Protein AF-A0A938R5A1-F1 (afdb_monomer_lite)

Radius of gyration: 40.92 Å; chains: 1; bounding box: 64×126×126 Å

Sequence (463 aa):
MKFLRIVFSMAFLCTLLMSCAPQIRTMVLKPAEIDLHGYTRVAVLRFDGQQGCREIRDWIESALINARVEQKPYFKVVNRTQMQQILGEQAFAATGAIDEATAVKMGKLLGVEAVIIGSVNGWEASEESHTEAREVPIYGTKPLQYRTVYVNVASRKAYVSFSANFIDVSTGEMMASDTFDGEKSAKAEGPGAIGQLPPRAKMLQEAANIPVDRFIKKIVPHYVPQAVELRDKSDESSLISFREPLEIKALNECIKRANEFAKASQWDKAINEWQTCLKIKGDSAAVYYNIGVAYESKGDLARAKENYQKAQELKPDEFYIKANSRIDQRLEDQKKLQVQLRKPVKPAEPPKAVAEAPKPTPPAPVTPPPKPEAASPPPSILAPKEAQAAAVSPPSPEVYLVINAEQVNIRAEANSKSKIITTLKKGDKIQKLDIDKSGDWFNVKLTSGKTGWVFKKLVKEVE

pLDDT: mean 80.58, std 20.09, range [28.09, 98.19]

Foldseek 3Di:
DDDDDDDDDPPPPPPDPPPCQDKDKFWAWFFAQQQPAQFQEEEEAFADDDPCRCVLSVLLLVVLQVFDDPNHRLHDYCDPVNLCVQQNPCNNVVDDQQDLVNQLVSCVSSVGFKYKYKYWPDWDKDKDKDKDWDWDWDPPDVVIDIDIDIKIKMKIKTKTKMKMWMAGSPVSDTSDIDMFIFMDMDMAMHPPGVVVTDDRVVRSVVRSVRRSVVVCSNHGTGIDTDIDGADLAFPPQDPPDPDDDPLRVVLSVLSNVLVVCVNVVVLVSSLVSLVVSCVSPNQTLRSLQNNLVSCVSVVVLPSSLVSLVSSCVVPVDPSSVVSNVVSVVSVVSVVSCVSSVDHDPDPDPPPPPDPDPDDDDDDDDDDDDDDDDDDDDDDDDDDDDDDDDDPDDDDDPFKKKFFQAQKWFFFADQDPVGDTPDIDGGGDMWTFDAADPVNQKTWIADPVRDITITGPVRIDIDD

Structure (mmCIF, N/CA/C/O backbone):
data_AF-A0A938R5A1-F1
#
_entry.id   AF-A0A938R5A1-F1
#
loop_
_atom_site.group_PDB
_atom_site.id
_atom_site.type_symbol
_atom_site.label_atom_id
_atom_site.label_alt_id
_atom_site.label_comp_id
_atom_site.label_asym_id
_atom_site.label_entity_id
_atom_site.label_seq_id
_atom_site.pdbx_PDB_ins_code
_atom_site.Cartn_x
_atom_site.Cartn_y
_atom_site.Cartn_z
_atom_site.occupancy
_atom_site.B_iso_or_equiv
_atom_site.auth_seq_id
_atom_site.auth_comp_id
_atom_site.auth_asym_id
_atom_site.auth_atom_id
_atom_site.pdbx_PDB_model_num
ATOM 1 N N . MET A 1 1 ? 22.697 37.599 54.988 1.00 38.31 1 MET A N 1
ATOM 2 C CA . MET A 1 1 ? 22.242 38.073 53.660 1.00 38.31 1 MET A CA 1
ATOM 3 C C . MET A 1 1 ? 22.851 37.208 52.557 1.00 38.31 1 MET A C 1
ATOM 5 O O . MET A 1 1 ? 24.046 37.320 52.330 1.00 38.31 1 MET A O 1
ATOM 9 N N . LYS A 1 2 ? 22.066 36.344 51.896 1.00 41.62 2 LYS A N 1
ATOM 10 C CA . LYS A 1 2 ? 22.398 35.715 50.598 1.00 41.62 2 LYS A CA 1
ATOM 11 C C . LYS A 1 2 ? 21.092 35.548 49.801 1.00 41.62 2 LYS A C 1
ATOM 13 O O . LYS A 1 2 ? 20.236 34.767 50.193 1.00 41.62 2 LYS A O 1
ATOM 18 N N . PHE A 1 3 ? 20.939 36.345 48.748 1.00 36.53 3 PHE A N 1
ATOM 19 C CA . PHE A 1 3 ? 19.785 36.504 47.845 1.00 36.53 3 PHE A CA 1
ATOM 20 C C . PHE A 1 3 ? 20.386 36.865 46.461 1.00 36.53 3 PHE A C 1
ATOM 22 O O . PHE A 1 3 ? 21.422 37.524 46.446 1.00 36.53 3 PHE A O 1
ATOM 29 N N . LEU A 1 4 ? 19.851 36.498 45.290 1.00 30.22 4 LEU A N 1
ATOM 30 C CA . LEU A 1 4 ? 18.713 35.633 44.947 1.00 30.22 4 LEU A CA 1
ATOM 31 C C . LEU A 1 4 ? 18.901 35.073 43.506 1.00 30.22 4 LEU A C 1
ATOM 33 O O . LEU A 1 4 ? 19.601 35.682 42.706 1.00 30.22 4 LEU A O 1
ATOM 37 N N . ARG A 1 5 ? 18.271 33.920 43.219 1.00 33.69 5 ARG A N 1
ATOM 38 C CA . ARG A 1 5 ? 17.906 33.288 41.914 1.00 33.69 5 ARG A CA 1
ATOM 39 C C . ARG A 1 5 ? 18.191 34.114 40.633 1.00 33.69 5 ARG A C 1
ATOM 41 O O . ARG A 1 5 ? 17.768 35.256 40.545 1.00 33.69 5 ARG A O 1
ATOM 48 N N . ILE A 1 6 ? 18.856 33.596 39.591 1.00 41.31 6 ILE A N 1
ATOM 49 C CA . ILE A 1 6 ? 18.439 32.487 38.690 1.00 41.31 6 ILE A CA 1
ATOM 50 C C . ILE A 1 6 ? 17.014 32.680 38.129 1.00 41.31 6 ILE A C 1
ATOM 52 O O . ILE A 1 6 ? 16.070 32.117 38.670 1.00 41.31 6 ILE A O 1
ATOM 56 N N . VAL A 1 7 ? 16.881 33.467 37.052 1.00 34.94 7 VAL A N 1
ATOM 57 C CA . VAL A 1 7 ? 15.700 33.692 36.174 1.00 34.94 7 VAL A CA 1
ATOM 58 C C . VAL A 1 7 ? 16.191 34.651 35.062 1.00 34.94 7 VAL A C 1
ATOM 60 O O . VAL A 1 7 ? 16.972 35.542 35.375 1.00 34.94 7 VAL A O 1
ATOM 63 N N . PHE A 1 8 ? 15.862 34.562 33.767 1.00 34.47 8 PHE A N 1
ATOM 64 C CA . PHE A 1 8 ? 15.154 33.556 32.958 1.00 34.47 8 PHE A CA 1
ATOM 65 C C . PHE A 1 8 ? 15.816 33.537 31.564 1.00 34.47 8 PHE A C 1
ATOM 67 O O . PHE A 1 8 ? 16.109 34.604 31.025 1.00 34.47 8 PHE A O 1
ATOM 74 N N . SER A 1 9 ? 16.003 32.371 30.937 1.00 32.94 9 SER A N 1
ATOM 75 C CA . SER A 1 9 ? 16.295 32.323 29.495 1.00 32.94 9 SER A CA 1
ATOM 76 C C . SER A 1 9 ? 14.970 32.247 28.744 1.00 32.94 9 SER A C 1
ATOM 78 O O . SER A 1 9 ? 14.379 31.177 28.629 1.00 32.94 9 SER A O 1
ATOM 80 N N . MET A 1 10 ? 14.464 33.394 28.285 1.00 33.84 10 MET A N 1
ATOM 81 C CA . MET A 1 10 ? 13.160 33.494 27.617 1.00 33.84 10 MET A CA 1
ATOM 82 C C . MET A 1 10 ? 13.236 33.099 26.130 1.00 33.84 10 MET A C 1
ATOM 84 O O . MET A 1 10 ? 12.724 33.789 25.252 1.00 33.84 10 MET A O 1
ATOM 88 N N . ALA A 1 11 ? 13.881 31.965 25.844 1.00 37.03 11 ALA A N 1
ATOM 89 C CA . ALA A 1 11 ? 13.709 31.271 24.576 1.00 37.03 11 ALA A CA 1
ATOM 90 C C . ALA A 1 11 ? 12.296 30.669 24.551 1.00 37.03 11 ALA A C 1
ATOM 92 O O . ALA A 1 11 ? 11.896 29.963 25.479 1.00 37.03 11 ALA A O 1
ATOM 93 N N . PHE A 1 12 ? 11.523 30.974 23.508 1.00 39.12 12 PHE A N 1
ATOM 94 C CA . PHE A 1 12 ? 10.091 30.679 23.437 1.00 39.12 12 PHE A CA 1
ATOM 95 C C . PHE A 1 12 ? 9.827 29.196 23.118 1.00 39.12 12 PHE A C 1
ATOM 97 O O . PHE A 1 12 ? 9.340 28.853 22.042 1.00 39.12 12 PHE A O 1
ATOM 104 N N . LEU A 1 13 ? 10.146 28.296 24.059 1.00 38.03 13 LEU A N 1
ATOM 105 C CA . LEU A 1 13 ? 9.842 26.862 23.978 1.00 38.03 13 LEU A CA 1
ATOM 106 C C . LEU A 1 13 ? 8.341 26.609 24.211 1.00 38.03 13 LEU A C 1
ATOM 108 O O . LEU A 1 13 ? 7.934 25.857 25.092 1.00 38.03 13 LEU A O 1
ATOM 112 N N . CYS A 1 14 ? 7.499 27.224 23.383 1.00 39.00 14 CYS A N 1
ATOM 113 C CA . CYS A 1 14 ? 6.069 26.951 23.313 1.00 39.00 14 CYS A CA 1
ATOM 114 C C . CYS A 1 14 ? 5.809 25.678 22.482 1.00 39.00 14 CYS A C 1
ATOM 116 O O . CYS A 1 14 ? 4.977 25.646 21.580 1.00 39.00 14 CYS A O 1
ATOM 118 N N . THR A 1 15 ? 6.558 24.610 22.780 1.00 42.44 15 THR A N 1
ATOM 119 C CA . THR A 1 15 ? 6.285 23.260 22.277 1.00 42.44 15 THR A CA 1
ATOM 120 C C . THR A 1 15 ? 5.557 22.498 23.368 1.00 42.44 15 THR A C 1
ATOM 122 O O . THR A 1 15 ? 6.149 21.849 24.223 1.00 42.44 15 THR A O 1
ATOM 125 N N . LEU A 1 16 ? 4.238 22.693 23.344 1.00 39.72 16 LEU A N 1
ATOM 126 C CA . LEU A 1 16 ? 3.193 21.881 23.959 1.00 39.72 16 LEU A CA 1
ATOM 127 C C . LEU A 1 16 ? 3.698 20.632 24.704 1.00 39.72 16 LEU A C 1
ATOM 129 O O . LEU A 1 16 ? 4.154 19.670 24.082 1.00 39.72 16 LEU A O 1
ATOM 133 N N . LEU A 1 17 ? 3.413 20.564 26.008 1.00 36.44 17 LEU A N 1
ATOM 134 C CA . LEU A 1 17 ? 3.124 19.280 26.649 1.00 36.44 17 LEU A CA 1
ATOM 135 C C . LEU A 1 17 ? 1.811 18.738 26.063 1.00 36.44 17 LEU A C 1
ATOM 137 O O . LEU A 1 17 ? 0.771 18.735 26.722 1.00 36.44 17 LEU A O 1
ATOM 141 N N . MET A 1 18 ? 1.853 18.298 24.801 1.00 38.78 18 MET A N 1
ATOM 142 C CA . MET A 1 18 ? 0.825 17.422 24.266 1.00 38.78 18 MET A CA 1
ATOM 143 C C . MET A 1 18 ? 0.861 16.172 25.132 1.00 38.78 18 MET A C 1
ATOM 145 O O . MET A 1 18 ? 1.823 15.405 25.108 1.00 38.78 18 MET A O 1
ATOM 149 N N . SER A 1 19 ? -0.183 15.998 25.939 1.00 39.75 19 SER A N 1
ATOM 150 C CA . SER A 1 19 ? -0.467 14.716 26.558 1.00 39.75 19 SER A CA 1
ATOM 151 C C . SER A 1 19 ? -0.655 13.734 25.407 1.00 39.75 19 SER A C 1
ATOM 153 O O . SER A 1 19 ? -1.665 13.788 24.709 1.00 39.75 19 SER A O 1
ATOM 155 N N . CYS A 1 20 ? 0.367 12.915 25.145 1.00 56.44 20 CYS A N 1
ATOM 156 C CA . CYS A 1 20 ? 0.326 11.888 24.113 1.00 56.44 20 CYS A CA 1
ATOM 157 C C . CYS A 1 20 ? -0.689 10.825 24.531 1.00 56.44 20 CYS A C 1
ATOM 159 O O . CYS A 1 20 ? -0.321 9.816 25.135 1.00 56.44 20 CYS A O 1
ATOM 161 N N . ALA A 1 21 ? -1.962 11.086 24.222 1.00 64.19 21 ALA A N 1
ATOM 162 C CA . ALA A 1 21 ? -3.056 10.149 24.396 1.00 64.19 21 ALA A CA 1
ATOM 163 C C . ALA A 1 21 ? -2.645 8.811 23.757 1.00 64.19 21 ALA A C 1
ATOM 165 O O . ALA A 1 21 ? -2.133 8.804 22.629 1.00 64.19 21 ALA A O 1
ATOM 166 N N . PRO A 1 22 ? -2.746 7.689 24.485 1.00 75.81 22 PRO A N 1
ATOM 167 C CA . PRO A 1 22 ? -2.000 6.499 24.125 1.00 75.81 22 PRO A CA 1
ATOM 168 C C . PRO A 1 22 ? -2.528 5.880 22.836 1.00 75.81 22 PRO A C 1
ATOM 170 O O . PRO A 1 22 ? -3.637 5.350 22.772 1.00 75.81 22 PRO A O 1
ATOM 173 N N . GLN A 1 23 ? -1.687 5.939 21.807 1.00 84.56 23 GLN A N 1
ATOM 174 C CA . GLN A 1 23 ? -1.948 5.337 20.511 1.00 84.56 23 GLN A CA 1
ATOM 175 C C . GLN A 1 23 ? -1.481 3.885 20.509 1.00 84.56 23 GLN A C 1
ATOM 177 O O . GLN A 1 23 ? -0.285 3.605 20.621 1.00 84.56 23 GLN A O 1
ATOM 182 N N . ILE A 1 24 ? -2.416 2.962 20.306 1.00 87.81 24 ILE A N 1
ATOM 183 C CA . ILE A 1 24 ? -2.078 1.612 19.856 1.00 87.81 24 ILE A CA 1
ATOM 184 C C . ILE A 1 24 ? -1.798 1.650 18.348 1.00 87.81 24 ILE A C 1
ATOM 186 O O . ILE A 1 24 ? -2.311 2.514 17.632 1.00 87.81 24 ILE A O 1
ATOM 190 N N . ARG A 1 25 ? -0.996 0.711 17.841 1.00 87.00 25 ARG A N 1
ATOM 191 C CA . ARG A 1 25 ? -0.770 0.525 16.400 1.00 87.00 25 ARG A CA 1
ATOM 192 C C . ARG A 1 25 ? -1.121 -0.905 16.025 1.00 87.00 25 ARG A C 1
ATOM 194 O O . ARG A 1 25 ? -0.527 -1.837 16.557 1.00 87.00 25 ARG A O 1
ATOM 201 N N . THR A 1 26 ? -2.069 -1.071 15.110 1.00 85.00 26 THR A N 1
ATOM 202 C CA . THR A 1 26 ? -2.506 -2.380 14.605 1.00 85.00 26 THR A CA 1
ATOM 203 C C . THR A 1 26 ? -2.232 -2.477 13.108 1.00 85.00 26 THR A C 1
ATOM 205 O O . THR A 1 26 ? -2.267 -1.470 12.403 1.00 85.00 26 THR A O 1
ATOM 208 N N . MET A 1 27 ? -1.929 -3.675 12.605 1.00 87.31 27 MET A N 1
ATOM 209 C CA . MET A 1 27 ? -1.827 -3.912 11.163 1.00 87.31 27 MET A CA 1
ATOM 210 C C . MET A 1 27 ? -3.194 -4.322 10.627 1.00 87.31 27 MET A C 1
ATOM 212 O O . MET A 1 27 ? -3.734 -5.351 11.026 1.00 87.31 27 MET A O 1
ATOM 216 N N . VAL A 1 28 ? -3.742 -3.523 9.716 1.00 90.81 28 VAL A N 1
ATOM 217 C CA . VAL A 1 28 ? -5.079 -3.724 9.150 1.00 90.81 28 VAL A CA 1
ATOM 218 C C . VAL A 1 28 ? -4.938 -4.066 7.679 1.00 90.81 28 VAL A C 1
ATOM 220 O O . VAL A 1 28 ? -4.379 -3.283 6.914 1.00 90.81 28 VAL A O 1
ATOM 223 N N . LEU A 1 29 ? -5.432 -5.238 7.281 1.00 92.56 29 LEU A N 1
ATOM 224 C CA . LEU A 1 29 ? -5.519 -5.599 5.870 1.00 92.56 29 LEU A CA 1
ATOM 225 C C . LEU A 1 29 ? -6.590 -4.727 5.203 1.00 92.56 29 LEU A C 1
ATOM 227 O O . LEU A 1 29 ? -7.724 -4.667 5.679 1.00 92.56 29 LEU A O 1
ATOM 231 N N . LYS A 1 30 ? -6.221 -4.055 4.116 1.00 94.56 30 LYS A N 1
ATOM 232 C CA . LYS A 1 30 ? -7.116 -3.295 3.241 1.00 94.56 30 LYS A CA 1
ATOM 233 C C . LYS A 1 30 ? -7.316 -4.043 1.920 1.00 94.56 30 LYS A C 1
ATOM 235 O O . LYS A 1 30 ? -6.367 -4.686 1.466 1.00 94.56 30 LYS A O 1
ATOM 240 N N . PRO A 1 31 ? -8.513 -3.987 1.310 1.00 95.69 31 PRO A N 1
ATOM 241 C CA . PRO A 1 31 ? -8.740 -4.510 -0.034 1.00 95.69 31 PRO A CA 1
ATOM 242 C C . PRO A 1 31 ? -7.939 -3.725 -1.081 1.00 95.69 31 PRO A C 1
ATOM 244 O O . PRO A 1 31 ? -7.529 -2.588 -0.842 1.00 95.69 31 PRO A O 1
ATOM 247 N N . ALA A 1 32 ? -7.759 -4.330 -2.252 1.00 93.75 32 ALA A N 1
ATOM 248 C CA . ALA A 1 32 ? -7.375 -3.612 -3.462 1.00 93.75 32 ALA A CA 1
ATOM 249 C C . ALA A 1 32 ? -8.527 -2.699 -3.933 1.00 93.75 32 ALA A C 1
ATOM 251 O O . ALA A 1 32 ? -9.700 -3.028 -3.729 1.00 93.75 32 ALA A O 1
ATOM 252 N N . GLU A 1 33 ? -8.200 -1.576 -4.579 1.00 91.69 33 GLU A N 1
ATOM 253 C CA . GLU A 1 33 ? -9.180 -0.690 -5.230 1.00 91.69 33 GLU A CA 1
ATOM 254 C C . GLU A 1 33 ? -9.710 -1.313 -6.528 1.00 91.69 33 GLU A C 1
ATOM 256 O O . GLU A 1 33 ? -10.918 -1.353 -6.750 1.00 91.69 33 GLU A O 1
ATOM 261 N N . ILE A 1 34 ? -8.798 -1.818 -7.365 1.00 88.62 34 ILE A N 1
ATOM 262 C CA . ILE A 1 34 ? -9.108 -2.591 -8.567 1.00 88.62 34 ILE A CA 1
ATOM 263 C C . ILE A 1 34 ? -9.203 -4.052 -8.139 1.00 88.62 34 ILE A C 1
ATOM 265 O O . ILE A 1 34 ? -8.228 -4.647 -7.671 1.00 88.62 34 ILE A O 1
ATOM 269 N N . ASP A 1 35 ? -10.387 -4.634 -8.293 1.00 83.69 35 ASP A N 1
ATOM 270 C CA . ASP A 1 35 ? -10.624 -6.022 -7.931 1.00 83.69 35 ASP A CA 1
ATOM 271 C C . ASP A 1 35 ? -10.104 -6.969 -9.022 1.00 83.69 35 ASP A C 1
ATOM 273 O O . ASP A 1 35 ? -10.748 -7.182 -10.047 1.00 83.69 35 ASP A O 1
ATOM 277 N N . LEU A 1 36 ? -8.918 -7.535 -8.784 1.00 82.94 36 LEU A N 1
ATOM 278 C CA . LEU A 1 36 ? -8.309 -8.562 -9.631 1.00 82.94 36 LEU A CA 1
ATOM 279 C C . LEU A 1 36 ? -8.524 -9.990 -9.089 1.00 82.94 36 LEU A C 1
ATOM 281 O O . LEU A 1 36 ? -7.681 -10.866 -9.311 1.00 82.94 36 LEU A O 1
ATOM 285 N N . HIS A 1 37 ? -9.625 -10.261 -8.375 1.00 79.38 37 HIS A N 1
ATOM 286 C CA . HIS A 1 37 ? -9.958 -11.638 -8.010 1.00 79.38 37 HIS A CA 1
ATOM 287 C C . HIS A 1 37 ? -10.118 -12.513 -9.264 1.00 79.38 37 HIS A C 1
ATOM 289 O O . HIS A 1 37 ? -10.718 -12.128 -10.261 1.00 79.38 37 HIS A O 1
ATOM 295 N N . GLY A 1 38 ? -9.548 -13.717 -9.222 1.00 81.31 38 GLY A N 1
ATOM 296 C CA . GLY A 1 38 ? -9.566 -14.658 -10.343 1.00 81.31 38 GLY A CA 1
ATOM 297 C C . GLY A 1 38 ? -8.343 -14.617 -11.262 1.00 81.31 38 GLY A C 1
ATOM 298 O O . GLY A 1 38 ? -7.952 -15.679 -11.743 1.00 81.31 38 GLY A O 1
ATOM 299 N N . TYR A 1 39 ? -7.672 -13.473 -11.426 1.00 88.38 39 TYR A N 1
ATOM 300 C CA . TYR A 1 39 ? -6.436 -13.386 -12.216 1.00 88.38 39 TYR A CA 1
ATOM 301 C C . TYR A 1 39 ? -5.248 -13.911 -11.401 1.00 88.38 39 TYR A C 1
ATOM 303 O O . TYR A 1 39 ? -4.617 -13.193 -10.631 1.00 88.38 39 TYR A O 1
ATOM 311 N N . THR A 1 40 ? -4.930 -15.195 -11.553 1.00 87.94 40 THR A N 1
ATOM 312 C CA . THR A 1 40 ? -3.831 -15.858 -10.833 1.00 87.94 40 THR A CA 1
ATOM 313 C C . THR A 1 40 ? -2.483 -15.697 -11.532 1.00 87.94 40 THR A C 1
ATOM 315 O O . THR A 1 40 ? -1.438 -15.706 -10.877 1.00 87.94 40 THR A O 1
ATOM 318 N N . ARG A 1 41 ? -2.485 -15.558 -12.862 1.00 92.00 41 ARG A N 1
ATOM 319 C CA . ARG A 1 41 ? -1.302 -15.421 -13.715 1.00 92.00 41 ARG A CA 1
ATOM 320 C C . ARG A 1 41 ? -1.310 -14.068 -14.412 1.00 92.00 41 ARG A C 1
ATOM 322 O O . ARG A 1 41 ? -2.190 -13.801 -15.224 1.00 92.00 41 ARG A O 1
ATOM 329 N N . VAL A 1 42 ? -0.286 -13.260 -14.154 1.00 92.69 42 VAL A N 1
ATOM 330 C CA . VAL A 1 42 ? -0.163 -11.892 -14.684 1.00 92.69 42 VAL A CA 1
ATOM 331 C C . VAL A 1 42 ? 1.192 -11.724 -15.375 1.00 92.69 42 VAL A C 1
ATOM 333 O O . VAL A 1 42 ? 2.190 -12.285 -14.917 1.00 92.69 42 VAL A O 1
ATOM 336 N N . ALA A 1 43 ? 1.251 -10.958 -16.465 1.00 91.31 43 ALA A N 1
ATOM 337 C CA . ALA A 1 43 ? 2.510 -10.488 -17.052 1.00 91.31 43 ALA A CA 1
ATOM 338 C C . ALA A 1 43 ? 2.594 -8.959 -17.015 1.00 91.31 43 ALA A C 1
ATOM 340 O O . ALA A 1 43 ? 1.598 -8.275 -17.246 1.00 91.31 43 ALA A O 1
ATOM 341 N N . VAL A 1 44 ? 3.800 -8.437 -16.790 1.00 90.75 44 VAL A N 1
ATOM 342 C CA . VAL A 1 44 ? 4.138 -7.029 -17.037 1.00 90.75 44 VAL A CA 1
ATOM 343 C C . VAL A 1 44 ? 4.896 -6.985 -18.358 1.00 90.75 44 VAL A C 1
ATOM 345 O O . VAL A 1 44 ? 5.982 -7.557 -18.458 1.00 90.75 44 VAL A O 1
ATOM 348 N N . LEU A 1 45 ? 4.328 -6.353 -19.385 1.00 86.31 45 LEU A N 1
ATOM 349 C CA . LEU A 1 45 ? 5.020 -6.171 -20.663 1.00 86.31 45 LEU A CA 1
ATOM 350 C C . LEU A 1 45 ? 5.918 -4.923 -20.601 1.00 86.31 45 LEU A C 1
ATOM 352 O O . LEU A 1 45 ? 6.400 -4.535 -19.535 1.00 86.31 45 LEU A O 1
ATOM 356 N N . ARG A 1 46 ? 6.245 -4.326 -21.749 1.00 78.69 46 ARG A N 1
ATOM 357 C CA . ARG A 1 46 ? 7.066 -3.113 -21.799 1.00 78.69 46 ARG A CA 1
ATOM 358 C C . ARG A 1 46 ? 6.215 -1.877 -21.490 1.00 78.69 46 ARG A C 1
ATOM 360 O O . ARG A 1 46 ? 5.125 -1.744 -22.033 1.00 78.69 46 ARG A O 1
ATOM 367 N N . PHE A 1 47 ? 6.770 -0.975 -20.682 1.00 83.12 47 PHE A N 1
ATOM 368 C CA . PHE A 1 47 ? 6.342 0.421 -20.624 1.00 83.12 47 PHE A CA 1
ATOM 369 C C . PHE A 1 47 ? 7.033 1.189 -21.755 1.00 83.12 47 PHE A C 1
ATOM 371 O O . PHE A 1 47 ? 8.250 1.043 -21.914 1.00 83.12 47 PHE A O 1
ATOM 378 N N . ASP A 1 48 ? 6.291 1.951 -22.556 1.00 78.06 48 ASP A N 1
ATOM 379 C CA . ASP A 1 48 ? 6.888 2.859 -23.543 1.00 78.06 48 ASP A CA 1
ATOM 380 C C . ASP A 1 48 ? 7.308 4.205 -22.915 1.00 78.06 48 ASP A C 1
ATOM 382 O O . ASP A 1 48 ? 7.249 4.379 -21.697 1.00 78.06 48 ASP A O 1
ATOM 386 N N . GLY A 1 49 ? 7.852 5.112 -23.730 1.00 74.25 49 GLY A N 1
ATOM 387 C CA . GLY A 1 49 ? 8.572 6.310 -23.283 1.00 74.25 49 GLY A CA 1
ATOM 388 C C . GLY A 1 49 ? 10.068 6.255 -23.621 1.00 74.25 49 GLY A C 1
ATOM 389 O O . GLY A 1 49 ? 10.506 5.443 -24.439 1.00 74.25 49 GLY A O 1
ATOM 390 N N . GLN A 1 50 ? 10.856 7.157 -23.022 1.00 69.88 50 GLN A N 1
ATOM 391 C CA . GLN A 1 50 ? 12.304 7.273 -23.269 1.00 69.88 50 GLN A CA 1
ATOM 392 C C . GLN A 1 50 ? 13.163 6.705 -22.127 1.00 69.88 50 GLN A C 1
ATOM 394 O O . GLN A 1 50 ? 13.844 5.695 -22.292 1.00 69.88 50 GLN A O 1
ATOM 399 N N . GLN A 1 51 ? 13.180 7.390 -20.981 1.00 75.00 51 GLN A N 1
ATOM 400 C CA . GLN A 1 51 ? 14.044 7.082 -19.835 1.00 75.00 51 GLN A CA 1
ATOM 401 C C . GLN A 1 51 ? 13.237 6.400 -18.720 1.00 75.00 51 GLN A C 1
ATOM 403 O O . GLN A 1 51 ? 12.013 6.493 -18.697 1.00 75.00 51 GLN A O 1
ATOM 408 N N . GLY A 1 52 ? 13.895 5.658 -17.823 1.00 74.50 52 GLY A N 1
ATOM 409 C CA . GLY A 1 52 ? 13.243 4.981 -16.687 1.00 74.50 52 GLY A CA 1
ATOM 410 C C . GLY A 1 52 ? 12.342 3.789 -17.041 1.00 74.50 52 GLY A C 1
ATOM 411 O O . GLY A 1 52 ? 11.893 3.068 -16.153 1.00 74.50 52 GLY A O 1
ATOM 412 N N . CYS A 1 53 ? 12.072 3.551 -18.329 1.00 78.69 53 CYS A N 1
ATOM 413 C CA . CYS A 1 53 ? 11.120 2.546 -18.817 1.00 78.69 53 CYS A CA 1
ATOM 414 C C . CYS A 1 53 ? 11.523 1.110 -18.466 1.00 78.69 53 CYS A C 1
ATOM 416 O O . CYS A 1 53 ? 10.668 0.237 -18.310 1.00 78.69 53 CYS A O 1
ATOM 418 N N . ARG A 1 54 ? 12.828 0.850 -18.327 1.00 82.94 54 ARG A N 1
ATOM 419 C CA . ARG A 1 54 ? 13.324 -0.434 -17.833 1.00 82.94 54 ARG A CA 1
ATOM 420 C C . ARG A 1 54 ? 13.194 -0.503 -16.317 1.00 82.94 54 ARG A C 1
ATOM 422 O O . ARG A 1 54 ? 12.697 -1.493 -15.803 1.00 82.94 54 ARG A O 1
ATOM 429 N N . GLU A 1 55 ? 13.635 0.537 -15.629 1.00 86.00 55 GLU A N 1
ATOM 430 C CA . GLU A 1 55 ? 13.731 0.628 -14.177 1.00 86.00 55 GLU A CA 1
ATOM 431 C C . GLU A 1 55 ? 12.349 0.488 -13.524 1.00 86.00 55 GLU A C 1
ATOM 433 O O . GLU A 1 55 ? 12.152 -0.394 -12.692 1.00 86.00 55 GLU A O 1
ATOM 438 N N . ILE A 1 56 ? 11.362 1.268 -13.981 1.00 87.00 56 ILE A N 1
ATOM 439 C CA . ILE A 1 56 ? 9.963 1.215 -13.522 1.00 87.00 56 ILE A CA 1
ATOM 440 C C . ILE A 1 56 ? 9.372 -0.181 -13.734 1.00 87.00 56 ILE A C 1
ATOM 442 O O . ILE A 1 56 ? 8.794 -0.759 -12.816 1.00 87.00 56 ILE A O 1
ATOM 446 N N . ARG A 1 57 ? 9.568 -0.760 -14.920 1.00 87.00 57 ARG A N 1
ATOM 447 C CA . ARG A 1 57 ? 9.082 -2.100 -15.270 1.00 87.00 57 ARG A CA 1
ATOM 448 C C . ARG A 1 57 ? 9.738 -3.195 -14.420 1.00 87.00 57 ARG A C 1
ATOM 450 O O . ARG A 1 57 ? 9.038 -4.068 -13.916 1.00 87.00 57 ARG A O 1
ATOM 457 N N . ASP A 1 58 ? 11.057 -3.135 -14.232 1.00 88.38 58 ASP A N 1
ATOM 458 C CA . ASP A 1 58 ? 11.832 -4.078 -13.417 1.00 88.38 58 ASP A CA 1
ATOM 459 C C . ASP A 1 58 ? 11.419 -3.967 -11.925 1.00 88.38 58 ASP A C 1
ATOM 461 O O . ASP A 1 58 ? 11.332 -4.984 -11.228 1.00 88.38 58 ASP A O 1
ATOM 465 N N . TRP A 1 59 ? 11.071 -2.766 -11.439 1.00 88.81 59 TRP A N 1
ATOM 466 C CA . TRP A 1 59 ? 10.503 -2.544 -10.100 1.00 88.81 59 TRP A CA 1
ATOM 467 C C . TRP A 1 59 ? 9.057 -3.038 -9.960 1.00 88.81 59 TRP A C 1
ATOM 469 O O . TRP A 1 59 ? 8.748 -3.666 -8.949 1.00 88.81 59 TRP A O 1
ATOM 479 N N . ILE A 1 60 ? 8.190 -2.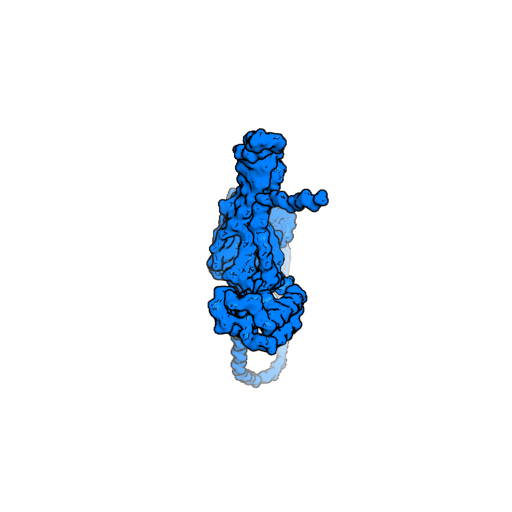840 -10.959 1.00 91.12 60 ILE A N 1
ATOM 480 C CA . ILE A 1 60 ? 6.811 -3.359 -10.952 1.00 91.12 60 ILE A CA 1
ATOM 481 C C . ILE A 1 60 ? 6.801 -4.896 -11.028 1.00 91.12 60 ILE A C 1
ATOM 483 O O . ILE A 1 60 ? 6.120 -5.527 -10.218 1.00 91.12 60 ILE A O 1
ATOM 487 N N . GLU A 1 61 ? 7.605 -5.519 -11.907 1.00 89.69 61 GLU A N 1
ATOM 488 C CA . GLU A 1 61 ? 7.816 -6.982 -11.917 1.00 89.69 61 GLU A CA 1
ATOM 489 C C . GLU A 1 61 ? 8.245 -7.470 -10.520 1.00 89.69 61 GLU A C 1
ATOM 491 O O . GLU A 1 61 ? 7.642 -8.392 -9.966 1.00 89.69 61 GLU A O 1
ATOM 496 N N . SER A 1 62 ? 9.245 -6.819 -9.915 1.00 91.38 62 SER A N 1
ATOM 497 C CA . SER A 1 62 ? 9.765 -7.188 -8.591 1.00 91.38 62 SER A CA 1
ATOM 498 C C . SER A 1 62 ? 8.727 -7.031 -7.476 1.00 91.38 62 SER A C 1
ATOM 500 O O . SER A 1 62 ? 8.621 -7.890 -6.600 1.00 91.38 62 SER A O 1
ATOM 502 N N . ALA A 1 63 ? 7.947 -5.951 -7.487 1.00 92.12 63 ALA A N 1
ATOM 503 C CA . ALA A 1 63 ? 6.964 -5.677 -6.449 1.00 92.12 63 ALA A CA 1
ATOM 504 C C . ALA A 1 63 ? 5.753 -6.624 -6.541 1.00 92.12 63 ALA A C 1
ATOM 506 O O . ALA A 1 63 ? 5.299 -7.114 -5.509 1.00 92.12 63 ALA A O 1
ATOM 507 N N . LEU A 1 64 ? 5.310 -6.993 -7.750 1.00 91.44 64 LEU A N 1
ATOM 508 C CA . LEU A 1 64 ? 4.290 -8.032 -7.962 1.00 91.44 64 LEU A CA 1
ATOM 509 C C . LEU A 1 64 ? 4.779 -9.435 -7.557 1.00 91.44 64 LEU A C 1
ATOM 511 O O . LEU A 1 64 ? 4.007 -10.217 -7.009 1.00 91.44 64 LEU A O 1
ATOM 515 N N . ILE A 1 65 ? 6.059 -9.762 -7.777 1.00 91.50 65 ILE A N 1
ATOM 516 C CA . ILE A 1 65 ? 6.668 -11.025 -7.311 1.00 91.50 65 ILE A CA 1
ATOM 517 C C . ILE A 1 65 ? 6.754 -11.068 -5.775 1.00 91.50 65 ILE A C 1
ATOM 519 O O . ILE A 1 65 ? 6.640 -12.138 -5.163 1.00 91.50 65 ILE A O 1
ATOM 523 N N . ASN A 1 66 ? 6.947 -9.912 -5.136 1.00 91.12 66 ASN A N 1
ATOM 524 C CA . ASN A 1 66 ? 7.030 -9.781 -3.683 1.00 91.12 66 ASN A CA 1
ATOM 525 C C . ASN A 1 66 ? 5.654 -9.661 -2.997 1.00 91.12 66 ASN A C 1
ATOM 527 O O . ASN A 1 66 ? 5.523 -10.095 -1.849 1.00 91.12 66 ASN A O 1
ATOM 531 N N . ALA A 1 67 ? 4.624 -9.188 -3.704 1.00 90.88 67 ALA A N 1
ATOM 532 C CA . ALA A 1 67 ? 3.247 -9.049 -3.232 1.00 90.88 67 ALA A CA 1
ATOM 533 C C . ALA A 1 67 ? 2.702 -10.333 -2.577 1.00 90.88 67 ALA A C 1
ATOM 535 O O . ALA A 1 67 ? 2.583 -11.386 -3.212 1.00 90.88 67 ALA A O 1
ATOM 536 N N . ARG A 1 68 ? 2.371 -10.243 -1.282 1.00 89.00 68 ARG A N 1
ATOM 537 C CA . ARG A 1 68 ? 1.929 -11.370 -0.449 1.00 89.00 68 ARG A CA 1
ATOM 538 C C . ARG A 1 68 ? 0.742 -11.001 0.422 1.00 89.00 68 ARG A C 1
ATOM 540 O O . ARG A 1 68 ? 0.772 -9.982 1.104 1.00 89.00 68 ARG A O 1
ATOM 547 N N . VAL A 1 69 ? -0.231 -11.905 0.480 1.00 88.12 69 VAL A N 1
ATOM 548 C CA . VAL A 1 69 ? -1.366 -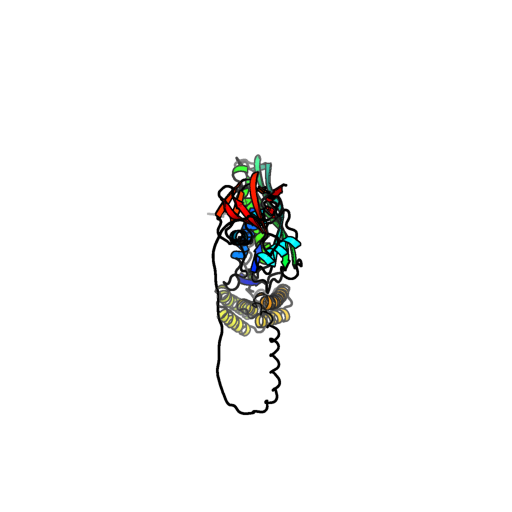11.851 1.408 1.00 88.12 69 VAL A CA 1
ATOM 549 C C . VAL A 1 69 ? -1.450 -13.195 2.125 1.00 88.12 69 VAL A C 1
ATOM 551 O O . VAL A 1 69 ? -1.242 -14.239 1.510 1.00 88.12 69 VAL A O 1
ATOM 554 N N . GLU A 1 70 ? -1.655 -13.189 3.446 1.00 85.62 70 GLU A N 1
ATOM 555 C CA . GLU A 1 70 ? -1.574 -14.401 4.286 1.00 85.62 70 GLU A CA 1
ATOM 556 C C . GLU A 1 70 ? -0.297 -15.240 4.039 1.00 85.62 70 GLU A C 1
ATOM 558 O O . GLU A 1 70 ? -0.348 -16.467 3.942 1.00 85.62 70 GLU A O 1
ATOM 563 N N . GLN A 1 71 ? 0.852 -14.568 3.878 1.00 84.94 71 GLN A N 1
ATOM 564 C CA . GLN A 1 71 ? 2.168 -15.149 3.540 1.00 84.94 71 GLN A CA 1
ATOM 565 C C . GLN A 1 71 ? 2.270 -15.828 2.152 1.00 84.94 71 GLN A C 1
ATOM 567 O O . GLN A 1 71 ? 3.366 -16.210 1.738 1.00 84.94 71 GLN A O 1
ATOM 572 N N . LYS A 1 72 ? 1.173 -15.931 1.393 1.00 87.75 72 LYS A N 1
ATOM 573 C CA . LYS A 1 72 ? 1.116 -16.537 0.052 1.00 87.75 72 LYS A CA 1
ATOM 574 C C . LYS A 1 72 ? 1.352 -15.457 -1.015 1.00 87.75 72 LYS A C 1
ATOM 576 O O . LYS A 1 72 ? 0.853 -14.346 -0.838 1.00 87.75 72 LYS A O 1
ATOM 581 N N . PRO A 1 73 ? 2.071 -15.733 -2.121 1.00 88.88 73 PRO A N 1
ATOM 582 C CA . PRO A 1 73 ? 2.118 -14.818 -3.263 1.00 88.88 73 PRO A CA 1
ATOM 583 C C . PRO A 1 73 ? 0.706 -14.564 -3.801 1.00 88.88 73 PRO A C 1
ATOM 585 O O . PRO A 1 73 ? -0.051 -15.521 -3.966 1.00 88.88 73 PRO A O 1
ATOM 588 N N . TYR A 1 74 ? 0.357 -13.304 -4.069 1.00 89.25 74 TYR A N 1
ATOM 589 C CA . TYR A 1 74 ? -0.977 -12.962 -4.585 1.00 89.25 74 TYR A CA 1
ATOM 590 C C . TYR A 1 74 ? -1.110 -13.302 -6.080 1.00 89.25 74 TYR A C 1
ATOM 592 O O . TYR A 1 74 ? -2.097 -13.904 -6.494 1.00 89.25 74 TYR A O 1
ATOM 600 N N . PHE A 1 75 ? -0.061 -13.028 -6.866 1.00 90.50 75 PHE A N 1
ATOM 601 C CA . PHE A 1 75 ? 0.017 -13.358 -8.292 1.00 90.50 75 PHE A CA 1
ATOM 602 C C . PHE A 1 75 ? 1.185 -14.301 -8.608 1.00 90.50 75 PHE A C 1
ATOM 604 O O . PHE A 1 75 ? 2.267 -14.210 -8.024 1.00 90.50 75 PHE A O 1
ATOM 611 N N . LYS A 1 76 ? 1.010 -15.152 -9.625 1.00 91.12 76 LYS A N 1
ATOM 612 C CA . LYS A 1 76 ? 2.106 -15.824 -10.332 1.00 91.12 76 LYS A CA 1
ATOM 613 C C . LYS A 1 76 ? 2.533 -14.964 -11.524 1.00 91.12 76 LYS A C 1
ATOM 615 O O . LYS A 1 76 ? 1.996 -15.097 -12.625 1.00 91.12 76 LYS A O 1
ATOM 620 N N . VAL A 1 77 ? 3.512 -14.095 -11.292 1.00 92.38 77 VAL A N 1
ATOM 621 C CA . VAL A 1 77 ? 4.076 -13.209 -12.320 1.00 92.38 77 VAL A CA 1
ATOM 622 C C . VAL A 1 77 ? 4.904 -14.005 -13.333 1.00 92.38 77 VAL A C 1
ATOM 624 O O . VAL A 1 77 ? 5.793 -14.770 -12.952 1.00 92.38 77 VAL A O 1
ATOM 627 N N . VAL A 1 78 ? 4.642 -13.809 -14.626 1.00 90.62 78 VAL A N 1
ATOM 628 C CA . VAL A 1 78 ? 5.509 -14.293 -15.711 1.00 90.62 78 VAL A CA 1
ATOM 629 C C . VAL A 1 78 ? 6.545 -13.210 -16.008 1.00 90.62 78 VAL A C 1
ATOM 631 O O . VAL A 1 78 ? 6.215 -12.159 -16.550 1.00 90.62 78 VAL A O 1
ATOM 634 N N . ASN A 1 79 ? 7.794 -13.460 -15.610 1.00 82.19 79 ASN A N 1
ATOM 635 C CA . ASN A 1 79 ? 8.882 -12.486 -15.711 1.00 82.19 79 ASN A CA 1
ATOM 636 C C . ASN A 1 79 ? 9.538 -12.454 -17.102 1.00 82.19 79 ASN A C 1
ATOM 638 O O . ASN A 1 79 ? 9.393 -13.392 -17.893 1.00 82.19 79 ASN A O 1
ATOM 642 N N . ARG A 1 80 ? 10.321 -11.401 -17.381 1.00 79.56 80 ARG A N 1
ATOM 643 C CA . ARG A 1 80 ? 11.033 -11.215 -18.666 1.00 79.56 80 ARG A CA 1
ATOM 644 C C . ARG A 1 80 ? 11.726 -12.475 -19.195 1.00 79.56 80 ARG A C 1
ATOM 646 O O . ARG A 1 80 ? 11.555 -12.803 -20.366 1.00 79.56 80 ARG A O 1
ATOM 653 N N . THR A 1 81 ? 12.468 -13.198 -18.358 1.00 79.56 81 THR A N 1
ATOM 654 C CA . THR A 1 81 ? 13.227 -14.387 -18.784 1.00 79.56 81 THR A CA 1
ATOM 655 C C . THR A 1 81 ? 12.313 -15.516 -19.266 1.00 79.56 81 THR A C 1
ATOM 657 O O . THR A 1 81 ? 12.577 -16.106 -20.311 1.00 79.56 81 THR A O 1
ATOM 660 N N . GLN A 1 82 ? 11.207 -15.782 -18.559 1.00 76.25 82 GLN A N 1
ATOM 661 C CA . GLN A 1 82 ? 10.196 -16.749 -19.008 1.00 76.25 82 GLN A CA 1
ATOM 662 C C . GLN A 1 82 ? 9.539 -16.289 -20.314 1.00 76.25 82 GLN A C 1
ATOM 664 O O . GLN A 1 82 ? 9.369 -17.086 -21.235 1.00 76.25 82 GLN A O 1
ATOM 669 N N . MET A 1 83 ? 9.223 -14.996 -20.434 1.00 78.25 83 MET A N 1
ATOM 670 C CA . MET A 1 83 ? 8.636 -14.456 -21.660 1.00 78.25 83 MET A CA 1
ATOM 671 C C . MET A 1 83 ? 9.581 -14.587 -22.869 1.00 78.25 83 MET A C 1
ATOM 673 O O . MET A 1 83 ? 9.137 -14.984 -23.944 1.00 78.25 83 MET A O 1
ATOM 677 N N . GLN A 1 84 ? 10.885 -14.333 -22.699 1.00 76.44 84 GLN A N 1
ATOM 678 C CA . GLN A 1 84 ? 11.896 -14.525 -23.749 1.00 76.44 84 GLN A CA 1
ATOM 679 C C . GLN A 1 84 ? 12.053 -16.001 -24.154 1.00 76.44 84 GLN A C 1
ATOM 681 O O . GLN A 1 84 ? 12.248 -16.281 -25.333 1.00 76.44 84 GLN A O 1
ATOM 686 N N . GLN A 1 85 ? 11.919 -16.947 -23.219 1.00 79.38 85 GLN A N 1
ATOM 687 C CA . GLN A 1 85 ? 11.936 -18.387 -23.523 1.00 79.38 85 GLN A CA 1
ATOM 688 C C . GLN A 1 85 ? 10.699 -18.850 -24.312 1.00 79.38 85 GLN A C 1
ATOM 690 O O . GLN A 1 85 ? 10.804 -19.773 -25.116 1.00 79.38 85 GLN A O 1
ATOM 695 N N . ILE A 1 86 ? 9.539 -18.220 -24.095 1.00 75.94 86 ILE A N 1
ATOM 696 C CA . ILE A 1 86 ? 8.276 -18.564 -24.771 1.00 75.94 86 ILE A CA 1
ATOM 697 C C . ILE A 1 86 ? 8.173 -17.906 -26.156 1.00 75.94 86 ILE A C 1
ATOM 699 O O . ILE A 1 86 ? 7.736 -18.550 -27.107 1.00 75.94 86 ILE A O 1
ATOM 703 N N . LEU A 1 87 ? 8.561 -16.632 -26.273 1.00 72.25 87 LEU A N 1
ATOM 704 C CA . LEU A 1 87 ? 8.341 -15.813 -27.473 1.00 72.25 87 LEU A CA 1
ATOM 705 C C . LEU A 1 87 ? 9.593 -15.643 -28.355 1.00 72.25 87 LEU A C 1
ATOM 707 O O . LEU A 1 87 ? 9.472 -15.315 -29.534 1.00 72.25 87 LEU A O 1
ATOM 711 N N . GLY A 1 88 ? 10.790 -15.885 -27.815 1.00 71.25 88 GLY A N 1
ATOM 712 C CA . GLY A 1 88 ? 12.057 -15.592 -28.485 1.00 71.25 88 GLY A CA 1
ATOM 713 C C . GLY A 1 88 ? 12.385 -14.094 -28.525 1.00 71.25 88 GLY A C 1
ATOM 714 O O . GLY A 1 88 ? 11.532 -13.227 -28.333 1.00 71.25 88 GLY A O 1
ATOM 715 N N . GLU A 1 89 ? 13.652 -13.767 -28.781 1.00 58.56 89 GLU A N 1
ATOM 716 C CA . GLU A 1 89 ? 14.134 -12.377 -28.725 1.00 58.56 89 GLU A CA 1
ATOM 717 C C . GLU A 1 89 ? 13.530 -11.490 -29.826 1.00 58.56 89 GLU A C 1
ATOM 719 O O . GLU A 1 89 ? 13.195 -10.331 -29.582 1.00 58.56 89 GLU A O 1
ATOM 724 N N . GLN A 1 90 ? 13.314 -12.050 -31.021 1.00 52.16 90 GLN A N 1
ATOM 725 C CA . GLN A 1 90 ? 12.778 -11.313 -32.171 1.00 52.16 90 GLN A CA 1
ATOM 726 C C . GLN A 1 90 ? 11.326 -10.849 -31.968 1.00 52.16 90 GLN A C 1
ATOM 728 O O . GLN A 1 90 ? 10.977 -9.759 -32.415 1.00 52.16 90 GLN A O 1
ATOM 733 N N . ALA A 1 91 ? 10.492 -11.616 -31.256 1.00 58.81 91 ALA A N 1
ATOM 734 C CA . ALA A 1 91 ? 9.091 -11.252 -31.025 1.00 58.81 91 ALA A CA 1
ATOM 735 C C . ALA A 1 91 ? 8.928 -10.044 -30.084 1.00 58.81 91 ALA A C 1
ATOM 737 O O . ALA A 1 91 ? 7.988 -9.273 -30.247 1.00 58.81 91 ALA A O 1
ATOM 738 N N . PHE A 1 92 ? 9.855 -9.848 -29.138 1.00 57.94 92 PHE A N 1
ATOM 739 C CA . PHE A 1 92 ? 9.890 -8.660 -28.272 1.00 57.94 92 PHE A CA 1
ATOM 740 C C . PHE A 1 92 ? 10.586 -7.456 -28.912 1.00 57.94 92 PHE A C 1
ATOM 742 O O . PHE A 1 92 ? 10.266 -6.316 -28.578 1.00 57.94 92 PHE A O 1
ATOM 749 N N . ALA A 1 93 ? 11.552 -7.689 -29.804 1.00 51.78 93 ALA A N 1
ATOM 750 C CA . ALA A 1 93 ? 12.262 -6.616 -30.494 1.00 51.78 93 ALA A CA 1
ATOM 751 C C . ALA A 1 93 ? 11.419 -5.964 -31.606 1.00 51.78 93 ALA A C 1
ATOM 753 O O . ALA A 1 93 ? 11.553 -4.767 -31.846 1.00 51.78 93 ALA A O 1
ATOM 754 N N . ALA A 1 94 ? 10.549 -6.733 -32.272 1.00 48.03 94 ALA A N 1
ATOM 755 C CA . ALA A 1 94 ? 9.772 -6.271 -33.425 1.00 48.03 94 ALA A CA 1
ATOM 756 C C . ALA A 1 94 ? 8.559 -5.382 -33.079 1.00 48.03 94 ALA A C 1
ATOM 758 O O . ALA A 1 94 ? 8.052 -4.681 -33.952 1.00 48.03 94 ALA A O 1
ATOM 759 N N . THR A 1 95 ? 8.070 -5.402 -31.836 1.00 48.28 95 THR A N 1
ATOM 760 C CA . THR A 1 95 ? 6.930 -4.575 -31.407 1.00 48.28 95 THR A CA 1
ATOM 761 C C . THR A 1 95 ? 7.378 -3.164 -31.019 1.00 48.28 95 THR A C 1
ATOM 763 O O . THR A 1 95 ? 8.272 -3.010 -30.181 1.00 48.28 95 THR A O 1
ATOM 766 N N . GLY A 1 96 ? 6.733 -2.140 -31.590 1.00 58.62 96 GLY A N 1
ATOM 767 C CA . GLY A 1 96 ? 6.860 -0.727 -31.200 1.00 58.62 96 GLY A CA 1
ATOM 768 C C . GLY A 1 96 ? 6.081 -0.410 -29.917 1.00 58.62 96 GLY A C 1
ATOM 769 O O . GLY A 1 96 ? 6.124 -1.189 -28.964 1.00 58.62 96 GLY A O 1
ATOM 770 N N . ALA A 1 97 ? 5.352 0.709 -29.873 1.00 56.56 97 ALA A N 1
ATOM 771 C CA . ALA A 1 97 ? 4.315 0.885 -28.850 1.00 56.56 97 ALA A CA 1
ATOM 772 C C . ALA A 1 97 ? 3.395 -0.353 -28.857 1.00 56.56 97 ALA A C 1
ATOM 774 O O . ALA A 1 97 ? 3.004 -0.827 -29.929 1.00 56.56 97 ALA A O 1
ATOM 775 N N . ILE A 1 98 ? 3.139 -0.941 -27.686 1.00 65.31 98 ILE A N 1
ATOM 776 C CA . ILE A 1 98 ? 2.346 -2.170 -27.587 1.00 65.31 98 ILE A CA 1
ATOM 777 C C . ILE A 1 98 ? 0.883 -1.750 -27.499 1.00 65.31 98 ILE A C 1
ATOM 779 O O . ILE A 1 98 ? 0.421 -1.345 -26.436 1.00 65.31 98 ILE A O 1
ATOM 783 N N . ASP A 1 99 ? 0.165 -1.851 -28.617 1.00 73.69 99 ASP A N 1
ATOM 784 C CA . ASP A 1 99 ? -1.286 -1.682 -28.614 1.00 73.69 99 ASP A CA 1
ATOM 785 C C . ASP A 1 99 ? -1.975 -2.802 -27.813 1.00 73.69 99 ASP A C 1
ATOM 787 O O . ASP A 1 99 ? -1.439 -3.898 -27.613 1.00 73.69 99 ASP A O 1
ATOM 791 N N . GLU A 1 100 ? -3.190 -2.527 -27.343 1.00 81.25 100 GLU A N 1
ATOM 792 C CA . GLU A 1 100 ? -3.980 -3.455 -26.523 1.00 81.25 100 GLU A CA 1
ATOM 793 C C . GLU A 1 100 ? -4.198 -4.791 -27.253 1.00 81.25 100 GLU A C 1
ATOM 795 O O . GLU A 1 100 ? -4.037 -5.870 -26.681 1.00 81.25 100 GLU A O 1
ATOM 800 N N . ALA A 1 101 ? -4.434 -4.736 -28.567 1.00 84.56 101 ALA A N 1
ATOM 801 C CA . ALA A 1 101 ? -4.573 -5.913 -29.415 1.00 84.56 101 ALA A CA 1
ATOM 802 C C . ALA A 1 101 ? -3.303 -6.789 -29.446 1.00 84.56 101 ALA A C 1
ATOM 804 O O . ALA A 1 101 ? -3.405 -8.012 -29.573 1.00 84.56 101 ALA A O 1
ATOM 805 N N . THR A 1 102 ? -2.106 -6.210 -29.347 1.00 84.69 102 THR A N 1
ATOM 806 C CA . THR A 1 102 ? -0.833 -6.940 -29.237 1.00 84.69 102 THR A CA 1
ATOM 807 C C . THR A 1 102 ? -0.588 -7.416 -27.813 1.00 84.69 102 THR A C 1
ATOM 809 O O . THR A 1 102 ? -0.187 -8.568 -27.640 1.00 84.69 102 THR A O 1
ATOM 812 N N . ALA A 1 103 ? -0.920 -6.614 -26.797 1.00 85.81 103 ALA A N 1
ATOM 813 C CA . ALA A 1 103 ? -0.873 -7.022 -25.393 1.00 85.81 103 ALA A CA 1
ATOM 814 C C . ALA A 1 103 ? -1.704 -8.296 -25.143 1.00 85.81 103 ALA A C 1
ATOM 816 O O . ALA A 1 103 ? -1.202 -9.258 -24.561 1.00 85.81 103 ALA A O 1
ATOM 817 N N . VAL A 1 104 ? -2.926 -8.361 -25.684 1.00 89.94 104 VAL A N 1
ATOM 818 C CA . VAL A 1 104 ? -3.814 -9.537 -25.617 1.00 89.94 104 VAL A CA 1
ATOM 819 C C . VAL A 1 104 ? -3.224 -10.747 -26.349 1.00 89.94 104 VAL A C 1
ATOM 821 O O . VAL A 1 104 ? -3.235 -11.857 -25.812 1.00 89.94 104 VAL A O 1
ATOM 824 N N . LYS A 1 105 ? -2.658 -10.569 -27.554 1.00 87.19 105 LYS A N 1
ATOM 825 C CA . LYS A 1 105 ? -1.988 -11.660 -28.298 1.00 87.19 105 LYS A CA 1
ATOM 826 C C . LYS A 1 105 ? -0.796 -12.217 -27.513 1.00 87.19 105 LYS A C 1
ATOM 828 O O . LYS A 1 105 ? -0.664 -13.434 -27.389 1.00 87.19 105 LYS A O 1
ATOM 833 N N . MET A 1 106 ? 0.044 -11.346 -26.950 1.00 86.31 106 MET A N 1
ATOM 834 C CA . MET A 1 106 ? 1.175 -11.744 -26.105 1.00 86.31 106 MET A CA 1
ATOM 835 C C . MET A 1 106 ? 0.690 -12.442 -24.830 1.00 86.31 106 MET A C 1
ATOM 837 O O . MET A 1 106 ? 1.211 -13.501 -24.490 1.00 86.31 106 MET A O 1
ATOM 841 N N . GLY A 1 107 ? -0.359 -11.929 -24.179 1.00 89.38 107 GLY A N 1
ATOM 842 C CA . GLY A 1 107 ? -0.984 -12.558 -23.016 1.00 89.38 107 GLY A CA 1
ATOM 843 C C . GLY A 1 107 ? -1.435 -13.996 -23.289 1.00 89.38 107 GLY A C 1
ATOM 844 O O . GLY A 1 107 ? -1.073 -14.908 -22.541 1.00 89.38 107 GLY A O 1
ATOM 845 N N . LYS A 1 108 ? -2.132 -14.221 -24.415 1.00 90.38 108 LYS A N 1
ATOM 846 C CA . LYS A 1 108 ? -2.588 -15.553 -24.861 1.00 90.38 108 LYS A CA 1
ATOM 847 C C . LYS A 1 108 ? -1.417 -16.508 -25.115 1.00 90.38 108 LYS A C 1
ATOM 849 O O . LYS A 1 108 ? -1.479 -17.659 -24.693 1.00 90.38 108 LYS A O 1
ATOM 854 N N . LEU A 1 109 ? -0.329 -16.036 -25.729 1.00 87.25 109 LEU A N 1
ATOM 855 C CA . LEU A 1 109 ? 0.878 -16.843 -25.976 1.00 87.25 109 LEU A CA 1
ATOM 856 C C . LEU A 1 109 ? 1.661 -17.179 -24.692 1.00 87.25 109 LEU A C 1
ATOM 858 O O . LEU A 1 109 ? 2.221 -18.267 -24.578 1.00 87.25 109 LEU A O 1
ATOM 862 N N . LEU A 1 110 ? 1.682 -16.273 -23.712 1.00 88.69 110 LEU A N 1
ATOM 863 C CA . LEU A 1 110 ? 2.290 -16.493 -22.392 1.00 88.69 110 LEU A CA 1
ATOM 864 C C . LEU A 1 110 ? 1.392 -17.325 -21.453 1.00 88.69 110 LEU A C 1
ATOM 866 O O . LEU A 1 110 ? 1.850 -17.831 -20.421 1.00 88.69 110 LEU A O 1
ATOM 870 N N . GLY A 1 111 ? 0.110 -17.471 -21.798 1.00 89.62 111 GLY A N 1
ATOM 871 C CA . GLY A 1 111 ? -0.912 -18.125 -20.984 1.00 89.62 111 GLY A CA 1
ATOM 872 C C . GLY A 1 111 ? -1.211 -17.382 -19.679 1.00 89.62 111 GLY A C 1
ATOM 873 O O . GLY A 1 111 ? -1.448 -18.030 -18.661 1.00 89.62 111 GLY A O 1
ATOM 874 N N . VAL A 1 112 ? -1.114 -16.051 -19.676 1.00 93.25 112 VAL A N 1
ATOM 875 C CA . VAL A 1 112 ? -1.535 -15.214 -18.541 1.00 93.25 112 VAL A CA 1
ATOM 876 C C . VAL A 1 112 ? -2.995 -14.799 -18.691 1.00 93.25 112 VAL A C 1
ATOM 878 O O . VAL A 1 112 ? -3.534 -14.790 -19.793 1.00 93.25 112 VAL A O 1
ATOM 881 N N . GLU A 1 113 ? -3.632 -14.500 -17.566 1.00 93.69 113 GLU A N 1
ATOM 882 C CA . GLU A 1 113 ? -5.061 -14.187 -17.461 1.00 93.69 113 GLU A CA 1
ATOM 883 C C . GLU A 1 113 ? -5.281 -12.663 -17.517 1.00 93.69 113 GLU A C 1
ATOM 885 O O . GLU A 1 113 ? -6.245 -12.204 -18.122 1.00 93.69 113 GLU A O 1
ATOM 890 N N . ALA A 1 114 ? -4.330 -11.884 -16.986 1.00 92.56 114 ALA A N 1
ATOM 891 C CA . ALA A 1 114 ? -4.261 -10.430 -17.138 1.00 92.56 114 ALA A CA 1
ATOM 892 C C . ALA A 1 114 ? -2.871 -9.968 -17.610 1.00 92.56 114 ALA A C 1
ATOM 894 O O . ALA A 1 114 ? -1.847 -10.613 -17.346 1.00 92.56 114 ALA A O 1
ATOM 895 N N . VAL A 1 115 ? -2.831 -8.820 -18.284 1.00 91.94 115 VAL A N 1
ATOM 896 C CA . VAL A 1 115 ? -1.607 -8.148 -18.741 1.00 91.94 115 VAL A CA 1
ATOM 897 C C . VAL A 1 115 ? -1.575 -6.705 -18.241 1.00 91.94 115 VAL A C 1
ATOM 899 O O . VAL A 1 115 ? -2.585 -6.008 -18.264 1.00 91.94 115 VAL A O 1
ATOM 902 N N . ILE A 1 116 ? -0.389 -6.263 -17.819 1.00 92.31 116 ILE A N 1
ATOM 903 C CA . ILE A 1 116 ? -0.073 -4.873 -17.484 1.00 92.31 116 ILE A CA 1
ATOM 904 C C . ILE A 1 116 ? 0.804 -4.295 -18.603 1.00 92.31 116 ILE A C 1
ATOM 906 O O . ILE A 1 116 ? 1.881 -4.834 -18.887 1.00 92.31 116 ILE A O 1
ATOM 910 N N . ILE A 1 117 ? 0.355 -3.195 -19.208 1.00 89.94 117 ILE A N 1
ATOM 911 C CA . ILE A 1 117 ? 1.142 -2.327 -20.105 1.00 89.94 117 ILE A CA 1
ATOM 912 C C . ILE A 1 117 ? 1.174 -0.897 -19.544 1.00 89.94 117 ILE A C 1
ATOM 914 O O . ILE A 1 117 ? 0.507 -0.617 -18.549 1.00 89.94 117 ILE A O 1
ATOM 918 N N . GLY A 1 118 ? 1.923 0.019 -20.160 1.00 89.56 118 GLY A N 1
ATOM 919 C CA . GLY A 1 118 ? 1.933 1.416 -19.726 1.00 89.56 118 GLY A CA 1
ATOM 920 C C . GLY A 1 118 ? 2.919 2.308 -20.474 1.00 89.56 118 GLY A C 1
ATOM 921 O O . GLY A 1 118 ? 3.567 1.871 -21.425 1.00 89.56 118 GLY A O 1
ATOM 922 N N . SER A 1 119 ? 3.053 3.540 -19.992 1.00 88.44 119 SER A N 1
ATOM 923 C CA . SER A 1 119 ? 3.931 4.589 -20.522 1.00 88.44 119 SER A CA 1
ATOM 924 C C . SER A 1 119 ? 4.683 5.277 -19.383 1.00 88.44 119 SER A C 1
ATOM 926 O O . SER A 1 119 ? 4.134 5.456 -18.296 1.00 88.44 119 SER A O 1
ATOM 928 N N . VAL A 1 120 ? 5.933 5.687 -19.602 1.00 91.50 120 VAL A N 1
ATOM 929 C CA . VAL A 1 120 ? 6.664 6.574 -18.684 1.00 91.50 120 VAL A CA 1
ATOM 930 C C . VAL A 1 120 ? 6.515 8.010 -19.163 1.00 91.50 120 VAL A C 1
ATOM 932 O O . VAL A 1 120 ? 7.091 8.411 -20.174 1.00 91.50 120 VAL A O 1
ATOM 935 N N . ASN A 1 121 ? 5.739 8.776 -18.404 1.00 90.56 121 ASN A N 1
ATOM 936 C CA . ASN A 1 121 ? 5.321 10.134 -18.735 1.00 90.56 121 ASN A CA 1
ATOM 937 C C . ASN A 1 121 ? 6.355 11.172 -18.275 1.00 90.56 121 ASN A C 1
ATOM 939 O O . ASN A 1 121 ? 6.515 12.214 -18.906 1.00 90.56 121 ASN A O 1
ATOM 943 N N . GLY A 1 122 ? 7.061 10.886 -17.176 1.00 90.56 122 GLY A N 1
ATOM 944 C CA . GLY A 1 122 ? 8.069 11.768 -16.594 1.00 90.56 122 GLY A CA 1
ATOM 945 C C . GLY A 1 122 ? 9.164 10.988 -15.873 1.00 90.56 122 GLY A C 1
ATOM 946 O O . GLY A 1 122 ? 8.887 10.035 -15.145 1.00 90.56 122 GLY A O 1
ATOM 947 N N . TRP A 1 123 ? 10.415 11.396 -16.082 1.00 92.56 123 TRP A N 1
ATOM 948 C CA . TRP A 1 123 ? 11.596 10.823 -15.436 1.00 92.56 123 TRP A CA 1
ATOM 949 C C . TRP A 1 123 ? 12.720 11.864 -15.418 1.00 92.56 123 TRP A C 1
ATOM 951 O O . TRP A 1 123 ? 13.483 11.984 -16.376 1.00 92.56 123 TRP A O 1
ATOM 961 N N . GLU A 1 124 ? 12.810 12.650 -14.346 1.00 93.00 124 GLU A N 1
ATOM 962 C CA . GLU A 1 124 ? 13.778 13.747 -14.253 1.00 93.00 124 GLU A CA 1
ATOM 963 C C . GLU A 1 124 ? 14.346 13.905 -12.837 1.00 93.00 124 GLU A C 1
ATOM 965 O O . GLU A 1 124 ? 13.667 13.657 -11.842 1.00 93.00 124 GLU A O 1
ATOM 970 N N . ALA A 1 125 ? 15.608 14.336 -12.747 1.00 94.31 125 ALA A N 1
ATOM 971 C CA . ALA A 1 125 ? 16.229 14.813 -11.515 1.00 94.31 125 ALA A CA 1
ATOM 972 C C . ALA A 1 125 ? 16.854 16.196 -11.748 1.00 94.31 125 ALA A C 1
ATOM 974 O O . ALA A 1 125 ? 18.015 16.293 -12.159 1.00 94.31 125 ALA A O 1
ATOM 975 N N . SER A 1 126 ? 16.073 17.245 -11.494 1.00 94.25 126 SER A N 1
ATOM 976 C CA . SER A 1 126 ? 16.465 18.643 -11.660 1.00 94.25 126 SER A CA 1
ATOM 977 C C . SER A 1 126 ? 17.214 19.176 -10.433 1.00 94.25 126 SER A C 1
ATOM 979 O O . SER A 1 126 ? 17.118 18.646 -9.319 1.00 94.25 126 SER A O 1
ATOM 981 N N . GLU A 1 127 ? 18.013 20.222 -10.648 1.00 94.56 127 GLU A N 1
ATOM 982 C CA . GLU A 1 127 ? 18.859 20.855 -9.634 1.00 94.56 127 GLU A CA 1
ATOM 983 C C . GLU A 1 127 ? 18.713 22.375 -9.694 1.00 94.56 127 GLU A C 1
ATOM 985 O O . GLU A 1 127 ? 18.811 22.980 -10.757 1.00 94.56 127 GLU A O 1
ATOM 990 N N . GLU A 1 128 ? 18.513 22.986 -8.530 1.00 93.25 128 GLU A N 1
ATOM 991 C CA . GLU A 1 128 ? 18.357 24.430 -8.351 1.00 93.25 128 GLU A CA 1
ATOM 992 C C . GLU A 1 128 ? 19.343 24.892 -7.276 1.00 93.25 128 GLU A C 1
ATOM 994 O O . GLU A 1 128 ? 19.362 24.336 -6.175 1.00 93.25 128 GLU A O 1
ATOM 999 N N . SER A 1 129 ? 20.141 25.926 -7.547 1.00 93.19 129 SER A N 1
ATOM 1000 C CA . SER A 1 129 ? 21.037 26.524 -6.550 1.00 93.19 129 SER A CA 1
ATOM 1001 C C . SER A 1 129 ? 21.024 28.044 -6.619 1.00 93.19 129 SER A C 1
ATOM 1003 O O . SER A 1 129 ? 21.131 28.607 -7.706 1.00 93.19 129 SER A O 1
ATOM 1005 N N . HIS A 1 130 ? 20.946 28.696 -5.464 1.00 93.62 130 HIS A N 1
ATOM 1006 C CA . HIS A 1 130 ? 20.988 30.150 -5.327 1.00 93.62 130 HIS A CA 1
ATOM 1007 C C . HIS A 1 130 ? 21.766 30.547 -4.066 1.00 93.62 130 HIS A C 1
ATOM 1009 O O . HIS A 1 130 ? 22.107 29.702 -3.236 1.00 93.62 130 HIS A O 1
ATOM 1015 N N . THR A 1 131 ? 22.048 31.838 -3.912 1.00 93.56 131 THR A N 1
ATOM 1016 C CA . THR A 1 131 ? 22.670 32.385 -2.703 1.00 93.56 131 THR A CA 1
ATOM 1017 C C . THR A 1 131 ? 21.628 33.173 -1.918 1.00 93.56 131 THR A C 1
ATOM 1019 O O . THR A 1 131 ? 21.019 34.101 -2.443 1.00 93.56 131 THR A O 1
ATOM 1022 N N . GLU A 1 132 ? 21.419 32.798 -0.661 1.00 92.31 132 GLU A N 1
ATOM 1023 C CA . GLU A 1 132 ? 20.490 33.439 0.267 1.00 92.31 132 GLU A CA 1
ATOM 1024 C C . GLU A 1 132 ? 21.262 34.371 1.213 1.00 92.31 132 GLU A C 1
ATOM 1026 O O . GLU A 1 132 ? 22.299 33.992 1.763 1.00 92.31 132 GLU A O 1
ATOM 1031 N N . ALA A 1 133 ? 20.771 35.593 1.415 1.00 93.06 133 ALA A N 1
ATOM 1032 C CA . ALA A 1 133 ? 21.329 36.524 2.390 1.00 93.06 133 ALA A CA 1
ATOM 1033 C C . ALA A 1 133 ? 20.628 36.338 3.744 1.00 93.06 133 ALA A C 1
ATOM 1035 O O . ALA A 1 133 ? 19.414 36.503 3.837 1.00 93.06 133 ALA A O 1
ATOM 1036 N N . ARG A 1 134 ? 21.387 36.015 4.797 1.00 93.00 134 ARG A N 1
ATOM 1037 C CA . ARG A 1 134 ? 20.873 35.817 6.164 1.00 93.00 134 ARG A CA 1
ATOM 1038 C C . ARG A 1 134 ? 21.573 36.743 7.147 1.00 93.00 134 ARG A C 1
ATOM 1040 O O . ARG A 1 134 ? 22.784 36.933 7.063 1.00 93.00 134 ARG A O 1
ATOM 1047 N N . GLU A 1 135 ? 20.842 37.288 8.110 1.00 93.12 135 GLU A N 1
ATOM 1048 C CA . GLU A 1 135 ? 21.433 38.079 9.192 1.00 93.12 135 GLU A CA 1
ATOM 1049 C C . GLU A 1 135 ? 21.830 37.182 10.367 1.00 93.12 135 GLU A C 1
ATOM 1051 O O . GLU A 1 135 ? 21.038 36.363 10.834 1.00 93.12 135 GLU A O 1
ATOM 1056 N N . VAL A 1 136 ? 23.058 37.338 10.866 1.00 91.25 136 VAL A N 1
ATOM 1057 C CA . VAL A 1 136 ? 23.544 36.632 12.062 1.00 91.25 136 VAL A CA 1
ATOM 1058 C C . VAL A 1 136 ? 24.038 37.622 13.121 1.00 91.25 136 VAL A C 1
ATOM 1060 O O . VAL A 1 136 ? 24.695 38.609 12.771 1.00 91.25 136 VAL A O 1
ATOM 1063 N N . PRO A 1 137 ? 23.743 37.391 14.415 1.00 93.75 137 PRO A N 1
ATOM 1064 C CA . PRO A 1 137 ? 24.129 38.302 15.487 1.00 93.75 137 PRO A CA 1
ATOM 1065 C C . PRO A 1 137 ? 25.645 38.310 15.718 1.00 93.75 137 PRO A C 1
ATOM 1067 O O . PRO A 1 137 ? 26.313 37.274 15.682 1.00 93.75 137 PRO A O 1
ATOM 1070 N N . ILE A 1 138 ? 26.188 39.487 16.023 1.00 89.50 138 ILE A N 1
ATOM 1071 C CA . ILE A 1 138 ? 27.577 39.684 16.439 1.00 89.50 138 ILE A CA 1
ATOM 1072 C C . ILE A 1 138 ? 27.633 39.601 17.969 1.00 89.50 138 ILE A C 1
ATOM 1074 O O . ILE A 1 138 ? 27.422 40.590 18.683 1.00 89.50 138 ILE A O 1
ATOM 1078 N N . TYR A 1 139 ? 27.903 38.397 18.479 1.00 88.56 139 TYR A N 1
ATOM 1079 C CA . TYR A 1 139 ? 28.040 38.145 19.914 1.00 88.56 139 TYR A CA 1
ATOM 1080 C C . TYR A 1 139 ? 29.105 39.053 20.552 1.00 88.56 139 TYR A C 1
ATOM 1082 O O . TYR A 1 139 ? 30.220 39.168 20.050 1.00 88.56 139 TYR A O 1
ATOM 1090 N N . GLY A 1 140 ? 28.754 39.681 21.678 1.00 87.19 140 GLY A N 1
ATOM 1091 C CA . GLY A 1 140 ? 29.634 40.571 22.450 1.00 87.19 140 GLY A CA 1
ATOM 1092 C C . GLY A 1 140 ? 29.358 42.070 22.282 1.00 87.19 140 GLY A C 1
ATOM 1093 O O . GLY A 1 140 ? 29.787 42.853 23.126 1.00 87.19 140 GLY A O 1
ATOM 1094 N N . THR A 1 141 ? 28.602 42.483 21.261 1.00 85.12 141 THR A N 1
ATOM 1095 C CA . THR A 1 141 ? 28.223 43.895 21.059 1.00 85.12 141 THR A CA 1
ATOM 1096 C C . THR A 1 141 ? 27.082 44.340 21.991 1.00 85.12 141 THR A C 1
ATOM 1098 O O . THR A 1 141 ? 26.197 43.555 22.341 1.00 85.12 141 THR A O 1
ATOM 1101 N N . LYS A 1 142 ? 27.100 45.616 22.408 1.00 87.12 142 LYS A N 1
ATOM 1102 C CA . LYS A 1 142 ? 25.973 46.312 23.058 1.00 87.12 142 LYS A CA 1
ATOM 1103 C C . LYS A 1 142 ? 25.849 47.722 22.450 1.00 87.12 142 LYS A C 1
ATOM 1105 O O . LYS A 1 142 ? 26.788 48.496 22.626 1.00 87.12 142 LYS A O 1
ATOM 1110 N N . PRO A 1 143 ? 24.740 48.079 21.768 1.00 84.69 143 PRO A N 1
ATOM 1111 C CA . PRO A 1 143 ? 23.586 47.233 21.432 1.00 84.69 143 PRO A CA 1
ATOM 1112 C C . PRO A 1 143 ? 23.974 46.010 20.586 1.00 84.69 143 PRO A C 1
ATOM 1114 O O . PRO A 1 143 ? 25.064 45.969 20.021 1.00 84.69 143 PRO A O 1
ATOM 1117 N N . LEU A 1 144 ? 23.086 45.014 20.523 1.00 87.75 144 LEU A N 1
ATOM 1118 C CA . LEU A 1 144 ? 23.293 43.828 19.694 1.00 87.75 144 LEU A CA 1
ATOM 1119 C C . LEU A 1 144 ? 23.301 44.231 18.214 1.00 87.75 144 LEU A C 1
ATOM 1121 O O . LEU A 1 144 ? 22.313 44.763 17.711 1.00 87.75 144 LEU A O 1
ATOM 1125 N N . GLN A 1 145 ? 24.410 43.967 17.534 1.00 92.38 145 GLN A N 1
ATOM 1126 C CA . GLN A 1 145 ? 24.576 44.198 16.102 1.00 92.38 145 GLN A CA 1
ATOM 1127 C C . GLN A 1 145 ? 24.405 42.897 15.312 1.00 92.38 145 GLN A C 1
ATOM 1129 O O . GLN A 1 145 ? 24.612 41.802 15.839 1.00 92.38 145 GLN A O 1
ATOM 1134 N N . TYR A 1 146 ? 24.073 43.029 14.031 1.00 92.75 146 TYR A N 1
ATOM 1135 C CA . TYR A 1 146 ? 23.961 41.929 13.077 1.00 92.75 146 TYR A CA 1
ATOM 1136 C C . TYR A 1 146 ? 24.945 42.133 11.925 1.00 92.75 146 TYR A C 1
ATOM 1138 O O . TYR A 1 146 ? 25.373 43.253 11.648 1.00 92.75 146 TYR A O 1
ATOM 1146 N N . ARG A 1 147 ? 25.294 41.043 11.242 1.00 93.44 147 ARG A N 1
ATOM 1147 C CA . ARG A 1 147 ? 25.975 41.075 9.944 1.00 93.44 147 ARG A CA 1
ATOM 1148 C C . ARG A 1 147 ? 25.244 40.180 8.954 1.00 93.44 147 ARG A C 1
ATOM 1150 O O . ARG A 1 147 ? 24.826 39.078 9.314 1.00 93.44 147 ARG A O 1
ATOM 1157 N N . THR A 1 148 ? 25.146 40.619 7.707 1.00 93.81 148 THR A N 1
ATOM 1158 C CA . THR A 1 148 ? 24.695 39.768 6.604 1.00 93.81 148 THR A CA 1
ATOM 1159 C C . THR A 1 148 ? 25.771 38.731 6.285 1.00 93.81 148 THR A C 1
ATOM 1161 O O . THR A 1 148 ? 26.951 39.062 6.159 1.00 93.81 148 THR A O 1
ATOM 1164 N N . VAL A 1 149 ? 25.369 37.474 6.139 1.00 91.81 149 VAL A N 1
ATOM 1165 C CA . VAL A 1 149 ? 26.179 36.390 5.579 1.00 91.81 149 VAL A CA 1
ATOM 1166 C C . VAL A 1 149 ? 25.451 35.788 4.385 1.00 91.81 149 VAL A C 1
ATOM 1168 O O . VAL A 1 149 ? 24.227 35.674 4.380 1.00 91.81 149 VAL A O 1
ATOM 1171 N N . TYR A 1 150 ? 26.215 35.405 3.368 1.00 91.31 150 TYR A N 1
ATOM 1172 C CA . TYR A 1 150 ? 25.691 34.796 2.152 1.00 91.31 150 TYR A CA 1
ATOM 1173 C C . TYR A 1 150 ? 25.837 33.277 2.241 1.00 91.31 150 TYR A C 1
ATOM 1175 O O . TYR A 1 150 ? 26.944 32.761 2.400 1.00 91.31 150 TYR A O 1
ATOM 1183 N N . VAL A 1 151 ? 24.716 32.562 2.164 1.00 92.88 151 VAL A N 1
ATOM 1184 C CA . VAL A 1 151 ? 24.645 31.101 2.256 1.00 92.88 151 VAL A CA 1
ATOM 1185 C C . VAL A 1 151 ? 24.263 30.549 0.891 1.00 92.88 151 VAL A C 1
ATOM 1187 O O . VAL A 1 151 ? 23.211 30.876 0.355 1.00 92.88 151 VAL A O 1
ATOM 1190 N N . ASN A 1 152 ? 25.102 29.687 0.320 1.00 94.31 152 ASN A N 1
ATOM 1191 C CA . ASN A 1 152 ? 24.729 28.954 -0.887 1.00 94.31 152 ASN A CA 1
ATOM 1192 C C . ASN A 1 152 ? 23.738 27.853 -0.507 1.00 94.31 152 ASN A C 1
ATOM 1194 O O . ASN A 1 152 ? 24.069 26.982 0.296 1.00 94.31 152 ASN A O 1
ATOM 1198 N N . VAL A 1 153 ? 22.542 27.892 -1.085 1.00 95.81 153 VAL A N 1
ATOM 1199 C CA . VAL A 1 153 ? 21.477 26.909 -0.887 1.00 95.81 153 VAL A CA 1
ATOM 1200 C C . VAL A 1 153 ? 21.325 26.130 -2.185 1.00 95.81 153 VAL A C 1
ATOM 1202 O O . VAL A 1 153 ? 21.104 26.712 -3.248 1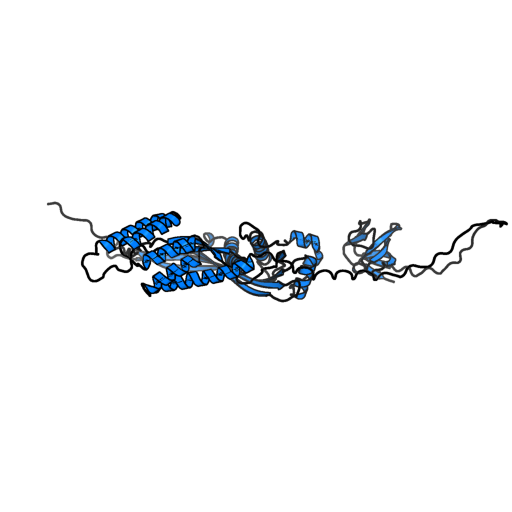.00 95.81 153 VAL A O 1
ATOM 1205 N N . ALA A 1 154 ? 21.447 24.808 -2.110 1.00 96.81 154 ALA A N 1
ATOM 1206 C CA . ALA A 1 154 ? 21.231 23.915 -3.240 1.00 96.81 154 ALA A CA 1
ATOM 1207 C C . ALA A 1 154 ? 20.078 22.957 -2.941 1.00 96.81 154 ALA A C 1
ATOM 1209 O O . ALA A 1 154 ? 19.921 22.473 -1.818 1.00 96.81 154 ALA A O 1
ATOM 1210 N N . SER A 1 155 ? 19.287 22.644 -3.961 1.00 96.81 155 SER A N 1
ATOM 1211 C CA . SER A 1 155 ? 18.247 21.629 -3.892 1.00 96.81 155 SER A CA 1
ATOM 1212 C C . SER A 1 155 ? 18.244 20.751 -5.136 1.00 96.81 155 SER A C 1
ATOM 1214 O O . SER A 1 155 ? 18.638 21.175 -6.221 1.00 96.81 155 SER A O 1
ATOM 1216 N N . ARG A 1 156 ? 17.810 19.506 -4.955 1.00 97.19 156 ARG A N 1
ATOM 1217 C CA . ARG A 1 156 ? 17.597 18.530 -6.024 1.00 97.19 156 ARG A CA 1
ATOM 1218 C C . ARG A 1 156 ? 16.175 18.006 -5.875 1.00 97.19 156 ARG A C 1
ATOM 1220 O O . ARG A 1 156 ? 15.761 17.698 -4.755 1.00 97.19 156 ARG A O 1
ATOM 1227 N N . LYS A 1 157 ? 15.434 17.928 -6.977 1.00 96.94 157 LYS A N 1
ATOM 1228 C CA . LYS A 1 157 ? 14.077 17.367 -7.045 1.00 96.94 157 LYS A CA 1
ATOM 1229 C C . LYS A 1 157 ? 14.106 16.235 -8.060 1.00 96.94 157 LYS A C 1
ATOM 1231 O O . LYS A 1 157 ? 14.576 16.431 -9.174 1.00 96.94 157 LYS A O 1
ATOM 1236 N N . ALA A 1 158 ? 13.648 15.054 -7.674 1.00 96.81 158 ALA A N 1
ATOM 1237 C CA . ALA A 1 158 ? 13.447 13.935 -8.581 1.00 96.81 158 ALA A CA 1
ATOM 1238 C C . ALA A 1 158 ? 11.951 13.681 -8.740 1.00 96.81 158 ALA A C 1
ATOM 1240 O O . ALA A 1 158 ? 11.248 13.561 -7.737 1.00 96.81 158 ALA A O 1
ATOM 1241 N N . TYR A 1 159 ? 11.487 13.594 -9.981 1.00 95.25 159 TYR A N 1
ATOM 1242 C CA . TYR A 1 159 ? 10.097 13.349 -10.344 1.00 95.25 159 TYR A CA 1
ATOM 1243 C C . TYR A 1 159 ? 10.014 12.144 -11.280 1.00 95.25 159 TYR A C 1
ATOM 1245 O O . TYR A 1 159 ? 10.798 12.012 -12.225 1.00 95.25 159 TYR A O 1
ATOM 1253 N N . VAL A 1 160 ? 9.069 11.254 -10.986 1.00 95.19 160 VAL A N 1
ATOM 1254 C CA . VAL A 1 160 ? 8.796 10.041 -11.753 1.00 95.19 160 VAL A CA 1
ATOM 1255 C C . VAL A 1 160 ? 7.290 9.891 -11.915 1.00 95.19 160 VAL A C 1
ATOM 1257 O O . VAL A 1 160 ? 6.558 9.934 -10.928 1.00 95.19 160 VAL A O 1
ATOM 1260 N N . SER A 1 161 ? 6.836 9.685 -13.148 1.00 94.44 161 SER A N 1
ATOM 1261 C CA . SER A 1 161 ? 5.427 9.479 -13.479 1.00 94.44 161 SER A CA 1
ATOM 1262 C C . SER A 1 161 ? 5.273 8.436 -14.573 1.00 94.44 161 SER A C 1
ATOM 1264 O O . SER A 1 161 ? 5.982 8.472 -15.583 1.00 94.44 161 SER A O 1
ATOM 1266 N N . PHE A 1 162 ? 4.342 7.508 -14.377 1.00 94.00 162 PHE A N 1
ATOM 1267 C CA . PHE A 1 162 ? 3.962 6.512 -15.373 1.00 94.00 162 PHE A CA 1
ATOM 1268 C C . PHE A 1 162 ? 2.447 6.306 -15.386 1.00 94.00 162 PHE A C 1
ATOM 1270 O O . PHE A 1 162 ? 1.809 6.349 -14.335 1.00 94.00 162 PHE A O 1
ATOM 1277 N N . SER A 1 163 ? 1.878 6.031 -16.556 1.00 92.56 163 SER A N 1
ATOM 1278 C CA . SER A 1 163 ? 0.522 5.484 -16.671 1.00 92.56 163 SER A CA 1
ATOM 1279 C C . SER A 1 163 ? 0.602 3.971 -16.822 1.00 92.56 163 SER A C 1
ATOM 1281 O O . SER A 1 163 ? 1.536 3.459 -17.441 1.00 92.56 163 SER A O 1
ATOM 1283 N N . ALA A 1 164 ? -0.354 3.244 -16.249 1.00 92.12 164 ALA A N 1
ATOM 1284 C CA . ALA A 1 164 ? -0.406 1.790 -16.341 1.00 92.12 164 ALA A CA 1
ATOM 1285 C C . ALA A 1 164 ? -1.832 1.295 -16.601 1.00 92.12 164 ALA A C 1
ATOM 1287 O O . ALA A 1 164 ? -2.771 1.666 -15.894 1.00 92.12 164 ALA A O 1
ATOM 1288 N N . ASN A 1 165 ? -1.961 0.424 -17.602 1.00 90.75 165 ASN A N 1
ATOM 1289 C CA . ASN A 1 165 ? -3.226 -0.105 -18.096 1.00 90.75 165 ASN A CA 1
ATOM 1290 C C . ASN A 1 165 ? -3.296 -1.611 -17.820 1.00 90.75 165 ASN A C 1
ATOM 1292 O O . ASN A 1 165 ? -2.350 -2.355 -18.103 1.00 90.75 165 ASN A O 1
ATOM 1296 N N . PHE A 1 166 ? -4.435 -2.055 -17.298 1.00 91.06 166 PHE A N 1
ATOM 1297 C CA . PHE A 1 166 ? -4.733 -3.444 -16.965 1.00 91.06 166 PHE A CA 1
ATOM 1298 C C . PHE A 1 166 ? -5.701 -4.013 -17.993 1.00 91.06 166 PHE A C 1
ATOM 1300 O O . PHE A 1 166 ? -6.782 -3.461 -18.178 1.00 91.06 166 PHE A O 1
ATOM 1307 N N . ILE A 1 167 ? -5.327 -5.113 -18.641 1.00 91.50 167 ILE A N 1
ATOM 1308 C CA . ILE A 1 167 ? -6.084 -5.700 -19.750 1.00 91.50 167 ILE A CA 1
ATOM 1309 C C . ILE A 1 167 ? -6.425 -7.154 -19.416 1.00 91.50 167 ILE A C 1
ATOM 1311 O O . ILE A 1 167 ? -5.526 -7.942 -19.097 1.00 91.50 167 ILE A O 1
ATOM 1315 N N . ASP A 1 168 ? -7.709 -7.506 -19.495 1.00 92.44 168 ASP A N 1
ATOM 1316 C CA . ASP A 1 168 ? -8.171 -8.897 -19.442 1.00 92.44 168 ASP A CA 1
ATOM 1317 C C . ASP A 1 168 ? -7.741 -9.607 -20.735 1.00 92.44 168 ASP A C 1
ATOM 1319 O O . ASP A 1 168 ? -7.986 -9.137 -21.847 1.00 92.44 168 ASP A O 1
ATOM 1323 N N . VAL A 1 169 ? -7.061 -10.748 -20.617 1.00 92.69 169 VAL A N 1
ATOM 1324 C CA . VAL A 1 169 ? -6.525 -11.458 -21.788 1.00 92.69 169 VAL A CA 1
ATOM 1325 C C . VAL A 1 169 ? -7.603 -12.268 -22.511 1.00 92.69 169 VAL A C 1
ATOM 1327 O O . VAL A 1 169 ? -7.454 -12.560 -23.694 1.00 92.69 169 VAL A O 1
ATOM 1330 N N . SER A 1 170 ? -8.692 -12.645 -21.850 1.00 91.31 170 SER A N 1
ATOM 1331 C CA . SER A 1 170 ? -9.807 -13.383 -22.441 1.00 91.31 170 SER A CA 1
ATOM 1332 C C . SER A 1 170 ? -10.704 -12.489 -23.309 1.00 91.31 170 SER A C 1
ATOM 1334 O O . SER A 1 170 ? -10.832 -12.783 -24.505 1.00 91.31 170 SER A O 1
ATOM 1336 N N . THR A 1 171 ? -11.234 -11.389 -22.758 1.00 90.88 171 THR A N 1
ATOM 1337 C CA . THR A 1 171 ? -12.121 -10.426 -23.437 1.00 90.88 171 THR A CA 1
ATOM 1338 C C . THR A 1 171 ? -11.334 -9.436 -24.292 1.00 90.88 171 THR A C 1
ATOM 1340 O O . THR A 1 171 ? -11.750 -9.114 -25.403 1.00 90.88 171 THR A O 1
ATOM 1343 N N . GLY A 1 172 ? -10.154 -9.024 -23.821 1.00 88.44 172 GLY A N 1
ATOM 1344 C CA . GLY A 1 172 ? -9.363 -7.941 -24.401 1.00 88.44 172 GLY A CA 1
ATOM 1345 C C . GLY A 1 172 ? -9.730 -6.550 -23.885 1.00 88.44 172 GLY A C 1
ATOM 1346 O O . GLY A 1 172 ? -9.227 -5.567 -24.421 1.00 88.44 172 GLY A O 1
ATOM 1347 N N . GLU A 1 173 ? -10.594 -6.453 -22.875 1.00 89.38 173 GLU A N 1
ATOM 1348 C CA . GLU A 1 173 ? -11.060 -5.181 -22.322 1.00 89.38 173 GLU A CA 1
ATOM 1349 C C . GLU A 1 173 ? -10.058 -4.580 -21.327 1.00 89.38 173 GLU A C 1
ATOM 1351 O O . GLU A 1 173 ? -9.393 -5.284 -20.559 1.00 89.38 173 GLU A O 1
ATOM 1356 N N . MET A 1 174 ? -9.985 -3.249 -21.311 1.00 89.06 174 MET A N 1
ATOM 1357 C CA . MET A 1 174 ? -9.233 -2.499 -20.312 1.00 89.06 174 MET A CA 1
ATOM 1358 C C . MET A 1 174 ? -10.019 -2.453 -18.994 1.00 89.06 174 MET A C 1
ATOM 1360 O O . MET A 1 174 ? -11.010 -1.738 -18.872 1.00 89.06 174 MET A O 1
ATOM 1364 N N . MET A 1 175 ? -9.551 -3.192 -17.989 1.00 86.06 175 MET A N 1
ATOM 1365 C CA . MET A 1 175 ? -10.137 -3.223 -16.644 1.00 86.06 175 MET A CA 1
ATOM 1366 C C . MET A 1 175 ? -9.899 -1.920 -15.872 1.00 86.06 175 MET A C 1
ATOM 1368 O O . MET A 1 175 ? -10.727 -1.520 -15.057 1.00 86.06 175 MET A O 1
ATOM 1372 N N . ALA A 1 176 ? -8.748 -1.278 -16.098 1.00 85.88 176 ALA A N 1
ATOM 1373 C CA . ALA A 1 176 ? -8.389 0.007 -15.507 1.00 85.88 176 ALA A CA 1
ATOM 1374 C C . ALA A 1 176 ? -7.227 0.671 -16.266 1.00 85.88 176 ALA A C 1
ATOM 1376 O O . ALA A 1 176 ? -6.360 -0.015 -16.810 1.00 85.88 176 ALA A O 1
ATOM 1377 N N . SER A 1 177 ? -7.175 2.000 -16.212 1.00 90.44 177 SER A N 1
ATOM 1378 C CA . SER A 1 177 ? -6.021 2.837 -16.555 1.00 90.44 177 SER A CA 1
ATOM 1379 C C . SER A 1 177 ? -5.901 3.926 -15.492 1.00 90.44 177 SER A C 1
ATOM 1381 O O . SER A 1 177 ? -6.916 4.493 -15.084 1.00 90.44 177 SER A O 1
ATOM 1383 N N . ASP A 1 178 ? -4.691 4.171 -14.995 1.00 93.12 178 ASP A N 1
ATOM 1384 C CA . ASP A 1 178 ? -4.419 5.189 -13.973 1.00 93.12 178 ASP A CA 1
ATOM 1385 C C . ASP A 1 178 ? -2.967 5.695 -14.096 1.00 93.12 178 ASP A C 1
ATOM 1387 O O . ASP A 1 178 ? -2.114 5.021 -14.688 1.00 93.12 178 ASP A O 1
ATOM 1391 N N . THR A 1 179 ? -2.686 6.880 -13.548 1.00 95.06 179 THR A N 1
ATOM 1392 C CA . THR A 1 179 ? -1.379 7.555 -13.614 1.00 95.06 179 THR A CA 1
ATOM 1393 C C . THR A 1 179 ? -0.789 7.731 -12.219 1.00 95.06 179 THR A C 1
ATOM 1395 O O . THR A 1 179 ? -1.454 8.153 -11.274 1.00 95.06 179 THR A O 1
ATOM 1398 N N . PHE A 1 180 ? 0.489 7.387 -12.080 1.00 95.81 180 PHE A N 1
ATOM 1399 C CA . PHE A 1 180 ? 1.153 7.235 -10.796 1.00 95.81 180 PHE A CA 1
ATOM 1400 C C . PHE A 1 180 ? 2.382 8.141 -10.705 1.00 95.81 180 PHE A C 1
ATOM 1402 O O . PHE A 1 180 ? 3.470 7.796 -11.163 1.00 95.81 180 PHE A O 1
ATOM 1409 N N . ASP A 1 181 ? 2.205 9.288 -10.050 1.00 96.44 181 ASP A N 1
ATOM 1410 C CA . ASP A 1 181 ? 3.264 10.272 -9.800 1.00 96.44 181 ASP A CA 1
ATOM 1411 C C . ASP A 1 181 ? 3.984 10.081 -8.457 1.00 96.44 181 ASP A C 1
ATOM 1413 O O . ASP A 1 181 ? 3.354 9.803 -7.428 1.00 96.44 181 ASP A O 1
ATOM 1417 N N . GLY A 1 182 ? 5.296 10.316 -8.446 1.00 96.44 182 GLY A N 1
ATOM 1418 C CA . GLY A 1 182 ? 6.141 10.412 -7.258 1.00 96.44 182 GLY A CA 1
ATOM 1419 C C . GLY A 1 182 ? 7.161 11.538 -7.360 1.00 96.44 182 GLY A C 1
ATOM 1420 O O . GLY A 1 182 ? 7.823 11.691 -8.383 1.00 96.44 182 GLY A O 1
ATOM 1421 N N . GLU A 1 183 ? 7.331 12.286 -6.270 1.00 96.94 183 GLU A N 1
ATOM 1422 C CA . GLU A 1 183 ? 8.391 13.286 -6.123 1.00 96.94 183 GLU A CA 1
ATOM 1423 C C . GLU A 1 183 ? 9.262 12.961 -4.902 1.00 96.94 183 GLU A C 1
ATOM 1425 O O . GLU A 1 183 ? 8.770 12.527 -3.856 1.00 96.94 183 GLU A O 1
ATOM 1430 N N . LYS A 1 184 ? 10.565 13.223 -5.013 1.00 97.50 184 LYS A N 1
ATOM 1431 C CA . LYS A 1 184 ? 11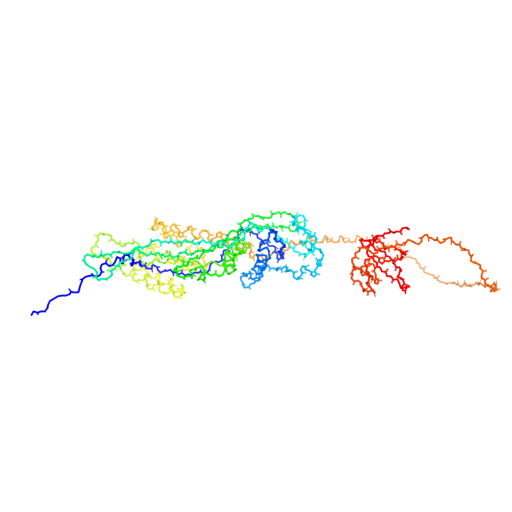.490 13.284 -3.884 1.00 97.50 184 LYS A CA 1
ATOM 1432 C C . LYS A 1 184 ? 12.364 14.529 -3.981 1.00 97.50 184 LYS A C 1
ATOM 1434 O O . LYS A 1 184 ? 13.113 14.683 -4.941 1.00 97.50 184 LYS A O 1
ATOM 1439 N N . SER A 1 185 ? 12.344 15.373 -2.953 1.00 96.75 185 SER A N 1
ATOM 1440 C CA . SER A 1 185 ? 13.206 16.554 -2.852 1.00 96.75 185 SER A CA 1
ATOM 1441 C C . SER A 1 185 ? 14.244 16.434 -1.729 1.00 96.75 185 SER A C 1
ATOM 1443 O O . SER A 1 185 ? 14.047 15.738 -0.731 1.00 96.75 185 SER A O 1
ATOM 1445 N N . ALA A 1 186 ? 15.383 17.101 -1.917 1.00 97.19 186 ALA A N 1
ATOM 1446 C CA . ALA A 1 186 ? 16.452 17.249 -0.932 1.00 97.19 186 ALA A CA 1
ATOM 1447 C C . ALA A 1 186 ? 17.040 18.666 -1.000 1.00 97.19 186 ALA A C 1
ATOM 1449 O O . ALA A 1 186 ? 17.072 19.277 -2.070 1.00 97.19 186 ALA A O 1
ATOM 1450 N N . LYS A 1 187 ? 17.526 19.173 0.138 1.00 96.44 187 LYS A N 1
ATOM 1451 C CA . LYS A 1 187 ? 18.197 20.475 0.269 1.00 96.44 187 LYS A CA 1
ATOM 1452 C C . LYS A 1 187 ? 19.517 20.326 1.025 1.00 96.44 187 LYS A C 1
ATOM 1454 O O . LYS A 1 187 ? 19.630 19.456 1.885 1.00 96.44 187 LYS A O 1
ATOM 1459 N N . ALA A 1 188 ? 20.481 21.181 0.707 1.00 96.25 188 ALA A N 1
ATOM 1460 C CA . ALA A 1 188 ? 21.764 21.305 1.388 1.00 96.25 188 ALA A CA 1
ATOM 1461 C C . ALA A 1 188 ? 22.232 22.768 1.368 1.00 96.25 188 ALA A C 1
ATOM 1463 O O . ALA A 1 188 ? 21.832 23.540 0.494 1.00 96.25 188 ALA A O 1
ATOM 1464 N N . GLU A 1 189 ? 23.090 23.145 2.316 1.00 94.00 189 GLU A N 1
ATOM 1465 C CA . GLU A 1 189 ? 23.511 24.534 2.518 1.00 94.00 189 GLU A CA 1
ATOM 1466 C C . GLU A 1 189 ? 25.027 24.660 2.736 1.00 94.00 189 GLU A C 1
ATOM 1468 O O . GLU A 1 189 ? 25.701 23.735 3.196 1.00 94.00 189 GLU A O 1
ATOM 1473 N N . GLY A 1 190 ? 25.566 25.836 2.416 1.00 90.06 190 GLY A N 1
ATOM 1474 C CA . GLY A 1 190 ? 26.961 26.197 2.656 1.00 90.06 190 GLY A CA 1
ATOM 1475 C C . GLY A 1 190 ? 27.931 25.772 1.541 1.00 90.06 190 GLY A C 1
ATOM 1476 O O . GLY A 1 190 ? 27.533 25.559 0.390 1.00 90.06 190 GLY A O 1
ATOM 1477 N N . PRO A 1 191 ? 29.242 25.702 1.843 1.00 86.56 191 PRO A N 1
ATOM 1478 C CA . PRO A 1 191 ? 30.265 25.356 0.861 1.00 86.56 191 PRO A CA 1
ATOM 1479 C C . PRO A 1 191 ? 30.010 23.988 0.214 1.00 86.56 191 PRO A C 1
ATOM 1481 O O . PRO A 1 191 ? 29.773 22.989 0.893 1.00 86.56 191 PRO A O 1
ATOM 1484 N N . GLY A 1 192 ? 30.048 23.941 -1.120 1.00 87.19 192 GLY A N 1
ATOM 1485 C CA . GLY A 1 192 ? 29.870 22.700 -1.877 1.00 87.19 192 GLY A CA 1
ATOM 1486 C C . GLY A 1 192 ? 28.479 22.058 -1.776 1.00 87.19 192 GLY A C 1
ATOM 1487 O O . GLY A 1 192 ? 28.370 20.871 -2.068 1.00 87.19 192 GLY A O 1
ATOM 1488 N N . ALA A 1 193 ? 27.428 22.798 -1.393 1.00 91.00 193 ALA A N 1
ATOM 1489 C CA . ALA A 1 193 ? 26.073 22.277 -1.152 1.00 91.00 193 ALA A CA 1
ATOM 1490 C C . ALA A 1 193 ? 25.556 21.272 -2.211 1.00 91.00 193 ALA A C 1
ATOM 1492 O O . ALA A 1 193 ? 25.012 20.233 -1.846 1.00 91.00 193 ALA A O 1
ATOM 1493 N N . ILE A 1 194 ? 25.790 21.504 -3.511 1.00 89.44 194 ILE A N 1
ATOM 1494 C CA . ILE A 1 194 ? 25.380 20.586 -4.600 1.00 89.44 194 ILE A CA 1
ATOM 1495 C C . ILE A 1 194 ? 25.981 19.172 -4.437 1.00 89.44 194 ILE A C 1
ATOM 1497 O O . ILE A 1 194 ? 25.316 18.175 -4.729 1.00 89.44 194 ILE A O 1
ATOM 1501 N N . GLY A 1 195 ? 27.222 19.079 -3.946 1.00 91.38 195 GLY A N 1
ATOM 1502 C CA . GLY A 1 195 ? 27.923 17.821 -3.674 1.00 91.38 195 GLY A CA 1
ATOM 1503 C C . GLY A 1 195 ? 27.491 17.128 -2.378 1.00 91.38 195 GLY A C 1
ATOM 1504 O O . GLY A 1 195 ? 27.764 15.944 -2.210 1.00 91.38 195 GLY A O 1
ATOM 1505 N N . GLN A 1 196 ? 26.788 17.832 -1.484 1.00 93.44 196 GLN A N 1
ATOM 1506 C CA . GLN A 1 196 ? 26.188 17.252 -0.276 1.00 93.44 196 GLN A CA 1
ATOM 1507 C C . GLN A 1 196 ? 24.819 16.593 -0.559 1.00 93.44 196 GLN A C 1
ATOM 1509 O O . GLN A 1 196 ? 24.334 15.793 0.241 1.00 93.44 196 GLN A O 1
ATOM 1514 N N . LEU A 1 197 ? 24.173 16.920 -1.687 1.00 95.94 197 LEU A N 1
ATOM 1515 C CA . LEU A 1 197 ? 22.849 16.401 -2.048 1.00 95.94 197 LEU A CA 1
ATOM 1516 C C . LEU A 1 197 ? 22.907 14.910 -2.464 1.00 95.94 197 LEU A C 1
ATOM 1518 O O . LEU A 1 197 ? 23.809 14.530 -3.218 1.00 95.94 197 LEU A O 1
ATOM 1522 N N . PRO A 1 198 ? 21.917 14.065 -2.094 1.00 96.69 198 PRO A N 1
ATOM 1523 C CA . PRO A 1 198 ? 21.894 12.640 -2.451 1.00 96.69 198 PRO A CA 1
ATOM 1524 C C . PRO A 1 198 ? 21.921 12.402 -3.976 1.00 96.69 198 PRO A C 1
ATOM 1526 O O . PRO A 1 198 ? 21.183 13.085 -4.689 1.00 96.69 198 PRO A O 1
ATOM 1529 N N . PRO A 1 199 ? 22.722 11.455 -4.513 1.00 96.00 199 PRO A N 1
ATOM 1530 C CA . PRO A 1 199 ? 22.925 11.301 -5.960 1.00 96.00 199 PRO A CA 1
ATOM 1531 C C . PRO A 1 199 ? 21.632 11.170 -6.780 1.00 96.00 199 PRO A C 1
ATOM 1533 O O . PRO A 1 199 ? 20.704 10.477 -6.359 1.00 96.00 199 PRO A O 1
ATOM 1536 N N . ARG A 1 200 ? 21.598 11.768 -7.986 1.00 93.69 200 ARG A N 1
ATOM 1537 C CA . ARG A 1 200 ? 20.411 11.811 -8.874 1.00 93.69 200 ARG A CA 1
ATOM 1538 C C . ARG A 1 200 ? 19.722 10.447 -9.029 1.00 93.69 200 ARG A C 1
ATOM 1540 O O . ARG A 1 200 ? 18.518 10.356 -8.827 1.00 93.69 200 ARG A O 1
ATOM 1547 N N . ALA A 1 201 ? 20.484 9.381 -9.289 1.00 92.06 201 ALA A N 1
ATOM 1548 C CA . ALA A 1 201 ? 19.952 8.020 -9.430 1.00 92.06 201 ALA A CA 1
ATOM 1549 C C . ALA A 1 201 ? 19.272 7.484 -8.152 1.00 92.06 201 ALA A C 1
ATOM 1551 O O . ALA A 1 201 ? 18.215 6.863 -8.235 1.00 92.06 201 ALA A O 1
ATOM 1552 N N . LYS A 1 202 ? 19.827 7.772 -6.963 1.00 94.06 202 LYS A N 1
ATOM 1553 C CA . LYS A 1 202 ? 19.202 7.406 -5.681 1.00 94.06 202 LYS A CA 1
ATOM 1554 C C . LYS A 1 202 ? 17.902 8.184 -5.466 1.00 94.06 202 LYS A C 1
ATOM 1556 O O . LYS A 1 202 ? 16.921 7.611 -5.006 1.00 94.06 202 LYS A O 1
ATOM 1561 N N . MET A 1 203 ? 17.877 9.470 -5.815 1.00 95.38 203 MET A N 1
ATOM 1562 C CA . MET A 1 203 ? 16.666 10.283 -5.694 1.00 95.38 203 MET A CA 1
ATOM 1563 C C . MET A 1 203 ? 15.567 9.861 -6.676 1.00 95.38 203 MET A C 1
ATOM 1565 O O . MET A 1 203 ? 14.413 9.804 -6.269 1.00 95.38 203 MET A O 1
ATOM 1569 N N . LEU A 1 204 ? 15.914 9.485 -7.912 1.00 93.44 204 LEU A N 1
ATOM 1570 C CA . LEU A 1 204 ? 14.978 8.883 -8.873 1.00 93.44 204 LEU A CA 1
ATOM 1571 C C . LEU A 1 204 ? 14.403 7.560 -8.357 1.00 93.44 204 LEU A C 1
ATOM 1573 O O . LEU A 1 204 ? 13.197 7.355 -8.431 1.00 93.44 204 LEU A O 1
ATOM 1577 N N . GLN A 1 205 ? 15.233 6.693 -7.768 1.00 92.12 205 GLN A N 1
ATOM 1578 C CA . GLN A 1 205 ? 14.764 5.456 -7.138 1.00 92.12 205 GLN A CA 1
ATOM 1579 C C . GLN A 1 205 ? 13.831 5.731 -5.945 1.00 92.12 205 GLN A C 1
ATOM 1581 O O . GLN A 1 205 ? 12.774 5.114 -5.834 1.00 92.12 205 GLN A O 1
ATOM 1586 N N . GLU A 1 206 ? 14.181 6.668 -5.057 1.00 94.62 206 GLU A N 1
ATOM 1587 C CA . GLU A 1 206 ? 13.313 7.058 -3.937 1.00 94.62 206 GLU A CA 1
ATOM 1588 C C . GLU A 1 206 ? 11.998 7.702 -4.401 1.00 94.62 206 GLU A C 1
ATOM 1590 O O . GLU A 1 206 ? 10.963 7.437 -3.792 1.00 94.62 206 GLU A O 1
ATOM 1595 N N . ALA A 1 207 ? 12.019 8.497 -5.477 1.00 95.56 207 ALA A N 1
ATOM 1596 C CA . ALA A 1 207 ? 10.825 9.076 -6.088 1.00 95.56 207 ALA A CA 1
ATOM 1597 C C . ALA A 1 207 ? 9.936 7.999 -6.727 1.00 95.56 207 ALA A C 1
ATOM 1599 O O . ALA A 1 207 ? 8.736 8.000 -6.482 1.00 95.56 207 ALA A O 1
ATOM 1600 N N . ALA A 1 208 ? 10.513 7.049 -7.475 1.00 93.50 208 ALA A N 1
ATOM 1601 C CA . ALA A 1 208 ? 9.796 5.976 -8.172 1.00 93.50 208 ALA A CA 1
ATOM 1602 C C . ALA A 1 208 ? 9.208 4.897 -7.249 1.00 93.50 208 ALA A C 1
ATOM 1604 O O . ALA A 1 208 ? 8.179 4.303 -7.571 1.00 93.50 208 ALA A O 1
ATOM 1605 N N . ASN A 1 209 ? 9.813 4.659 -6.082 1.00 93.88 209 ASN A N 1
ATOM 1606 C CA . ASN A 1 209 ? 9.253 3.744 -5.086 1.00 93.88 209 ASN A CA 1
ATOM 1607 C C . ASN A 1 209 ? 7.840 4.172 -4.634 1.00 93.88 209 ASN A C 1
ATOM 1609 O O . ASN A 1 209 ? 7.027 3.313 -4.310 1.00 93.88 209 ASN A O 1
ATOM 1613 N N . ILE A 1 210 ? 7.534 5.477 -4.634 1.00 96.00 210 ILE A N 1
ATOM 1614 C CA . ILE A 1 210 ? 6.242 6.039 -4.205 1.00 96.00 210 ILE A CA 1
ATOM 1615 C C . ILE A 1 210 ? 5.081 5.640 -5.150 1.00 96.00 210 ILE A C 1
ATOM 1617 O O . ILE A 1 210 ? 4.095 5.081 -4.664 1.00 96.00 210 ILE A O 1
ATOM 1621 N N . PRO A 1 211 ? 5.144 5.881 -6.477 1.00 95.81 211 PRO A N 1
ATOM 1622 C CA . PRO A 1 211 ? 4.100 5.485 -7.410 1.00 95.81 211 PRO A CA 1
ATOM 1623 C C . PRO A 1 211 ? 4.043 3.974 -7.621 1.00 95.81 211 PRO A C 1
ATOM 1625 O O . PRO A 1 211 ? 2.945 3.450 -7.773 1.00 95.81 211 PRO A O 1
ATOM 1628 N N . VAL A 1 212 ? 5.170 3.251 -7.553 1.00 94.69 212 VAL A N 1
ATOM 1629 C CA . VAL A 1 212 ? 5.158 1.777 -7.609 1.00 94.69 212 VAL A CA 1
ATOM 1630 C C . VAL A 1 212 ? 4.463 1.182 -6.376 1.00 94.69 212 VAL A C 1
ATOM 1632 O O . VAL A 1 212 ? 3.621 0.302 -6.524 1.00 94.69 212 VAL A O 1
ATOM 1635 N N . ASP A 1 213 ? 4.723 1.689 -5.166 1.00 94.25 213 ASP A N 1
ATOM 1636 C CA . ASP A 1 213 ? 3.992 1.288 -3.953 1.00 94.25 213 ASP A CA 1
ATOM 1637 C C . ASP A 1 213 ? 2.486 1.597 -4.059 1.00 94.25 213 ASP A C 1
ATOM 1639 O O . ASP A 1 213 ? 1.662 0.726 -3.775 1.00 94.25 213 ASP A O 1
ATOM 1643 N N . ARG A 1 214 ? 2.113 2.789 -4.553 1.00 95.06 214 ARG A N 1
ATOM 1644 C CA . ARG A 1 214 ? 0.706 3.164 -4.797 1.00 95.06 214 ARG A CA 1
ATOM 1645 C C . ARG A 1 214 ? 0.031 2.238 -5.817 1.00 95.06 214 ARG A C 1
ATOM 1647 O O . ARG A 1 214 ? -1.063 1.747 -5.554 1.00 95.06 214 ARG A O 1
ATOM 1654 N N . PHE A 1 215 ? 0.698 1.959 -6.936 1.00 94.25 215 PHE A N 1
ATOM 1655 C CA . PHE A 1 215 ? 0.245 1.045 -7.988 1.00 94.25 215 PHE A CA 1
ATOM 1656 C C . PHE A 1 215 ? -0.032 -0.361 -7.441 1.00 94.25 215 PHE A C 1
ATOM 1658 O O . PHE A 1 215 ? -1.111 -0.907 -7.655 1.00 94.25 215 PHE A O 1
ATOM 1665 N N . ILE A 1 216 ? 0.901 -0.927 -6.668 1.00 93.25 216 ILE A N 1
ATOM 1666 C CA . ILE A 1 216 ? 0.737 -2.261 -6.073 1.00 93.25 216 ILE A CA 1
ATOM 1667 C C . ILE A 1 216 ? -0.401 -2.271 -5.048 1.00 93.25 216 ILE A C 1
ATOM 1669 O O . ILE A 1 216 ? -1.210 -3.196 -5.048 1.00 93.25 216 ILE A O 1
ATOM 1673 N N . LYS A 1 217 ? -0.525 -1.233 -4.214 1.00 93.81 217 LYS A N 1
ATOM 1674 C CA . LYS A 1 217 ? -1.630 -1.101 -3.247 1.00 93.81 217 LYS A CA 1
ATOM 1675 C C . LYS A 1 217 ? -3.001 -0.975 -3.910 1.00 93.81 217 LYS A C 1
ATOM 1677 O O . LYS A 1 217 ? -3.984 -1.448 -3.342 1.00 93.81 217 LYS A O 1
ATOM 1682 N N . LYS A 1 218 ? -3.064 -0.408 -5.119 1.00 94.00 218 LYS A N 1
ATOM 1683 C CA . LYS A 1 218 ? -4.293 -0.310 -5.916 1.00 94.00 218 LYS A CA 1
ATOM 1684 C C . LYS A 1 218 ? -4.828 -1.681 -6.352 1.00 94.00 218 LYS A C 1
ATOM 1686 O O . LYS A 1 218 ? -6.036 -1.818 -6.511 1.00 94.00 218 LYS A O 1
ATOM 1691 N N . ILE A 1 219 ? -3.958 -2.684 -6.516 1.00 91.88 219 ILE A N 1
ATOM 1692 C CA . ILE A 1 219 ? -4.283 -3.990 -7.136 1.00 91.88 219 ILE A CA 1
ATOM 1693 C C . ILE A 1 219 ? -4.011 -5.219 -6.255 1.00 91.88 219 ILE A C 1
ATOM 1695 O O . ILE A 1 219 ? -4.358 -6.339 -6.631 1.00 91.88 219 ILE A O 1
ATOM 1699 N N . VAL A 1 220 ? -3.385 -5.033 -5.090 1.00 92.44 220 VAL A N 1
ATOM 1700 C CA . VAL A 1 220 ? -3.101 -6.088 -4.110 1.00 92.44 220 VAL A CA 1
ATOM 1701 C C . VAL A 1 220 ? -3.653 -5.677 -2.740 1.00 92.44 220 VAL A C 1
ATOM 1703 O O . VAL A 1 220 ? -3.323 -4.590 -2.251 1.00 92.44 220 VAL A O 1
ATOM 1706 N N . PRO A 1 221 ? -4.428 -6.549 -2.067 1.00 95.06 221 PRO A N 1
ATOM 1707 C CA . PRO A 1 221 ? -4.785 -6.360 -0.667 1.00 95.06 221 PRO A CA 1
ATOM 1708 C C . PRO A 1 221 ? -3.536 -6.226 0.212 1.00 95.06 221 PRO A C 1
ATOM 1710 O O . PRO A 1 221 ? -2.634 -7.061 0.157 1.00 95.06 221 PRO A O 1
ATOM 1713 N N . HIS A 1 222 ? -3.457 -5.178 1.027 1.00 93.88 222 HIS A N 1
ATOM 1714 C CA . HIS A 1 222 ? -2.207 -4.782 1.680 1.00 93.88 222 HIS A CA 1
ATOM 1715 C C . HIS A 1 222 ? -2.411 -4.377 3.143 1.00 93.88 222 HIS A C 1
ATOM 1717 O O . HIS A 1 222 ? -3.449 -3.840 3.524 1.00 93.88 222 HIS A O 1
ATOM 1723 N N . TYR A 1 223 ? -1.409 -4.634 3.988 1.00 91.69 223 TYR A N 1
ATOM 1724 C CA . TYR A 1 223 ? -1.455 -4.239 5.396 1.00 91.69 223 TYR A CA 1
ATOM 1725 C C . TYR A 1 223 ? -1.064 -2.769 5.566 1.00 91.69 223 TYR A C 1
ATOM 1727 O O . TYR A 1 223 ? 0.024 -2.353 5.167 1.00 91.69 223 TYR A O 1
ATOM 1735 N N . VAL A 1 224 ? -1.940 -1.997 6.207 1.00 91.75 224 VAL A N 1
ATOM 1736 C CA . VAL A 1 224 ? -1.710 -0.604 6.600 1.00 91.75 224 VAL A CA 1
ATOM 1737 C C . VAL A 1 224 ? -1.571 -0.534 8.127 1.00 91.75 224 VAL A C 1
ATOM 1739 O O . VAL A 1 224 ? -2.425 -1.079 8.832 1.00 91.75 224 VAL A O 1
ATOM 1742 N N . PRO A 1 225 ? -0.539 0.136 8.675 1.00 91.44 225 PRO A N 1
ATOM 1743 C CA . PRO A 1 225 ? -0.455 0.393 10.107 1.00 91.44 225 PRO A CA 1
ATOM 1744 C C . PRO A 1 225 ? -1.486 1.458 10.507 1.00 91.44 225 PRO A C 1
ATOM 1746 O O . PRO A 1 225 ? -1.319 2.642 10.215 1.00 91.44 225 PRO A O 1
ATOM 1749 N N . GLN A 1 226 ? -2.548 1.048 11.197 1.00 88.81 226 GLN A N 1
ATOM 1750 C CA . GLN A 1 226 ? -3.564 1.945 11.734 1.00 88.81 226 GLN A CA 1
ATOM 1751 C C . GLN A 1 226 ? -3.232 2.300 13.187 1.00 88.81 226 GLN A C 1
ATOM 1753 O O . GLN A 1 226 ? -3.211 1.435 14.068 1.00 88.81 226 GLN A O 1
ATOM 1758 N N . ALA A 1 227 ? -2.971 3.585 13.434 1.00 90.94 227 ALA A N 1
ATOM 1759 C CA . ALA A 1 227 ? -2.906 4.136 14.782 1.00 90.94 227 ALA A CA 1
ATOM 1760 C C . ALA A 1 227 ? -4.328 4.404 15.299 1.00 90.94 227 ALA A C 1
ATOM 1762 O O . ALA A 1 227 ? -5.148 4.976 14.579 1.00 90.94 227 ALA A O 1
ATOM 1763 N N . VAL A 1 228 ? -4.613 4.005 16.538 1.00 91.31 228 VAL A N 1
ATOM 1764 C CA . VAL A 1 228 ? -5.892 4.267 17.213 1.00 91.31 228 VAL A CA 1
ATOM 1765 C C . VAL A 1 228 ? -5.605 4.818 18.605 1.00 91.31 228 VAL A C 1
ATOM 1767 O O . VAL A 1 228 ? -4.885 4.200 19.385 1.00 91.31 228 VAL A O 1
ATOM 1770 N N . GLU A 1 229 ? -6.150 5.993 18.906 1.00 92.31 229 GLU A N 1
ATOM 1771 C CA . GLU A 1 229 ? -6.079 6.622 20.228 1.00 92.31 229 GLU A CA 1
ATOM 1772 C C . GLU A 1 229 ? -7.044 5.930 21.201 1.00 92.31 229 GLU A C 1
ATOM 1774 O O . GLU A 1 229 ? -8.207 5.705 20.856 1.00 92.31 229 GLU A O 1
ATOM 1779 N N . LEU A 1 230 ? -6.580 5.614 22.411 1.00 93.75 230 LEU A N 1
ATOM 1780 C CA . LEU A 1 230 ? -7.423 5.204 23.539 1.00 93.75 230 LEU A CA 1
ATOM 1781 C C . LEU A 1 230 ? -7.793 6.418 24.400 1.00 93.75 230 LEU A C 1
ATOM 1783 O O . LEU A 1 230 ? -6.986 7.328 24.599 1.00 93.75 230 LEU A O 1
ATOM 1787 N N . ARG A 1 231 ? -8.996 6.410 24.980 1.00 93.94 231 ARG A N 1
ATOM 1788 C CA . ARG A 1 231 ? -9.419 7.433 25.946 1.00 93.94 231 ARG A CA 1
ATOM 1789 C C . ARG A 1 231 ? -8.738 7.176 27.288 1.00 93.94 231 ARG A C 1
ATOM 1791 O O . ARG A 1 231 ? -8.870 6.089 27.844 1.00 93.94 231 ARG A O 1
ATOM 1798 N N . ASP A 1 232 ? -8.038 8.180 27.811 1.00 89.88 232 ASP A N 1
ATOM 1799 C CA . ASP A 1 232 ? -7.292 8.129 29.087 1.00 89.88 232 ASP A CA 1
ATOM 1800 C C . ASP A 1 232 ? -8.088 8.628 30.307 1.00 89.88 232 ASP A C 1
ATOM 1802 O O . ASP A 1 232 ? -7.616 8.566 31.446 1.00 89.88 232 ASP A O 1
ATOM 1806 N N . LYS A 1 233 ? -9.288 9.161 30.068 1.00 87.81 233 LYS A N 1
ATOM 1807 C CA . LYS A 1 233 ? -10.235 9.615 31.087 1.00 87.81 233 LYS A CA 1
ATOM 1808 C C . LYS A 1 233 ? -11.666 9.524 30.567 1.00 87.81 233 LYS A C 1
ATOM 1810 O O . LYS A 1 233 ? -11.895 9.527 29.358 1.00 87.81 233 LYS A O 1
ATOM 1815 N N . SER A 1 234 ? -12.609 9.492 31.498 1.00 86.25 234 SER A N 1
ATOM 1816 C CA . SER A 1 234 ? -14.024 9.738 31.240 1.00 86.25 234 SER A CA 1
ATOM 1817 C C . SER A 1 234 ? -14.256 11.149 30.682 1.00 86.25 234 SER A C 1
ATOM 1819 O O . SER A 1 234 ? -13.503 12.089 30.954 1.00 86.25 234 SER A O 1
ATOM 1821 N N . ASP A 1 235 ? -15.326 11.308 29.906 1.00 83.25 235 ASP A N 1
ATOM 1822 C CA . ASP A 1 235 ? -15.747 12.601 29.350 1.00 83.25 235 ASP A CA 1
ATOM 1823 C C . ASP A 1 235 ? -16.427 13.524 30.380 1.00 83.25 235 ASP A C 1
ATOM 1825 O O . ASP A 1 235 ? -16.757 14.663 30.068 1.00 83.25 235 ASP A O 1
ATOM 1829 N N . GLU A 1 236 ? -16.622 13.043 31.607 1.00 73.50 236 GLU A N 1
ATOM 1830 C CA . GLU A 1 236 ? -17.452 13.653 32.653 1.00 73.50 236 GLU A CA 1
ATOM 1831 C C . GLU A 1 236 ? -16.680 14.604 33.590 1.00 73.50 236 GLU A C 1
ATOM 1833 O O . GLU A 1 236 ? -17.190 15.015 34.631 1.00 73.50 236 GLU A O 1
ATOM 1838 N N . SER A 1 237 ? -15.428 14.925 33.251 1.00 64.75 237 SER A N 1
ATOM 1839 C CA . SER A 1 237 ? -14.548 15.800 34.039 1.00 64.75 237 SER A CA 1
ATOM 1840 C C . SER A 1 237 ? -15.156 17.210 34.136 1.00 64.75 237 SER A C 1
ATOM 1842 O O . SER A 1 237 ? -15.261 17.939 33.148 1.00 64.75 237 SER A O 1
ATOM 1844 N N . SER A 1 238 ? -15.633 17.563 35.331 1.00 54.44 238 SER A N 1
ATOM 1845 C CA . SER A 1 238 ? -16.598 18.642 35.557 1.00 54.44 238 SER A CA 1
ATOM 1846 C C . SER A 1 238 ? -15.960 20.030 35.669 1.00 54.44 238 SER A C 1
ATOM 1848 O O . SER A 1 238 ? -15.264 20.321 36.639 1.00 54.44 238 SER A O 1
ATOM 1850 N N . LEU A 1 239 ? -16.304 20.938 34.748 1.00 52.53 239 LEU A N 1
ATOM 1851 C CA . LEU A 1 239 ? -15.819 22.333 34.698 1.00 52.53 239 LEU A CA 1
ATOM 1852 C C . LEU A 1 239 ? -16.240 23.237 35.883 1.00 52.53 239 LEU A C 1
ATOM 1854 O O . LEU A 1 239 ? -15.869 24.407 35.906 1.00 52.53 239 LEU A O 1
ATOM 1858 N N . ILE A 1 240 ? -17.045 22.741 36.831 1.00 51.53 240 ILE A N 1
ATOM 1859 C CA . ILE A 1 240 ? -17.827 23.572 37.772 1.00 51.53 240 ILE A CA 1
ATOM 1860 C C . ILE A 1 240 ? -17.446 23.330 39.255 1.00 51.53 240 ILE A C 1
ATOM 1862 O O . ILE A 1 240 ? -17.899 24.057 40.135 1.00 51.53 240 ILE A O 1
ATOM 1866 N N . SER A 1 241 ? -16.567 22.368 39.570 1.00 51.91 241 SER A N 1
ATOM 1867 C CA . SER A 1 241 ? -16.122 22.098 40.951 1.00 51.91 241 SER A CA 1
ATOM 1868 C C . SER A 1 241 ? -14.600 22.138 41.112 1.00 51.91 241 SER A C 1
ATOM 1870 O O . SER A 1 241 ? -13.856 21.545 40.338 1.00 51.91 241 SER A O 1
ATOM 1872 N N . PHE A 1 242 ? -14.121 22.747 42.204 1.00 60.22 242 PHE A N 1
ATOM 1873 C CA . PHE A 1 242 ? -12.696 22.801 42.594 1.00 60.22 242 PHE A CA 1
ATOM 1874 C C . PHE A 1 242 ? -12.074 21.431 42.959 1.00 60.22 242 PHE A C 1
ATOM 1876 O O . PHE A 1 242 ? -10.949 21.362 43.456 1.00 60.22 242 PHE A O 1
ATOM 1883 N N . ARG A 1 243 ? -12.807 20.330 42.763 1.00 65.81 243 ARG A N 1
ATOM 1884 C CA . ARG A 1 243 ? -12.393 18.955 43.057 1.00 65.81 243 ARG A CA 1
ATOM 1885 C C . ARG A 1 243 ? -13.203 17.998 42.182 1.00 65.81 243 ARG A C 1
ATOM 1887 O O . ARG A 1 243 ? -14.429 18.122 42.134 1.00 65.81 243 ARG A O 1
ATOM 1894 N N . GLU A 1 244 ? -12.542 17.050 41.516 1.00 71.62 244 GLU A N 1
ATOM 1895 C CA . GLU A 1 244 ? -13.242 15.947 40.840 1.00 71.62 244 GLU A CA 1
ATOM 1896 C C . GLU A 1 244 ? -13.886 15.010 41.887 1.00 71.62 244 GLU A C 1
ATOM 1898 O O . GLU A 1 244 ? -13.260 14.737 42.921 1.00 71.62 244 GLU A O 1
ATOM 1903 N N . PRO A 1 245 ? -15.106 14.491 41.645 1.00 82.94 245 PRO A N 1
ATOM 1904 C CA . PRO A 1 245 ? -15.715 13.447 42.468 1.00 82.94 245 PRO A CA 1
ATOM 1905 C C . PRO A 1 245 ? -14.830 12.200 42.588 1.00 82.94 245 PRO A C 1
ATOM 1907 O O . PRO A 1 245 ? -14.164 11.801 41.631 1.00 82.94 245 PRO A O 1
ATOM 1910 N N . LEU A 1 246 ? -14.861 11.545 43.754 1.00 84.25 246 LEU A N 1
ATOM 1911 C CA . LEU A 1 246 ? -14.013 10.380 44.046 1.00 84.25 246 LEU A CA 1
ATOM 1912 C C . LEU A 1 246 ? -14.236 9.225 43.054 1.00 84.25 246 LEU A C 1
ATOM 1914 O O . LEU A 1 246 ? -13.275 8.592 42.627 1.00 84.25 246 LEU A O 1
ATOM 1918 N N . GLU A 1 247 ? -15.485 9.007 42.640 1.00 85.75 247 GLU A N 1
ATOM 1919 C CA . GLU A 1 247 ? -15.879 8.012 41.634 1.00 85.75 247 GLU A CA 1
ATOM 1920 C C . GLU A 1 247 ? -15.298 8.317 40.249 1.00 85.75 247 GLU A C 1
ATOM 1922 O O . GLU A 1 247 ? -14.773 7.421 39.595 1.00 85.75 247 GLU A O 1
ATOM 1927 N N . ILE A 1 248 ? -15.325 9.584 39.814 1.00 86.69 248 ILE A N 1
ATOM 1928 C CA . ILE A 1 248 ? -14.747 10.014 38.529 1.00 86.69 248 ILE A CA 1
ATOM 1929 C C . ILE A 1 248 ? -13.225 9.855 38.562 1.00 86.69 248 ILE A C 1
ATOM 1931 O O . ILE A 1 248 ? -12.632 9.363 37.601 1.00 86.69 248 ILE A O 1
ATOM 1935 N N . LYS A 1 249 ? -12.586 10.179 39.694 1.00 88.69 249 LYS A N 1
ATOM 1936 C CA . LYS A 1 249 ? -11.158 9.920 39.887 1.00 88.69 249 LYS A CA 1
ATOM 1937 C C . LYS A 1 249 ? -10.844 8.416 39.797 1.00 88.69 249 LYS A C 1
ATOM 1939 O O . LYS A 1 249 ? -9.952 8.035 39.041 1.00 88.69 249 LYS A O 1
ATOM 1944 N N . ALA A 1 250 ? -11.585 7.568 40.512 1.00 90.75 250 ALA A N 1
ATOM 1945 C CA . ALA A 1 250 ? -11.395 6.115 40.503 1.00 90.75 250 ALA A CA 1
ATOM 1946 C C . ALA A 1 250 ? -11.659 5.492 39.118 1.00 90.75 250 ALA A C 1
ATOM 1948 O O . ALA A 1 250 ? -10.913 4.616 38.681 1.00 90.75 250 ALA A O 1
ATOM 1949 N N . LEU A 1 251 ? -12.664 5.988 38.388 1.00 91.94 251 LEU A N 1
ATOM 1950 C CA . LEU A 1 251 ? -12.941 5.633 36.996 1.00 91.94 251 LEU A CA 1
ATOM 1951 C C . LEU A 1 251 ? -11.762 6.004 36.082 1.00 91.94 251 LEU A C 1
ATOM 1953 O O . LEU A 1 251 ? -11.301 5.169 35.307 1.00 91.94 251 LEU A O 1
ATOM 1957 N N . ASN A 1 252 ? -11.223 7.220 36.207 1.00 91.62 252 ASN A N 1
ATOM 1958 C CA . ASN A 1 252 ? -10.073 7.682 35.424 1.00 91.62 252 ASN A CA 1
ATOM 1959 C C . ASN A 1 252 ? -8.788 6.883 35.740 1.00 91.62 252 ASN A C 1
ATOM 1961 O O . ASN A 1 252 ? -8.002 6.597 34.837 1.00 91.62 252 ASN A O 1
ATOM 1965 N N . GLU A 1 253 ? -8.569 6.481 36.995 1.00 92.31 253 GLU A N 1
ATOM 1966 C CA . GLU A 1 253 ? -7.457 5.598 37.389 1.00 92.31 253 GLU A CA 1
ATOM 1967 C C . GLU A 1 253 ? -7.653 4.156 36.873 1.00 92.31 253 GLU A C 1
ATOM 1969 O O . GLU A 1 253 ? -6.699 3.534 36.401 1.00 92.31 253 GLU A O 1
ATOM 1974 N N . CYS A 1 254 ? -8.889 3.647 36.872 1.00 94.00 254 CYS A N 1
ATOM 1975 C CA . CYS A 1 254 ? -9.246 2.347 36.299 1.00 94.00 254 CYS A CA 1
ATOM 1976 C C . CYS A 1 254 ? -9.029 2.301 34.776 1.00 94.00 254 CYS A C 1
ATOM 1978 O O . CYS A 1 254 ? -8.384 1.378 34.275 1.00 94.00 254 CYS A O 1
ATOM 1980 N N . ILE A 1 255 ? -9.484 3.331 34.051 1.00 94.69 255 ILE A N 1
ATOM 1981 C CA . ILE A 1 255 ? -9.270 3.483 32.603 1.00 94.69 255 ILE A CA 1
ATOM 1982 C C . ILE A 1 255 ? -7.776 3.412 32.274 1.00 94.69 255 ILE A C 1
ATOM 1984 O O . ILE A 1 255 ? -7.382 2.632 31.411 1.00 94.69 255 ILE A O 1
ATOM 1988 N N . LYS A 1 256 ? -6.927 4.150 33.001 1.00 94.25 256 LYS A N 1
ATOM 1989 C CA . LYS A 1 256 ? -5.470 4.133 32.791 1.00 94.25 256 LYS A CA 1
ATOM 1990 C C . LYS A 1 256 ? -4.858 2.751 33.024 1.00 94.25 256 LYS A C 1
ATOM 1992 O O . LYS A 1 256 ? -4.086 2.290 32.190 1.00 94.25 256 LYS A O 1
ATOM 1997 N N . ARG A 1 257 ? -5.243 2.053 34.101 1.00 94.38 257 ARG A N 1
ATOM 1998 C CA . ARG A 1 257 ? -4.781 0.678 34.381 1.00 94.38 257 ARG A CA 1
ATOM 1999 C C . ARG A 1 257 ? -5.137 -0.287 33.243 1.00 94.38 257 ARG A C 1
ATOM 2001 O O . ARG A 1 257 ? -4.293 -1.068 32.812 1.00 94.38 257 ARG A O 1
ATOM 2008 N N . ALA A 1 258 ? -6.360 -0.202 32.726 1.00 95.50 258 ALA A N 1
ATOM 2009 C CA . ALA A 1 258 ? -6.812 -0.997 31.589 1.00 95.50 258 ALA A CA 1
ATOM 2010 C C . ALA A 1 258 ? -6.083 -0.625 30.276 1.00 95.50 258 ALA A C 1
ATOM 2012 O O . ALA A 1 258 ? -5.711 -1.511 29.500 1.00 95.50 258 ALA A O 1
ATOM 2013 N N . ASN A 1 259 ? -5.785 0.663 30.063 1.00 95.31 259 ASN A N 1
ATOM 2014 C CA . ASN A 1 259 ? -5.011 1.146 28.916 1.00 95.31 259 ASN A CA 1
ATOM 2015 C C . ASN A 1 259 ? -3.567 0.594 28.905 1.00 95.31 259 ASN A C 1
ATOM 2017 O O . ASN A 1 259 ? -3.024 0.379 27.822 1.00 95.31 259 ASN A O 1
ATOM 2021 N N . GLU A 1 260 ? -2.950 0.288 30.055 1.00 94.50 260 GLU A N 1
ATOM 2022 C CA . GLU A 1 260 ? -1.643 -0.401 30.089 1.00 94.50 260 GLU A CA 1
ATOM 2023 C C . GLU A 1 260 ? -1.714 -1.841 29.556 1.00 94.50 260 GLU A C 1
ATOM 2025 O O . GLU A 1 260 ? -0.845 -2.258 28.785 1.00 94.50 260 GLU A O 1
ATOM 2030 N N . PHE A 1 261 ? -2.778 -2.593 29.865 1.00 95.19 261 PHE A N 1
ATOM 2031 C CA . PHE A 1 261 ? -2.989 -3.911 29.253 1.00 95.19 261 PHE A CA 1
ATOM 2032 C C . PHE A 1 261 ? -3.220 -3.807 27.739 1.00 95.19 261 PHE A C 1
ATOM 2034 O O . PHE A 1 261 ? -2.710 -4.640 26.990 1.00 95.19 261 PHE A O 1
ATOM 2041 N N . ALA A 1 262 ? -3.922 -2.768 27.278 1.00 93.88 262 ALA A N 1
ATOM 2042 C CA . ALA A 1 262 ? -4.139 -2.504 25.857 1.00 93.88 262 ALA A CA 1
ATOM 2043 C C . ALA A 1 262 ? -2.835 -2.143 25.115 1.00 93.88 262 ALA A C 1
ATOM 2045 O O . ALA A 1 262 ? -2.555 -2.709 24.060 1.00 93.88 262 ALA A O 1
ATOM 2046 N N . LYS A 1 263 ? -1.980 -1.287 25.696 1.00 92.06 263 LYS A N 1
ATOM 2047 C CA . LYS A 1 263 ? -0.621 -1.003 25.186 1.00 92.06 263 LYS A CA 1
ATOM 2048 C C . LYS A 1 263 ? 0.223 -2.276 25.083 1.00 92.06 263 LYS A C 1
ATOM 2050 O O . LYS A 1 263 ? 0.919 -2.478 24.092 1.00 92.06 263 LYS A O 1
ATOM 2055 N N . ALA A 1 264 ? 0.112 -3.168 26.068 1.00 92.75 264 ALA A N 1
ATOM 2056 C CA . ALA A 1 264 ? 0.761 -4.477 26.066 1.00 92.75 264 ALA A CA 1
ATOM 2057 C C . ALA A 1 264 ? 0.085 -5.520 25.141 1.00 92.75 264 ALA A C 1
ATOM 2059 O O . ALA A 1 264 ? 0.469 -6.688 25.174 1.00 92.75 264 ALA A O 1
ATOM 2060 N N . SER A 1 265 ? -0.920 -5.133 24.340 1.00 92.12 265 SER A N 1
ATOM 2061 C CA . SER A 1 265 ? -1.734 -6.011 23.474 1.00 92.12 265 SER A CA 1
ATOM 2062 C C . SER A 1 265 ? -2.446 -7.167 24.202 1.00 92.12 265 SER A C 1
ATOM 2064 O O . SER A 1 265 ? -2.866 -8.145 23.586 1.00 92.12 265 SER A O 1
ATOM 2066 N N . GLN A 1 266 ? -2.627 -7.063 25.522 1.00 95.31 266 GLN A N 1
ATOM 2067 C CA . GLN A 1 266 ? -3.316 -8.049 26.362 1.00 95.31 266 GLN A CA 1
ATOM 2068 C C . GLN A 1 266 ? -4.827 -7.769 26.369 1.00 95.31 266 GLN A C 1
ATOM 2070 O O . GLN A 1 266 ? -5.424 -7.511 27.415 1.00 95.31 266 GLN A O 1
ATOM 2075 N N . TRP A 1 267 ? -5.437 -7.799 25.179 1.00 95.12 267 TRP A N 1
ATOM 2076 C CA . TRP A 1 267 ? -6.802 -7.328 24.911 1.00 95.12 267 TRP A CA 1
ATOM 2077 C C . TRP A 1 267 ? -7.865 -7.900 25.850 1.00 95.12 267 TRP A C 1
ATOM 2079 O O . TRP A 1 267 ? -8.694 -7.148 26.347 1.00 95.12 267 TRP A O 1
ATOM 2089 N N . ASP A 1 268 ? -7.816 -9.196 26.157 1.00 96.69 268 ASP A N 1
ATOM 2090 C CA . ASP A 1 268 ? -8.783 -9.829 27.063 1.00 96.69 268 ASP A CA 1
ATOM 2091 C C . ASP A 1 268 ? -8.674 -9.315 28.508 1.00 96.69 268 ASP A C 1
ATOM 2093 O O . ASP A 1 268 ? -9.688 -9.147 29.181 1.00 96.69 268 ASP A O 1
ATOM 2097 N N . LYS A 1 269 ? -7.466 -8.968 28.975 1.00 96.88 269 LYS A N 1
ATOM 2098 C CA . LYS A 1 269 ? -7.296 -8.301 30.277 1.00 96.88 269 LYS A CA 1
ATOM 2099 C C . LYS A 1 269 ? -7.783 -6.857 30.224 1.00 96.88 269 LYS A C 1
ATOM 2101 O O . LYS A 1 269 ? -8.462 -6.431 31.148 1.00 96.88 269 LYS A O 1
ATOM 2106 N N . ALA A 1 270 ? -7.492 -6.129 29.145 1.00 96.88 270 ALA A N 1
ATOM 2107 C CA . ALA A 1 270 ? -7.966 -4.756 28.967 1.00 96.88 270 ALA A CA 1
ATOM 2108 C C . ALA A 1 270 ? -9.506 -4.680 28.961 1.00 96.88 270 ALA A C 1
ATOM 2110 O O . ALA A 1 270 ? -10.078 -3.871 29.687 1.00 96.88 270 ALA A O 1
ATOM 2111 N N . ILE A 1 271 ? -10.178 -5.581 28.230 1.00 97.69 271 ILE A N 1
ATOM 2112 C CA . ILE A 1 271 ? -11.645 -5.712 28.216 1.00 97.69 271 ILE A CA 1
ATOM 2113 C C . ILE A 1 271 ? -12.176 -6.022 29.620 1.00 97.69 271 ILE A C 1
ATOM 2115 O O . ILE A 1 271 ? -13.073 -5.322 30.085 1.00 97.69 271 ILE A O 1
ATOM 2119 N N . ASN A 1 272 ? -11.614 -7.017 30.315 1.00 97.12 272 ASN A N 1
ATOM 2120 C CA . ASN A 1 272 ? -12.047 -7.371 31.671 1.00 97.12 272 ASN A CA 1
ATOM 2121 C C . ASN A 1 272 ? -11.875 -6.200 32.657 1.00 97.12 272 ASN A C 1
ATOM 2123 O O . ASN A 1 272 ? -12.770 -5.926 33.452 1.00 97.12 272 ASN A O 1
ATOM 2127 N N . GLU A 1 273 ? -10.757 -5.474 32.587 1.00 96.75 273 GLU A N 1
ATOM 2128 C CA . GLU A 1 273 ? -10.487 -4.306 33.430 1.00 96.75 273 GLU A CA 1
ATOM 2129 C C . GLU A 1 273 ? -11.445 -3.145 33.123 1.00 96.75 273 GLU A C 1
ATOM 2131 O O . GLU A 1 273 ? -12.064 -2.623 34.050 1.00 96.75 273 GLU A O 1
ATOM 2136 N N . TRP A 1 274 ? -11.673 -2.796 31.850 1.00 96.75 274 TRP A N 1
ATOM 2137 C CA . TRP A 1 274 ? -12.685 -1.801 31.463 1.00 96.75 274 TRP A CA 1
ATOM 2138 C C . TRP A 1 274 ? -14.103 -2.216 31.898 1.00 96.75 274 TRP A C 1
ATOM 2140 O O . TRP A 1 274 ? -14.863 -1.373 32.374 1.00 96.75 274 TRP A O 1
ATOM 2150 N N . GLN A 1 275 ? -14.443 -3.509 31.859 1.00 96.19 275 GLN A N 1
ATOM 2151 C CA . GLN A 1 275 ? -15.688 -4.028 32.444 1.00 96.19 275 GLN A CA 1
ATOM 2152 C C . GLN A 1 275 ? -15.745 -3.892 33.977 1.00 96.19 275 GLN A C 1
ATOM 2154 O O . GLN A 1 275 ? -16.842 -3.805 34.527 1.00 96.19 275 GLN A O 1
ATOM 2159 N N . THR A 1 276 ? -14.612 -3.835 34.692 1.00 94.94 276 THR A N 1
ATOM 2160 C CA . THR A 1 276 ? -14.615 -3.413 36.108 1.00 94.94 276 THR A CA 1
ATOM 2161 C C . THR A 1 276 ? -14.805 -1.907 36.259 1.00 94.94 276 THR A C 1
ATOM 2163 O O . THR A 1 276 ? -15.477 -1.484 37.196 1.00 94.94 276 THR A O 1
ATOM 2166 N N . CYS A 1 277 ? -14.308 -1.091 35.325 1.00 94.00 277 CYS A N 1
ATOM 2167 C CA . CYS A 1 277 ? -14.492 0.360 35.367 1.00 94.00 277 CYS A CA 1
ATOM 2168 C C . CYS A 1 277 ? -15.976 0.755 35.244 1.00 94.00 277 CYS A C 1
ATOM 2170 O O . CYS A 1 277 ? -16.435 1.603 36.008 1.00 94.00 277 CYS A O 1
ATOM 2172 N N . LEU A 1 278 ? -16.751 0.059 34.398 1.00 94.19 278 LEU A N 1
ATOM 2173 C CA . LEU A 1 278 ? -18.219 0.200 34.312 1.00 94.19 278 LEU A CA 1
ATOM 2174 C C . LEU A 1 278 ? -18.955 -0.158 35.627 1.00 94.19 278 LEU A C 1
ATOM 2176 O O . LEU A 1 278 ? -20.115 0.200 35.801 1.00 94.19 278 LEU A O 1
ATOM 2180 N N . LYS A 1 279 ? -18.308 -0.852 36.577 1.00 93.12 279 LYS A N 1
ATOM 2181 C CA . LYS A 1 279 ? -18.870 -1.136 37.916 1.00 93.12 279 LYS A CA 1
ATOM 2182 C C . LYS A 1 279 ? -18.564 -0.044 38.945 1.00 93.12 279 LYS A C 1
ATOM 2184 O O . LYS A 1 279 ? -19.213 -0.015 39.983 1.00 93.12 279 LYS A O 1
ATOM 2189 N N . ILE A 1 280 ? -17.581 0.825 38.683 1.00 86.62 280 ILE A N 1
ATOM 2190 C CA . ILE A 1 280 ? -17.250 1.971 39.551 1.00 86.62 280 ILE A CA 1
ATOM 2191 C C . ILE A 1 280 ? -18.294 3.068 39.356 1.00 86.62 280 ILE A C 1
ATOM 2193 O O . ILE A 1 280 ? -18.814 3.617 40.321 1.00 86.62 280 ILE A O 1
ATOM 2197 N N . LYS A 1 281 ? -18.596 3.374 38.092 1.00 73.06 281 LYS A N 1
ATOM 2198 C CA . LYS A 1 281 ? -19.618 4.331 37.684 1.00 73.06 281 LYS A CA 1
ATOM 2199 C C . LYS A 1 281 ? -20.144 3.900 36.316 1.00 73.06 281 LYS A C 1
ATOM 2201 O O . LYS A 1 281 ? -19.354 3.808 35.383 1.00 73.06 281 LYS A O 1
ATOM 2206 N N . GLY A 1 282 ? -21.449 3.619 36.262 1.00 80.94 282 GLY A N 1
ATOM 2207 C CA . GLY A 1 282 ? -22.138 2.770 35.277 1.00 80.94 282 GLY A CA 1
ATOM 2208 C C . GLY A 1 282 ? -21.744 2.926 33.806 1.00 80.94 282 GLY A C 1
ATOM 2209 O O . GLY A 1 282 ? -20.727 2.410 33.351 1.00 80.94 282 GLY A O 1
ATOM 2210 N N . ASP A 1 283 ? -22.613 3.562 33.023 1.00 87.56 283 ASP A N 1
ATOM 2211 C CA . ASP A 1 283 ? -22.404 3.705 31.586 1.00 87.56 283 ASP A CA 1
ATOM 2212 C C . ASP A 1 283 ? -21.452 4.870 31.275 1.00 87.56 283 ASP A C 1
ATOM 2214 O O . ASP A 1 283 ? -21.716 6.015 31.634 1.00 87.56 283 ASP A O 1
ATOM 2218 N N . SER A 1 284 ? -20.337 4.586 30.589 1.00 92.81 284 SER A N 1
ATOM 2219 C CA . SER A 1 284 ? -19.306 5.585 30.282 1.00 92.81 284 SER A CA 1
ATOM 2220 C C . SER A 1 284 ? -18.795 5.462 28.844 1.00 92.81 284 SER A C 1
ATOM 2222 O O . SER A 1 284 ? -18.181 4.458 28.475 1.00 92.81 284 SER A O 1
ATOM 2224 N N . ALA A 1 285 ? -19.023 6.501 28.031 1.00 95.00 285 ALA A N 1
ATOM 2225 C CA . ALA A 1 285 ? -18.701 6.521 26.598 1.00 95.00 285 ALA A CA 1
ATOM 2226 C C . ALA A 1 285 ? -17.231 6.170 26.301 1.00 95.00 285 ALA A C 1
ATOM 2228 O O . ALA A 1 285 ? -16.948 5.322 25.456 1.00 95.00 285 ALA A O 1
ATOM 2229 N N . ALA A 1 286 ? -16.299 6.752 27.063 1.00 94.88 286 ALA A N 1
ATOM 2230 C CA . ALA A 1 286 ? -14.866 6.485 26.953 1.00 94.88 286 ALA A CA 1
ATOM 2231 C C . ALA A 1 286 ? -14.499 5.007 27.175 1.00 94.88 286 ALA A C 1
ATOM 2233 O O . ALA A 1 286 ? -13.606 4.479 26.510 1.00 94.88 286 ALA A O 1
ATOM 2234 N N . VAL A 1 287 ? -15.199 4.331 28.092 1.00 96.38 287 VAL A N 1
ATOM 2235 C CA . VAL A 1 287 ? -14.946 2.927 28.438 1.00 96.38 287 VAL A CA 1
ATOM 2236 C C . VAL A 1 287 ? -15.500 1.997 27.360 1.00 96.38 287 VAL A C 1
ATOM 2238 O O . VAL A 1 287 ? -14.780 1.109 26.906 1.00 96.38 287 VAL A O 1
ATOM 2241 N N . TYR A 1 288 ? -16.726 2.241 26.882 1.00 97.56 288 TYR A N 1
ATOM 2242 C CA . TYR A 1 288 ? -17.293 1.491 25.755 1.00 97.56 288 TYR A CA 1
ATOM 2243 C C . TYR A 1 288 ? -16.460 1.662 24.484 1.00 97.56 288 TYR A C 1
ATOM 2245 O O . TYR A 1 288 ? -16.103 0.666 23.859 1.00 97.56 288 TYR A O 1
ATOM 2253 N N . TYR A 1 289 ? -16.038 2.885 24.148 1.00 97.44 289 TYR A N 1
ATOM 2254 C CA . TYR A 1 289 ? -15.130 3.107 23.023 1.00 97.44 289 TYR A CA 1
ATOM 2255 C C . TYR A 1 289 ? -13.841 2.279 23.163 1.00 97.44 289 TYR A C 1
ATOM 2257 O O . TYR A 1 289 ? -13.463 1.575 22.227 1.00 97.44 289 TYR A O 1
ATOM 2265 N N . ASN A 1 290 ? -13.188 2.292 24.328 1.00 96.81 290 ASN A N 1
ATOM 2266 C CA . ASN A 1 290 ? -11.959 1.525 24.531 1.00 96.81 290 ASN A CA 1
ATOM 2267 C C . ASN A 1 290 ? -12.181 -0.000 24.398 1.00 96.81 290 ASN A C 1
ATOM 2269 O O . ASN A 1 290 ? -11.383 -0.679 23.748 1.00 96.81 290 ASN A O 1
ATOM 2273 N N . ILE A 1 291 ? -13.294 -0.538 24.918 1.00 97.50 291 ILE A N 1
ATOM 2274 C CA . ILE A 1 291 ? -13.692 -1.944 24.706 1.00 97.50 291 ILE A CA 1
ATOM 2275 C C . ILE A 1 291 ? -13.891 -2.231 23.206 1.00 97.50 291 ILE A C 1
ATOM 2277 O O . ILE A 1 291 ? -13.401 -3.244 22.702 1.00 97.50 291 ILE A O 1
ATOM 2281 N N . GLY A 1 292 ? -14.525 -1.311 22.472 1.00 97.38 292 GLY A N 1
ATOM 2282 C CA . GLY A 1 292 ? -14.655 -1.377 21.016 1.00 97.38 2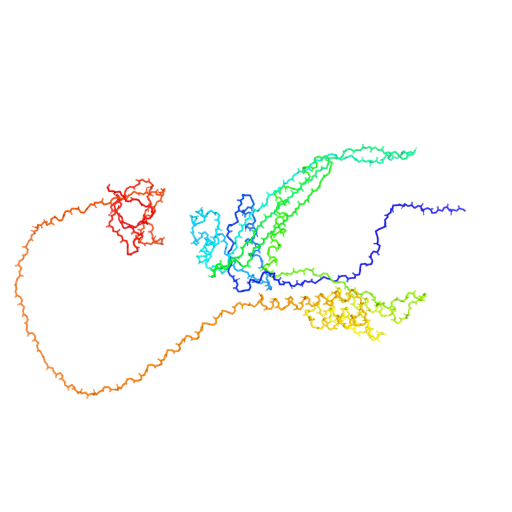92 GLY A CA 1
ATOM 2283 C C . GLY A 1 292 ? -13.301 -1.442 20.299 1.00 97.38 292 GLY A C 1
ATOM 2284 O O . GLY A 1 292 ? -13.129 -2.261 19.399 1.00 97.38 292 GLY A O 1
ATOM 2285 N N . VAL A 1 293 ? -12.301 -0.671 20.754 1.00 96.00 293 VAL A N 1
ATOM 2286 C CA . VAL A 1 293 ? -10.923 -0.709 20.218 1.00 96.00 293 VAL A CA 1
ATOM 2287 C C . VAL A 1 293 ? -10.266 -2.074 20.421 1.00 96.00 293 VAL A C 1
ATOM 2289 O O . VAL A 1 293 ? -9.582 -2.554 19.515 1.00 96.00 293 VAL A O 1
ATOM 2292 N N . ALA A 1 294 ? -10.489 -2.743 21.553 1.00 96.06 294 ALA A N 1
ATOM 2293 C CA . ALA A 1 294 ? -9.978 -4.099 21.745 1.00 96.06 294 ALA A CA 1
ATOM 2294 C C . ALA A 1 294 ? -10.690 -5.136 20.864 1.00 96.06 294 ALA A C 1
ATOM 2296 O O . ALA A 1 294 ? -10.016 -6.007 20.314 1.00 96.06 294 ALA A O 1
ATOM 2297 N N . TYR A 1 295 ? -12.008 -5.037 20.661 1.00 97.00 295 TYR A N 1
ATOM 2298 C CA . TYR A 1 295 ? -12.707 -5.917 19.716 1.00 97.00 295 TYR A CA 1
ATOM 2299 C C . TYR A 1 295 ? -12.264 -5.678 18.262 1.00 97.00 295 TYR A C 1
ATOM 2301 O O . TYR A 1 295 ? -11.955 -6.644 17.565 1.00 97.00 295 TYR A O 1
ATOM 2309 N N . GLU A 1 296 ? -12.091 -4.420 17.835 1.00 94.44 296 GLU A N 1
ATOM 2310 C CA . GLU A 1 296 ? -11.542 -4.069 16.513 1.00 94.44 296 GLU A CA 1
ATOM 2311 C C . GLU A 1 296 ? -10.116 -4.629 16.335 1.00 94.44 296 GLU A C 1
ATOM 2313 O O . GLU A 1 296 ? -9.782 -5.177 15.280 1.00 94.44 296 GLU A O 1
ATOM 2318 N N . SER A 1 297 ? -9.293 -4.561 17.388 1.00 92.00 297 SER A N 1
ATOM 2319 C CA . SER A 1 297 ? -7.922 -5.098 17.414 1.00 92.00 297 SER A CA 1
ATOM 2320 C C . SER A 1 297 ? -7.868 -6.630 17.420 1.00 92.00 297 SER A C 1
ATOM 2322 O O . SER A 1 297 ? -6.907 -7.209 16.917 1.00 92.00 297 SER A O 1
ATOM 2324 N N . LYS A 1 298 ? -8.908 -7.299 17.939 1.00 92.25 298 LYS A N 1
ATOM 2325 C CA . LYS A 1 298 ? -9.106 -8.757 17.851 1.00 92.25 298 LYS A CA 1
ATOM 2326 C C . LYS A 1 298 ? -9.777 -9.208 16.543 1.00 92.25 298 LYS A C 1
ATOM 2328 O O . LYS A 1 298 ? -9.923 -10.408 16.334 1.00 92.25 298 LYS A O 1
ATOM 2333 N N . GLY A 1 299 ? -10.176 -8.277 15.670 1.00 90.50 299 GLY A N 1
ATOM 2334 C CA . GLY A 1 299 ? -10.870 -8.560 14.407 1.00 90.50 299 GLY A CA 1
ATOM 2335 C C . GLY A 1 299 ? -12.378 -8.816 14.534 1.00 90.50 299 GLY A C 1
ATOM 2336 O O . GLY A 1 299 ? -13.025 -9.116 13.533 1.00 90.50 299 GLY A O 1
ATOM 2337 N N . ASP A 1 300 ? -12.953 -8.670 15.730 1.00 95.44 300 ASP A N 1
ATOM 2338 C CA . ASP A 1 300 ? -14.393 -8.799 15.971 1.00 95.44 300 ASP A CA 1
ATOM 2339 C C . ASP A 1 300 ? -15.086 -7.460 15.692 1.00 95.44 300 ASP A C 1
ATOM 2341 O O . ASP A 1 300 ? -15.373 -6.662 16.588 1.00 95.44 300 ASP A O 1
ATOM 2345 N N . LEU A 1 301 ? -15.288 -7.176 14.405 1.00 95.56 301 LEU A N 1
ATOM 2346 C CA . LEU A 1 301 ? -15.815 -5.885 13.962 1.00 95.56 301 LEU A CA 1
ATOM 2347 C C . LEU A 1 301 ? -17.289 -5.672 14.361 1.00 95.56 301 LEU A C 1
ATOM 2349 O O . LEU A 1 301 ? -17.730 -4.528 14.451 1.00 95.56 301 LEU A O 1
ATOM 2353 N N . ALA A 1 302 ? -18.031 -6.750 14.641 1.00 96.25 302 ALA A N 1
ATOM 2354 C CA . ALA A 1 302 ? -19.414 -6.689 15.105 1.00 96.25 302 ALA A CA 1
ATOM 2355 C C . ALA A 1 302 ? -19.491 -6.145 16.540 1.00 96.25 302 ALA A C 1
ATOM 2357 O O . ALA A 1 302 ? -20.070 -5.080 16.758 1.00 96.25 302 ALA A O 1
ATOM 2358 N N . ARG A 1 303 ? -18.810 -6.790 17.501 1.00 97.44 303 ARG A N 1
ATOM 2359 C CA . ARG A 1 303 ? -18.770 -6.296 18.890 1.00 97.44 303 ARG A CA 1
ATOM 2360 C C . ARG A 1 303 ? -18.030 -4.969 19.015 1.00 97.44 303 ARG A C 1
ATOM 2362 O O . ARG A 1 303 ? -18.365 -4.169 19.888 1.00 97.44 303 ARG A O 1
ATOM 2369 N N . ALA A 1 304 ? -17.065 -4.689 18.136 1.00 97.81 304 ALA A N 1
ATOM 2370 C CA . ALA A 1 304 ? -16.460 -3.362 18.044 1.00 97.81 304 ALA A CA 1
ATOM 2371 C C . ALA A 1 304 ? -17.506 -2.285 17.723 1.00 97.81 304 ALA A C 1
ATOM 2373 O O . ALA A 1 304 ? -17.583 -1.278 18.428 1.00 97.81 304 ALA A O 1
ATOM 2374 N N . LYS A 1 305 ? -18.347 -2.525 16.707 1.00 98.12 305 LYS A N 1
ATOM 2375 C CA . LYS A 1 305 ? -19.405 -1.600 16.299 1.00 98.12 305 LYS A CA 1
ATOM 2376 C C . LYS A 1 305 ? -20.453 -1.388 17.392 1.00 98.12 305 LYS A C 1
ATOM 2378 O O . LYS A 1 305 ? -20.726 -0.238 17.711 1.00 98.12 305 LYS A O 1
ATOM 2383 N N . GLU A 1 306 ? -20.964 -2.446 18.020 1.00 98.12 306 GLU A N 1
ATOM 2384 C CA . GLU A 1 306 ? -21.916 -2.334 19.144 1.00 98.12 306 GLU A CA 1
ATOM 2385 C C . GLU A 1 306 ? -21.391 -1.400 20.253 1.00 98.12 306 GLU A C 1
ATOM 2387 O O . GLU A 1 306 ? -22.104 -0.531 20.757 1.00 98.12 306 GLU A O 1
ATOM 2392 N N . ASN A 1 307 ? -20.107 -1.536 20.596 1.00 98.19 307 ASN A N 1
ATOM 2393 C CA . ASN A 1 307 ? -19.460 -0.730 21.628 1.00 98.19 307 ASN A CA 1
ATOM 2394 C C . ASN A 1 307 ? -19.210 0.726 21.185 1.00 98.19 307 ASN A C 1
ATOM 2396 O O . ASN A 1 307 ? -19.345 1.641 21.999 1.00 98.19 307 ASN A O 1
ATOM 2400 N N . TYR A 1 308 ? -18.899 0.977 19.908 1.00 98.12 308 TYR A N 1
ATOM 2401 C CA . TYR A 1 308 ? -18.804 2.342 19.375 1.00 98.12 308 TYR A CA 1
ATOM 2402 C C . TYR A 1 308 ? -20.163 3.031 19.233 1.00 98.12 308 TYR A C 1
ATOM 2404 O O . TYR A 1 308 ? -20.258 4.233 19.490 1.00 98.12 308 TYR A O 1
ATOM 2412 N N . GLN A 1 309 ? -21.220 2.296 18.887 1.00 98.06 309 GLN A N 1
ATOM 2413 C CA . GLN A 1 309 ? -22.581 2.829 18.855 1.00 98.06 309 GLN A CA 1
ATOM 2414 C C . GLN A 1 309 ? -23.006 3.250 20.263 1.00 98.06 309 GLN A C 1
ATOM 2416 O O . GLN A 1 309 ? -23.320 4.423 20.459 1.00 98.06 309 GLN A O 1
ATOM 2421 N N . LYS A 1 310 ? -22.850 2.377 21.271 1.00 96.75 310 LYS A N 1
ATOM 2422 C CA . LYS A 1 310 ? -23.152 2.741 22.664 1.00 96.75 310 LYS A CA 1
ATOM 2423 C C . LYS A 1 310 ? -22.295 3.907 23.186 1.00 96.75 310 LYS A C 1
ATOM 2425 O O . LYS A 1 310 ? -22.790 4.747 23.934 1.00 96.75 310 LYS A O 1
ATOM 2430 N N . ALA A 1 311 ? -21.030 4.022 22.773 1.00 96.62 311 ALA A N 1
ATOM 2431 C CA . ALA A 1 311 ? -20.206 5.185 23.117 1.00 96.62 311 ALA A CA 1
ATOM 2432 C C . ALA A 1 311 ? -20.768 6.502 22.541 1.00 96.62 311 ALA A C 1
ATOM 2434 O O . ALA A 1 311 ? -20.829 7.504 23.253 1.00 96.62 311 ALA A O 1
ATOM 2435 N N . GLN A 1 312 ? -21.220 6.491 21.283 1.00 96.62 312 GLN A N 1
ATOM 2436 C CA . GLN A 1 312 ? -21.837 7.649 20.628 1.00 96.62 312 GLN A CA 1
ATOM 2437 C C . GLN A 1 312 ? -23.235 7.977 21.184 1.00 96.62 312 GLN A C 1
ATOM 2439 O O . GLN A 1 312 ? -23.583 9.150 21.279 1.00 96.62 312 GLN A O 1
ATOM 2444 N N . GLU A 1 313 ? -24.026 6.974 21.568 1.00 96.25 313 GLU A N 1
ATOM 2445 C CA . GLU A 1 313 ? -25.335 7.158 22.216 1.00 96.25 313 GLU A CA 1
ATOM 2446 C C . GLU A 1 313 ? -25.202 7.865 23.571 1.00 96.25 313 GLU A C 1
ATOM 2448 O O . GLU A 1 313 ? -25.946 8.799 23.863 1.00 96.25 313 GLU A O 1
ATOM 2453 N N . LEU A 1 314 ? -24.215 7.460 24.379 1.00 94.00 314 LEU A N 1
ATOM 2454 C CA . LEU A 1 314 ? -23.927 8.069 25.681 1.00 94.00 314 LEU A CA 1
ATOM 2455 C C . LEU A 1 314 ? -23.309 9.469 25.565 1.00 94.00 314 LEU A C 1
ATOM 2457 O O . LEU A 1 314 ? -23.493 10.298 26.456 1.00 94.00 314 LEU A O 1
ATOM 2461 N N . LYS A 1 315 ? -22.560 9.739 24.489 1.00 92.25 315 LYS A N 1
ATOM 2462 C CA . LYS A 1 315 ? -22.026 11.069 24.182 1.00 92.25 315 LYS A CA 1
ATOM 2463 C C . LYS A 1 315 ? -21.894 11.266 22.662 1.00 92.25 315 LYS A C 1
ATOM 2465 O O . LYS A 1 315 ? -20.939 10.754 22.076 1.00 92.25 315 LYS A O 1
ATOM 2470 N N . PRO A 1 316 ? -22.774 12.066 22.030 1.00 92.50 316 PRO A N 1
ATOM 2471 C CA . PRO A 1 316 ? -22.660 12.455 20.619 1.00 92.50 316 PRO A CA 1
ATOM 2472 C C . PRO A 1 316 ? -21.468 13.397 20.338 1.00 92.50 316 PRO A C 1
ATOM 2474 O O . PRO A 1 316 ? -21.627 14.580 20.051 1.00 92.50 316 PRO A O 1
ATOM 2477 N N . ASP A 1 317 ? -20.251 12.867 20.455 1.00 92.00 317 ASP A N 1
ATOM 2478 C CA . ASP A 1 317 ? -18.978 13.561 20.247 1.00 92.00 317 ASP A CA 1
ATOM 2479 C C . ASP A 1 317 ? -18.384 13.217 18.872 1.00 92.00 317 ASP A C 1
ATOM 2481 O O . ASP A 1 317 ? -18.455 12.069 18.422 1.00 92.00 317 ASP A O 1
ATOM 2485 N N . GLU A 1 318 ? -17.746 14.191 18.218 1.00 93.38 318 GLU A N 1
ATOM 2486 C CA . GLU A 1 318 ? -17.078 14.014 16.923 1.00 93.38 318 GLU A CA 1
ATOM 2487 C C . GLU A 1 318 ? -16.051 12.863 16.947 1.00 93.38 318 GLU A C 1
ATOM 2489 O O . GLU A 1 318 ? -15.896 12.140 15.960 1.00 93.38 318 GLU A O 1
ATOM 2494 N N . PHE A 1 319 ? -15.386 12.640 18.086 1.00 92.81 319 PHE A N 1
ATOM 2495 C CA . PHE A 1 319 ? -14.449 11.536 18.289 1.00 92.81 319 PHE A CA 1
ATOM 2496 C C . PHE A 1 319 ? -15.133 10.160 18.172 1.00 92.81 319 PHE A C 1
ATOM 2498 O O . PHE A 1 319 ? -14.619 9.269 17.492 1.00 92.81 319 PHE A O 1
ATOM 2505 N N . TYR A 1 320 ? -16.310 9.981 18.784 1.00 95.31 320 TYR A N 1
ATOM 2506 C CA . TYR A 1 320 ? -17.049 8.712 18.740 1.00 95.31 320 TYR A CA 1
ATOM 2507 C C . TYR A 1 320 ? -17.790 8.521 17.405 1.00 95.31 320 TYR A C 1
ATOM 2509 O O . TYR A 1 320 ? -17.838 7.406 16.887 1.00 95.31 320 TYR A O 1
ATOM 2517 N N . ILE A 1 321 ? -18.242 9.606 16.767 1.00 95.50 321 ILE A N 1
ATOM 2518 C CA . ILE A 1 321 ? -18.782 9.577 15.395 1.00 95.50 321 ILE A CA 1
ATOM 2519 C C . ILE A 1 321 ? -17.712 9.102 14.394 1.00 95.50 321 ILE A C 1
ATOM 2521 O O . ILE A 1 321 ? -17.972 8.223 13.567 1.00 95.50 321 ILE A O 1
ATOM 2525 N N . LYS A 1 322 ? -16.471 9.600 14.510 1.00 95.56 322 LYS A N 1
ATOM 2526 C CA . LYS A 1 322 ? -15.327 9.124 13.709 1.00 95.56 322 LYS A CA 1
ATOM 2527 C C . LYS A 1 322 ? -14.990 7.651 13.973 1.00 95.56 322 LYS A C 1
ATOM 2529 O O . LYS A 1 322 ? -14.554 6.961 13.052 1.00 95.56 322 LYS A O 1
ATOM 2534 N N . ALA A 1 323 ? -15.217 7.144 15.187 1.00 95.62 323 ALA A N 1
ATOM 2535 C CA . ALA A 1 323 ? -15.037 5.727 15.510 1.00 95.62 323 ALA A CA 1
ATOM 2536 C C . ALA A 1 323 ? -16.066 4.826 14.800 1.00 95.62 323 ALA A C 1
ATOM 2538 O O . ALA A 1 323 ? -15.679 3.828 14.192 1.00 95.62 323 ALA A O 1
ATOM 2539 N N . ASN A 1 324 ? -17.349 5.210 14.798 1.00 96.31 324 ASN A N 1
ATOM 2540 C CA . ASN A 1 324 ? -18.389 4.483 14.060 1.00 96.31 324 ASN A CA 1
ATOM 2541 C C . ASN A 1 324 ? -18.149 4.524 12.541 1.00 96.31 324 ASN A C 1
ATOM 2543 O O . ASN A 1 324 ? -18.160 3.489 11.880 1.00 96.31 324 ASN A O 1
ATOM 2547 N N . SER A 1 325 ? -17.802 5.693 11.994 1.00 95.94 325 SER A N 1
ATOM 2548 C CA . SER A 1 325 ? -17.406 5.831 10.584 1.00 95.94 325 SER A CA 1
ATOM 2549 C C . SER A 1 325 ? -16.212 4.923 10.216 1.00 95.94 325 SER A C 1
ATOM 2551 O O . SER A 1 325 ? -16.227 4.261 9.175 1.00 95.94 325 SER A O 1
ATOM 2553 N N . ARG A 1 326 ? -15.207 4.800 11.103 1.00 94.69 326 ARG A N 1
ATOM 2554 C CA . ARG A 1 326 ? -14.064 3.884 10.927 1.00 94.69 326 ARG A CA 1
ATOM 2555 C C . ARG A 1 326 ? -14.485 2.413 10.899 1.00 94.69 326 ARG A C 1
ATOM 2557 O O . ARG A 1 326 ? -14.016 1.686 10.021 1.00 94.69 326 ARG A O 1
ATOM 2564 N N . ILE A 1 327 ? -15.310 1.956 11.846 1.00 96.38 327 ILE A N 1
ATOM 2565 C CA . ILE A 1 327 ? -15.678 0.533 11.916 1.00 96.38 327 ILE A CA 1
ATOM 2566 C C . ILE A 1 327 ? -16.605 0.131 10.765 1.00 96.38 327 ILE A C 1
ATOM 2568 O O . ILE A 1 327 ? -16.449 -0.962 10.229 1.00 96.38 327 ILE A O 1
ATOM 2572 N N . ASP A 1 328 ? -17.486 1.029 10.313 1.00 97.00 328 ASP A N 1
ATOM 2573 C CA . ASP A 1 328 ? -18.347 0.788 9.151 1.00 97.00 328 ASP A CA 1
ATOM 2574 C C . ASP A 1 328 ? -17.541 0.659 7.855 1.00 97.00 328 ASP A C 1
ATOM 2576 O O . ASP A 1 328 ? -17.753 -0.290 7.096 1.00 97.00 328 ASP A O 1
ATOM 2580 N N . GLN A 1 329 ? -16.531 1.512 7.647 1.00 95.62 329 GLN A N 1
ATOM 2581 C CA . GLN A 1 329 ? -15.592 1.323 6.539 1.00 95.62 329 GLN A CA 1
ATOM 2582 C C . GLN A 1 329 ? -14.855 -0.021 6.647 1.00 95.62 329 GLN A C 1
ATOM 2584 O O . GLN A 1 329 ? -14.701 -0.709 5.641 1.00 95.62 329 GLN A O 1
ATOM 2589 N N . ARG A 1 330 ? -14.429 -0.440 7.848 1.00 94.75 330 ARG A N 1
ATOM 2590 C CA . ARG A 1 330 ? -13.751 -1.737 8.039 1.00 94.75 330 ARG A CA 1
ATOM 2591 C C . ARG A 1 330 ? -14.667 -2.942 7.814 1.00 94.75 330 ARG A C 1
ATOM 2593 O O . ARG A 1 330 ? -14.190 -3.961 7.321 1.00 94.75 330 ARG A O 1
ATOM 2600 N N . LEU A 1 331 ? -15.955 -2.843 8.143 1.00 95.75 331 LEU A N 1
ATOM 2601 C CA . LEU A 1 331 ? -16.952 -3.873 7.836 1.00 95.75 331 LEU A CA 1
ATOM 2602 C C . LEU A 1 331 ? -17.163 -4.006 6.321 1.00 95.75 331 LEU A C 1
ATOM 2604 O O . LEU A 1 331 ? -17.278 -5.121 5.817 1.00 95.75 331 LEU A O 1
ATOM 2608 N N . GLU A 1 332 ? -17.162 -2.897 5.579 1.00 95.44 332 GLU A N 1
ATOM 2609 C CA . GLU A 1 332 ? -17.234 -2.918 4.114 1.00 95.44 332 GLU A CA 1
ATOM 2610 C C . GLU A 1 332 ? -15.936 -3.447 3.476 1.00 95.44 332 GLU A C 1
ATOM 2612 O O . GLU A 1 332 ? -15.977 -4.322 2.608 1.00 95.44 332 GLU A O 1
ATOM 2617 N N . ASP A 1 333 ? -14.773 -3.013 3.972 1.00 94.75 333 ASP A N 1
ATOM 2618 C CA . ASP A 1 333 ? -13.463 -3.550 3.582 1.00 94.75 333 ASP A CA 1
ATOM 2619 C C . ASP A 1 333 ? -13.402 -5.078 3.774 1.00 94.75 333 ASP A C 1
ATOM 2621 O O . ASP A 1 333 ? -12.895 -5.796 2.912 1.00 94.75 333 ASP A O 1
ATOM 2625 N N . GLN A 1 334 ? -13.961 -5.595 4.876 1.00 92.69 334 GLN A N 1
ATOM 2626 C CA . GLN A 1 334 ? -14.003 -7.029 5.175 1.00 92.69 334 GLN A CA 1
ATOM 2627 C C . GLN A 1 334 ? -14.875 -7.822 4.186 1.00 92.69 334 GLN A C 1
ATOM 2629 O O . GLN A 1 334 ? -14.557 -8.978 3.898 1.00 92.69 334 GLN A O 1
ATOM 2634 N N . LYS A 1 335 ? -15.948 -7.237 3.633 1.00 92.88 335 LYS A N 1
ATOM 2635 C CA . LYS A 1 335 ? -16.740 -7.873 2.559 1.00 92.88 335 LYS A CA 1
ATOM 2636 C C . LYS A 1 335 ? -15.932 -7.959 1.267 1.00 92.88 335 LYS A C 1
ATOM 2638 O O . LYS A 1 335 ? -15.855 -9.028 0.666 1.00 92.88 335 LYS A O 1
ATOM 2643 N N . LYS A 1 336 ? -15.275 -6.862 0.875 1.00 93.31 336 LYS A N 1
ATOM 2644 C CA . LYS A 1 336 ? -14.422 -6.809 -0.327 1.00 93.31 336 LYS A CA 1
ATOM 2645 C C . LYS A 1 336 ? -13.265 -7.806 -0.239 1.00 93.31 336 LYS A C 1
ATOM 2647 O O . LYS A 1 336 ? -13.018 -8.548 -1.184 1.00 93.31 336 LYS A O 1
ATOM 2652 N N . LEU A 1 337 ? -12.628 -7.910 0.928 1.00 92.25 337 LEU A N 1
ATOM 2653 C CA . LEU A 1 337 ? -11.589 -8.909 1.197 1.00 92.25 337 LEU A CA 1
ATOM 2654 C C . LEU A 1 337 ? -12.104 -10.355 1.110 1.00 92.25 337 LEU A C 1
ATOM 2656 O O . LEU A 1 337 ? -11.394 -11.213 0.595 1.00 92.25 337 LEU A O 1
ATOM 2660 N N . GLN A 1 338 ? -13.335 -10.650 1.542 1.00 89.12 338 GLN A N 1
ATOM 2661 C CA . GLN A 1 338 ? -13.913 -11.994 1.376 1.00 89.12 338 GLN A CA 1
ATOM 2662 C C . GLN A 1 338 ? -14.095 -12.399 -0.095 1.00 89.12 338 GLN A C 1
ATOM 2664 O O . GLN A 1 338 ? -14.040 -13.590 -0.397 1.00 89.12 338 GLN A O 1
ATOM 2669 N N . VAL A 1 339 ? -14.272 -11.438 -1.009 1.00 88.75 339 VAL A N 1
ATOM 2670 C CA . VAL A 1 339 ? -14.255 -11.687 -2.460 1.00 88.75 339 VAL A CA 1
ATOM 2671 C C . VAL A 1 339 ? -12.810 -11.823 -2.954 1.00 88.75 339 VAL A C 1
ATOM 2673 O O . VAL A 1 339 ? -12.443 -12.870 -3.482 1.00 88.75 339 VAL A O 1
ATOM 2676 N N . GLN A 1 340 ? -11.966 -10.820 -2.696 1.00 88.62 340 GLN A N 1
ATOM 2677 C CA . GLN A 1 340 ? -10.587 -10.730 -3.204 1.00 88.62 340 GLN A CA 1
ATOM 2678 C C . GLN A 1 340 ? -9.654 -11.862 -2.739 1.00 88.62 340 GLN A C 1
ATOM 2680 O O . GLN A 1 340 ? -8.718 -12.225 -3.446 1.00 88.62 340 GLN A O 1
ATOM 2685 N N . LEU A 1 341 ? -9.899 -12.448 -1.563 1.00 86.19 341 LEU A N 1
ATOM 2686 C CA . LEU A 1 341 ? -9.103 -13.560 -1.025 1.00 86.19 341 LEU A CA 1
ATOM 2687 C C . LEU A 1 341 ? -9.696 -14.942 -1.342 1.00 86.19 341 LEU A C 1
ATOM 2689 O O . LEU A 1 341 ? -9.062 -15.971 -1.080 1.00 86.19 341 LEU A O 1
ATOM 2693 N N . ARG A 1 342 ? -10.898 -15.003 -1.929 1.00 81.88 342 ARG A N 1
ATOM 2694 C CA . ARG A 1 342 ? -11.490 -16.263 -2.377 1.00 81.88 342 ARG A CA 1
ATOM 2695 C C . ARG A 1 342 ? -10.757 -16.729 -3.631 1.00 81.88 342 ARG A C 1
ATOM 2697 O O . ARG A 1 342 ? -10.819 -16.093 -4.677 1.00 81.88 342 ARG A O 1
ATOM 2704 N N . LYS A 1 343 ? -10.099 -17.892 -3.549 1.00 60.94 343 LYS A N 1
ATOM 2705 C CA . LYS A 1 343 ? -9.549 -18.562 -4.740 1.00 60.94 343 LYS A CA 1
ATOM 2706 C C . LYS A 1 343 ? -10.649 -18.683 -5.804 1.00 60.94 343 LYS A C 1
ATOM 2708 O O . LYS A 1 343 ? -11.749 -19.108 -5.432 1.00 60.94 343 LYS A O 1
ATOM 2713 N N . PRO A 1 344 ? -10.373 -18.400 -7.092 1.00 57.41 344 PRO A N 1
ATOM 2714 C CA . PRO A 1 344 ? -11.350 -18.626 -8.145 1.00 57.41 344 PRO A CA 1
ATOM 2715 C C . PRO A 1 344 ? -11.799 -20.082 -8.121 1.00 57.41 344 PRO A C 1
ATOM 2717 O O . PRO A 1 344 ? -11.033 -21.008 -8.404 1.00 57.41 344 PRO A O 1
ATOM 2720 N N . VAL A 1 345 ? -13.071 -20.279 -7.786 1.00 45.44 345 VAL A N 1
ATOM 2721 C CA . VAL A 1 345 ? -13.768 -21.505 -8.142 1.00 45.44 345 VAL A CA 1
ATOM 2722 C C . VAL A 1 345 ? -13.879 -21.434 -9.656 1.00 45.44 345 VAL A C 1
ATOM 2724 O O . VAL A 1 345 ? -14.667 -20.640 -10.168 1.00 45.44 345 VAL A O 1
ATOM 2727 N N . LYS A 1 346 ? -13.054 -22.210 -10.373 1.00 41.50 346 LYS A N 1
ATOM 2728 C CA . LYS A 1 346 ? -13.268 -22.423 -11.809 1.00 41.50 346 LYS A CA 1
ATOM 2729 C C . LYS A 1 346 ? -14.755 -22.731 -11.998 1.00 41.50 346 LYS A C 1
ATOM 2731 O O . LYS A 1 346 ? -15.242 -23.589 -11.252 1.00 41.50 346 LYS A O 1
ATOM 2736 N N . PRO A 1 347 ? -15.459 -22.092 -12.950 1.00 37.78 347 PRO A N 1
ATOM 2737 C CA . PRO A 1 347 ? -16.787 -22.543 -13.328 1.00 37.78 347 PRO A CA 1
ATOM 2738 C C . PRO A 1 347 ? -16.718 -24.054 -13.521 1.00 37.78 347 PRO A C 1
ATOM 2740 O O . PRO A 1 347 ? -15.827 -24.540 -14.227 1.00 37.78 347 PRO A O 1
ATOM 2743 N N . ALA A 1 348 ? -17.570 -24.796 -12.812 1.00 33.47 348 ALA A N 1
ATOM 2744 C CA . ALA A 1 348 ? -17.648 -26.231 -13.025 1.00 33.47 348 ALA A CA 1
ATOM 2745 C C . ALA A 1 348 ? -17.895 -26.442 -14.522 1.00 33.47 348 ALA A C 1
ATOM 2747 O O . ALA A 1 348 ? -18.728 -25.731 -15.092 1.00 33.47 348 ALA A O 1
ATOM 2748 N N . GLU A 1 349 ? -17.164 -27.365 -15.162 1.00 35.88 349 GLU A N 1
ATOM 2749 C CA . GLU A 1 349 ? -17.515 -27.759 -16.529 1.00 35.88 349 GLU A CA 1
ATOM 2750 C C . GLU A 1 349 ? -19.019 -28.079 -16.510 1.00 35.88 349 GLU A C 1
ATOM 2752 O O . GLU A 1 349 ? -19.420 -28.903 -15.677 1.00 35.88 349 GLU A O 1
ATOM 2757 N N . PRO A 1 350 ? -19.857 -27.416 -17.338 1.00 38.81 350 PRO A N 1
ATOM 2758 C CA . PRO A 1 350 ? -21.284 -27.712 -17.366 1.00 38.81 350 PRO A CA 1
ATOM 2759 C C . PRO A 1 350 ? -21.403 -29.219 -17.591 1.00 38.81 350 PRO A C 1
ATOM 2761 O O . PRO A 1 350 ? -20.734 -29.725 -18.500 1.00 38.81 350 PRO A O 1
ATOM 2764 N N . PRO A 1 351 ? -22.114 -29.943 -16.703 1.00 38.31 351 PRO A N 1
ATOM 2765 C CA . PRO A 1 351 ? -21.873 -31.360 -16.466 1.00 38.31 351 PRO A CA 1
ATOM 2766 C C . PRO A 1 351 ? -21.908 -32.100 -17.793 1.00 38.31 351 PRO A C 1
ATOM 2768 O O . PRO A 1 351 ? -22.949 -32.106 -18.453 1.00 38.31 351 PRO A O 1
ATOM 2771 N N . LYS A 1 352 ? -20.742 -32.635 -18.197 1.00 42.28 352 LYS A N 1
ATOM 2772 C CA . LYS A 1 352 ? -20.518 -33.230 -19.523 1.00 42.28 352 LYS A CA 1
ATOM 2773 C C . LYS A 1 352 ? -21.701 -34.120 -19.841 1.00 42.28 352 LYS A C 1
ATOM 2775 O O . LYS A 1 352 ? -21.911 -35.092 -19.116 1.00 42.28 352 LYS A O 1
ATOM 2780 N N . ALA A 1 353 ? -22.477 -33.715 -20.852 1.00 37.47 353 ALA A N 1
ATOM 2781 C CA . ALA A 1 353 ? -23.795 -34.272 -21.120 1.00 37.47 353 ALA A CA 1
ATOM 2782 C C . ALA A 1 353 ? -23.696 -35.794 -21.081 1.00 37.47 353 ALA A C 1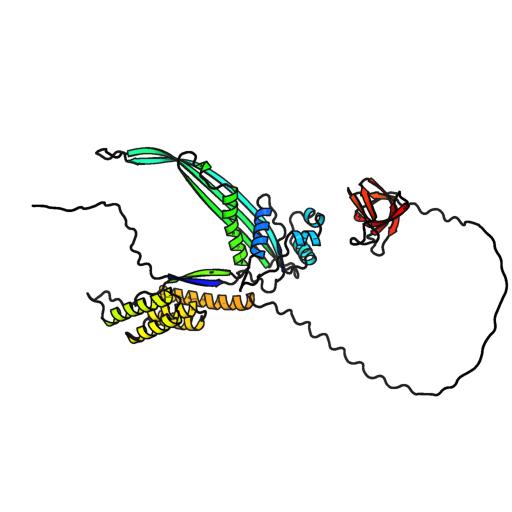
ATOM 2784 O O . ALA A 1 353 ? -22.951 -36.379 -21.872 1.00 37.47 353 ALA A O 1
ATOM 2785 N N . VAL A 1 354 ? -24.353 -36.403 -20.087 1.00 37.91 354 VAL A N 1
ATOM 2786 C CA . VAL A 1 354 ? -24.241 -37.841 -19.840 1.00 37.91 354 VAL A CA 1
ATOM 2787 C C . VAL A 1 354 ? -24.670 -38.522 -21.126 1.00 37.91 354 VAL A C 1
ATOM 2789 O O . VAL A 1 354 ? -25.801 -38.321 -21.564 1.00 37.91 354 VAL A O 1
ATOM 2792 N N . ALA A 1 355 ? -23.741 -39.246 -21.753 1.00 42.66 355 ALA A N 1
ATOM 2793 C CA . ALA A 1 355 ? -23.977 -39.851 -23.053 1.00 42.66 355 ALA A CA 1
ATOM 2794 C C . ALA A 1 355 ? -25.240 -40.712 -22.964 1.00 42.66 355 ALA A C 1
ATOM 2796 O O . ALA A 1 355 ? -25.281 -41.660 -22.175 1.00 42.66 355 ALA A O 1
ATOM 2797 N N . GLU A 1 356 ? -26.276 -40.331 -23.718 1.00 39.22 356 GLU A N 1
ATOM 2798 C CA . GLU A 1 356 ? -27.566 -41.014 -23.690 1.00 39.22 356 GLU A CA 1
ATOM 2799 C C . GLU A 1 356 ? -27.323 -42.489 -24.017 1.00 39.22 356 GLU A C 1
ATOM 2801 O O . GLU A 1 356 ? -26.730 -42.817 -25.049 1.00 39.22 356 GLU A O 1
ATOM 2806 N N . ALA A 1 357 ? -27.689 -43.373 -23.085 1.00 39.69 357 ALA A N 1
ATOM 2807 C CA . ALA A 1 357 ? -27.323 -44.778 -23.180 1.00 39.69 357 ALA A CA 1
ATOM 2808 C C . ALA A 1 357 ? -27.884 -45.377 -24.484 1.00 39.69 357 ALA A C 1
ATOM 2810 O O . ALA A 1 357 ? -29.052 -45.134 -24.808 1.00 39.69 357 ALA A O 1
ATOM 2811 N N . PRO A 1 358 ? -27.087 -46.152 -25.244 1.00 39.00 358 PRO A N 1
ATOM 2812 C CA . PRO A 1 358 ? -27.522 -46.664 -26.535 1.00 39.00 358 PRO A CA 1
ATOM 2813 C C . PRO A 1 358 ? -28.772 -47.529 -26.361 1.00 39.00 358 PRO A C 1
ATOM 2815 O O . PRO A 1 358 ? -28.770 -48.503 -25.604 1.00 39.00 358 PRO A O 1
ATOM 2818 N N . LYS A 1 359 ? -29.849 -47.166 -27.069 1.00 43.03 359 LYS A N 1
ATOM 2819 C CA . LYS A 1 359 ? -31.099 -47.937 -27.072 1.00 43.03 359 LYS A CA 1
ATOM 2820 C C . LYS A 1 359 ? -30.812 -49.380 -27.514 1.00 43.03 359 LYS A C 1
ATOM 2822 O O . LYS A 1 359 ? -30.064 -49.568 -28.476 1.00 43.03 359 LYS A O 1
ATOM 2827 N N . PRO A 1 360 ? -31.390 -50.393 -26.843 1.00 37.81 360 PRO A N 1
ATOM 2828 C CA . PRO A 1 360 ? -31.083 -51.789 -27.128 1.00 37.81 360 PRO A CA 1
ATOM 2829 C C . PRO A 1 360 ? -31.531 -52.173 -28.541 1.00 37.81 360 PRO A C 1
ATOM 2831 O O . PRO A 1 360 ? -32.688 -51.982 -28.917 1.00 37.81 360 PRO A O 1
ATOM 2834 N N . THR A 1 361 ? -30.612 -52.742 -29.317 1.00 44.72 361 THR A N 1
ATOM 2835 C CA . THR A 1 361 ? -30.907 -53.357 -30.613 1.00 44.72 361 THR A CA 1
ATOM 2836 C C . THR A 1 361 ? -31.614 -54.708 -30.427 1.00 44.72 361 THR A C 1
ATOM 2838 O O . THR A 1 361 ? -31.250 -55.464 -29.523 1.00 44.72 361 THR A O 1
ATOM 2841 N N . PRO A 1 362 ? -32.609 -55.059 -31.268 1.00 42.59 362 PRO A N 1
ATOM 2842 C CA . PRO A 1 362 ? -33.218 -56.389 -31.242 1.00 42.59 362 PRO A CA 1
ATOM 2843 C C . PRO A 1 362 ? -32.207 -57.493 -31.614 1.00 42.59 362 PRO A C 1
ATOM 2845 O O . PRO A 1 362 ? -31.333 -57.254 -32.451 1.00 42.59 362 PRO A O 1
ATOM 2848 N N . PRO A 1 363 ? -32.321 -58.708 -31.044 1.00 41.72 363 PRO A N 1
ATOM 2849 C CA . PRO A 1 363 ? -31.435 -59.822 -31.373 1.00 41.72 363 PRO A CA 1
ATOM 2850 C C . PRO A 1 363 ? -31.714 -60.386 -32.775 1.00 41.72 363 PRO A C 1
ATOM 2852 O O . PRO A 1 363 ? -32.862 -60.480 -33.208 1.00 41.72 363 PRO A O 1
ATOM 2855 N N . ALA A 1 364 ? -30.656 -60.806 -33.472 1.00 38.62 364 ALA A N 1
ATOM 2856 C CA . ALA A 1 364 ? -30.755 -61.448 -34.782 1.00 38.62 364 ALA A CA 1
ATOM 2857 C C . ALA A 1 364 ? -31.135 -62.947 -34.672 1.00 38.62 364 ALA A C 1
ATOM 2859 O O . ALA A 1 364 ? -30.718 -63.605 -33.714 1.00 38.62 364 ALA A O 1
ATOM 2860 N N . PRO A 1 365 ? -31.866 -63.524 -35.649 1.00 38.81 365 PRO A N 1
ATOM 2861 C CA . PRO A 1 365 ? -32.134 -64.963 -35.698 1.00 38.81 365 PRO A CA 1
ATOM 2862 C C . PRO A 1 365 ? -30.874 -65.786 -36.012 1.00 38.81 365 PRO A C 1
ATOM 2864 O O . PRO A 1 365 ? -30.020 -65.363 -36.790 1.00 38.81 365 PRO A O 1
ATOM 2867 N N . VAL A 1 366 ? -30.790 -66.996 -35.454 1.00 42.09 366 VAL A N 1
ATOM 2868 C CA . VAL A 1 366 ? -29.674 -67.939 -35.659 1.00 42.09 366 VAL A CA 1
ATOM 2869 C C . VAL A 1 366 ? -30.036 -68.988 -36.715 1.00 42.09 366 VAL A C 1
ATOM 2871 O O . VAL A 1 366 ? -31.137 -69.532 -36.686 1.00 42.09 366 VAL A O 1
ATOM 2874 N N . THR A 1 367 ? -29.088 -69.341 -37.591 1.00 39.56 367 THR A N 1
ATOM 2875 C CA . THR A 1 367 ? -29.126 -70.573 -38.409 1.00 39.56 367 THR A CA 1
ATOM 2876 C C . THR A 1 367 ? -27.758 -71.288 -38.413 1.00 39.56 367 THR A C 1
ATOM 2878 O O . THR A 1 367 ? -26.749 -70.631 -38.142 1.00 39.56 367 THR A O 1
ATOM 2881 N N . PRO A 1 368 ? -27.693 -72.624 -38.625 1.00 38.09 368 PRO A N 1
ATOM 2882 C CA . PRO A 1 368 ? -26.518 -73.437 -38.268 1.00 38.09 368 PRO A CA 1
ATOM 2883 C C . PRO A 1 368 ? -25.529 -73.731 -39.432 1.00 38.09 368 PRO A C 1
ATOM 2885 O O . PRO A 1 368 ? -25.861 -73.508 -40.594 1.00 38.09 368 PRO A O 1
ATOM 2888 N N . PRO A 1 369 ? -24.319 -74.259 -39.132 1.00 54.56 369 PRO A N 1
ATOM 2889 C CA . PRO A 1 369 ? -23.253 -74.622 -40.097 1.00 54.56 369 PRO A CA 1
ATOM 2890 C C . PRO A 1 369 ? -23.433 -76.078 -40.644 1.00 54.56 369 PRO A C 1
ATOM 2892 O O . PRO A 1 369 ? -24.229 -76.802 -40.041 1.00 54.56 369 PRO A O 1
ATOM 2895 N N . PRO A 1 370 ? -22.742 -76.563 -41.724 1.00 43.94 370 PRO A N 1
ATOM 2896 C CA . PRO A 1 370 ? -21.269 -76.692 -41.758 1.00 43.94 370 PRO A CA 1
ATOM 2897 C C . PRO A 1 370 ? -20.486 -76.549 -43.100 1.00 43.94 370 PRO A C 1
ATOM 2899 O O . PRO A 1 370 ? -21.009 -76.607 -44.206 1.00 43.94 370 PRO A O 1
ATOM 2902 N N . LYS A 1 371 ? -19.159 -76.412 -42.909 1.00 29.92 371 LYS A N 1
ATOM 2903 C CA . LYS A 1 371 ? -17.983 -76.776 -43.749 1.00 29.92 371 LYS A CA 1
ATOM 2904 C C . LYS A 1 371 ? -18.096 -78.121 -44.532 1.00 29.92 371 LYS A C 1
ATOM 2906 O O . LYS A 1 371 ? -18.880 -78.957 -44.089 1.00 29.92 371 LYS A O 1
ATOM 2911 N N . PRO A 1 372 ? -17.110 -78.491 -45.400 1.00 57.84 372 PRO A N 1
ATOM 2912 C CA . PRO A 1 372 ? -16.286 -77.703 -46.357 1.00 57.84 372 PRO A CA 1
ATOM 2913 C C . PRO A 1 372 ? -16.028 -78.447 -47.712 1.00 57.84 372 PRO A C 1
ATOM 2915 O O . PRO A 1 372 ? -16.361 -79.616 -47.808 1.00 57.84 372 PRO A O 1
ATOM 2918 N N . GLU A 1 373 ? -15.321 -77.852 -48.696 1.00 33.53 373 GLU A N 1
ATOM 2919 C CA . GLU A 1 373 ? -14.071 -78.439 -49.262 1.00 33.53 373 GLU A CA 1
ATOM 2920 C C . GLU A 1 373 ? -13.317 -77.573 -50.308 1.00 33.53 373 GLU A C 1
ATOM 2922 O O . GLU A 1 373 ? -13.791 -76.530 -50.745 1.00 33.53 373 GLU A O 1
ATOM 2927 N N . ALA A 1 374 ? -12.091 -78.042 -50.588 1.00 31.94 374 ALA A N 1
ATOM 2928 C CA . ALA A 1 374 ? -11.024 -77.734 -51.557 1.00 31.94 374 ALA A CA 1
ATOM 2929 C C . ALA A 1 374 ? -11.308 -77.008 -52.906 1.00 31.94 374 ALA A C 1
ATOM 2931 O O . ALA A 1 374 ? -12.441 -76.928 -53.358 1.00 31.94 374 ALA A O 1
ATOM 2932 N N . ALA A 1 375 ? -10.309 -76.638 -53.734 1.00 32.41 375 ALA A N 1
ATOM 2933 C CA . ALA A 1 375 ? -8.949 -76.060 -53.583 1.00 32.41 375 ALA A CA 1
ATOM 2934 C C . ALA A 1 375 ? -8.152 -76.249 -54.904 1.00 32.41 375 ALA A C 1
ATOM 2936 O O . ALA A 1 375 ? -8.032 -77.380 -55.368 1.00 32.41 375 ALA A O 1
ATOM 2937 N N . SER A 1 376 ? -7.491 -75.188 -55.405 1.00 38.44 376 SER A N 1
ATOM 2938 C CA . SER A 1 376 ? -6.454 -75.222 -56.477 1.00 38.44 376 SER A CA 1
ATOM 2939 C C . SER A 1 376 ? -6.938 -75.606 -57.906 1.00 38.44 376 SER A C 1
ATOM 2941 O O . SER A 1 376 ? -8.054 -76.105 -58.032 1.00 38.44 376 SER A O 1
ATOM 2943 N N . PRO A 1 377 ? -6.154 -75.387 -59.002 1.00 41.03 377 PRO A N 1
ATOM 2944 C CA . PRO A 1 377 ? -4.757 -74.913 -59.068 1.00 41.03 377 PRO A CA 1
ATOM 2945 C C . PRO A 1 377 ? -4.432 -73.748 -60.066 1.00 41.03 377 PRO A C 1
ATOM 2947 O O . PRO A 1 377 ? -5.199 -73.467 -60.984 1.00 41.03 377 PRO A O 1
ATOM 2950 N N . PRO A 1 378 ? -3.250 -73.103 -59.927 1.00 59.22 378 PRO A N 1
ATOM 2951 C CA . PRO A 1 378 ? -2.494 -72.370 -60.974 1.00 59.22 378 PRO A CA 1
ATOM 2952 C C . PRO A 1 378 ? -1.413 -73.326 -61.597 1.00 59.22 378 PRO A C 1
ATOM 2954 O O . PRO A 1 378 ? -1.642 -74.532 -61.481 1.00 59.22 378 PRO A O 1
ATOM 2957 N N . PRO A 1 379 ? -0.231 -72.946 -62.177 1.00 58.59 379 PRO A N 1
ATOM 2958 C CA . PRO A 1 379 ? 0.391 -71.638 -62.508 1.00 58.59 379 PRO A CA 1
ATOM 2959 C C . PRO A 1 379 ? 1.154 -71.586 -63.883 1.00 58.59 379 PRO A C 1
ATOM 2961 O O . PRO A 1 379 ? 0.989 -72.466 -64.722 1.00 58.59 379 PRO A O 1
ATOM 2964 N N . SER A 1 380 ? 2.092 -70.621 -64.030 1.00 35.97 380 SER A N 1
ATOM 2965 C CA . SER A 1 380 ? 3.281 -70.617 -64.937 1.00 35.97 380 SER A CA 1
ATOM 2966 C C . SER A 1 380 ? 3.033 -70.332 -66.441 1.00 35.97 380 SER A C 1
ATOM 2968 O O . SER A 1 380 ? 1.923 -70.512 -66.920 1.00 35.97 380 SER A O 1
ATOM 2970 N N . ILE A 1 381 ? 3.980 -69.838 -67.268 1.00 36.81 381 ILE A N 1
ATOM 2971 C CA . ILE A 1 381 ? 5.450 -69.563 -67.187 1.00 36.81 381 ILE A CA 1
ATOM 2972 C C . ILE A 1 381 ? 5.775 -68.355 -68.150 1.00 36.81 381 ILE A C 1
ATOM 2974 O O . ILE A 1 381 ? 4.863 -67.958 -68.868 1.00 36.81 381 ILE A O 1
ATOM 2978 N N . LEU A 1 382 ? 6.920 -67.646 -68.287 1.00 32.25 382 LEU A N 1
ATOM 2979 C CA . LEU A 1 382 ? 8.362 -67.831 -67.986 1.00 32.25 382 LEU A CA 1
ATOM 2980 C C . LEU A 1 382 ? 9.076 -66.474 -67.629 1.00 32.25 382 LEU A C 1
ATOM 2982 O O . LEU A 1 382 ? 8.607 -65.751 -66.758 1.00 32.25 382 LEU A O 1
ATOM 2986 N N . ALA A 1 383 ? 10.226 -66.160 -68.254 1.00 33.97 383 ALA A N 1
ATOM 2987 C CA . ALA A 1 383 ? 11.153 -65.009 -68.108 1.00 33.97 383 ALA A CA 1
ATOM 2988 C C . ALA A 1 383 ? 11.972 -64.872 -69.448 1.00 33.97 383 ALA A C 1
ATOM 2990 O O . ALA A 1 383 ? 11.662 -65.677 -70.334 1.00 33.97 383 ALA A O 1
ATOM 2991 N N . PRO A 1 384 ? 13.000 -63.993 -69.674 1.00 44.84 384 PRO A N 1
ATOM 2992 C CA . PRO A 1 384 ? 13.829 -63.216 -68.727 1.00 44.84 384 PRO A CA 1
ATOM 2993 C C . PRO A 1 384 ? 14.213 -61.757 -69.147 1.00 44.84 384 PRO A C 1
ATOM 2995 O O . PRO A 1 384 ? 13.670 -61.200 -70.091 1.00 44.84 384 PRO A O 1
ATOM 2998 N N . LYS A 1 385 ? 15.163 -61.164 -68.390 1.00 33.81 385 LYS A N 1
ATOM 2999 C CA . LYS A 1 385 ? 16.078 -60.019 -68.671 1.00 33.81 385 LYS A CA 1
ATOM 3000 C C . LYS A 1 385 ? 16.046 -59.380 -70.083 1.00 33.81 385 LYS A C 1
ATOM 3002 O O . LYS A 1 385 ? 16.237 -60.094 -71.056 1.00 33.81 385 LYS A O 1
ATOM 3007 N N . GLU A 1 386 ? 16.118 -58.041 -70.179 1.00 28.28 386 GLU A N 1
ATOM 3008 C CA . GLU A 1 386 ? 17.386 -57.282 -70.021 1.00 28.28 386 GLU A CA 1
ATOM 3009 C C . GLU A 1 386 ? 17.147 -55.747 -69.913 1.00 28.28 386 GLU A C 1
ATOM 3011 O O . GLU A 1 386 ? 16.154 -55.348 -69.306 1.00 28.28 386 GLU A O 1
ATOM 3016 N N . ALA A 1 387 ? 18.078 -54.887 -70.353 1.00 28.23 387 ALA A N 1
ATOM 3017 C CA . ALA A 1 387 ? 18.262 -53.519 -69.840 1.00 28.23 387 ALA A CA 1
ATOM 3018 C C . ALA A 1 387 ? 17.778 -52.353 -70.744 1.00 28.23 387 ALA A C 1
ATOM 3020 O O . ALA A 1 387 ? 17.612 -52.511 -71.944 1.00 28.23 387 ALA A O 1
ATOM 3021 N N . GLN A 1 388 ? 17.691 -51.157 -70.132 1.00 28.09 388 GLN A N 1
ATOM 3022 C CA . GLN A 1 388 ? 17.731 -49.800 -70.729 1.00 28.09 388 GLN A CA 1
ATOM 3023 C C . GLN A 1 388 ? 16.685 -49.392 -71.795 1.00 28.09 388 GLN A C 1
ATOM 3025 O O . GLN A 1 388 ? 16.760 -49.806 -72.943 1.00 28.09 388 GLN A O 1
ATOM 3030 N N . ALA A 1 389 ? 15.880 -48.367 -71.476 1.00 29.16 389 ALA A N 1
ATOM 3031 C CA . ALA A 1 389 ? 15.859 -47.108 -72.247 1.00 29.16 389 ALA A CA 1
ATOM 3032 C C . ALA A 1 389 ? 15.121 -45.990 -71.485 1.00 29.16 389 ALA A C 1
ATOM 3034 O O . ALA A 1 389 ? 13.955 -46.117 -71.120 1.00 29.16 389 ALA A O 1
ATOM 3035 N N . ALA A 1 390 ? 15.812 -44.874 -71.258 1.00 32.56 390 ALA A N 1
ATOM 3036 C CA . ALA A 1 390 ? 15.273 -43.683 -70.618 1.00 32.56 390 ALA A CA 1
ATOM 3037 C C . ALA A 1 390 ? 14.202 -42.981 -71.477 1.00 32.56 390 ALA A C 1
ATOM 3039 O O . ALA A 1 390 ? 14.515 -42.428 -72.531 1.00 32.56 390 ALA A O 1
ATOM 3040 N N . ALA A 1 391 ? 12.968 -42.901 -70.976 1.00 31.33 391 ALA A N 1
ATOM 3041 C CA . ALA A 1 391 ? 12.021 -41.869 -71.390 1.00 31.33 391 ALA A CA 1
ATOM 3042 C C . ALA A 1 391 ? 12.315 -40.598 -70.576 1.00 31.33 391 ALA A C 1
ATOM 3044 O O . ALA A 1 391 ? 11.963 -40.506 -69.400 1.00 31.33 391 ALA A O 1
ATOM 3045 N N . VAL A 1 392 ? 13.026 -39.641 -71.177 1.00 35.41 392 VAL A N 1
ATOM 3046 C CA . VAL A 1 392 ? 13.416 -38.395 -70.503 1.00 35.41 392 VAL A CA 1
ATOM 3047 C C . VAL A 1 392 ? 12.228 -37.436 -70.468 1.00 35.41 392 VAL A C 1
ATOM 3049 O O . VAL A 1 392 ? 11.965 -36.723 -71.436 1.00 35.41 392 VAL A O 1
ATOM 3052 N N . SER A 1 393 ? 11.529 -37.385 -69.333 1.00 34.16 393 SER A N 1
ATOM 3053 C CA . SER A 1 393 ? 10.732 -36.206 -68.978 1.00 34.16 393 SER A CA 1
ATOM 3054 C C . SER A 1 393 ? 11.646 -34.974 -68.990 1.00 34.16 393 SER A C 1
ATOM 3056 O O . SER A 1 393 ? 12.756 -35.062 -68.453 1.00 34.16 393 SER A O 1
ATOM 3058 N N . PRO A 1 394 ? 11.230 -33.831 -69.568 1.00 44.12 394 PRO A N 1
ATOM 3059 C CA . PRO A 1 394 ? 12.042 -32.621 -69.527 1.00 44.12 394 PRO A CA 1
ATOM 3060 C C . PRO A 1 394 ? 12.303 -32.224 -68.065 1.00 44.12 394 PRO A C 1
ATOM 3062 O O . PRO A 1 394 ? 11.407 -32.385 -67.230 1.00 44.12 394 PRO A O 1
ATOM 3065 N N . PRO A 1 395 ? 13.505 -31.722 -67.726 1.00 42.62 395 PRO A N 1
ATOM 3066 C CA . PRO A 1 395 ? 13.788 -31.286 -66.369 1.00 42.62 395 PRO A CA 1
ATOM 3067 C C . PRO A 1 395 ? 12.840 -30.145 -65.994 1.00 42.62 395 PRO A C 1
ATOM 3069 O O . PRO A 1 395 ? 12.803 -29.110 -66.662 1.00 42.62 395 PRO A O 1
ATOM 3072 N N . SER A 1 396 ? 12.073 -30.340 -64.920 1.00 47.88 396 SER A N 1
ATOM 3073 C CA . SER A 1 396 ? 11.322 -29.266 -64.270 1.00 47.88 396 SER A CA 1
ATOM 3074 C C . SER A 1 396 ? 12.264 -28.091 -63.986 1.00 47.88 396 SER A C 1
ATOM 3076 O O . SER A 1 396 ? 13.400 -28.345 -63.575 1.00 47.88 396 SER A O 1
ATOM 3078 N N . PRO A 1 397 ? 11.835 -26.827 -64.162 1.00 59.88 397 PRO A N 1
ATOM 3079 C CA . PRO A 1 397 ? 12.693 -25.680 -63.882 1.00 59.88 397 PRO A CA 1
ATOM 3080 C C . PRO A 1 397 ? 13.194 -25.747 -62.435 1.00 59.88 397 PRO A C 1
ATOM 3082 O O . PRO A 1 397 ? 12.400 -25.825 -61.494 1.00 59.88 397 PRO A O 1
ATOM 3085 N N . GLU A 1 398 ? 14.517 -25.764 -62.256 1.00 71.94 398 GLU A N 1
ATOM 3086 C CA . GLU A 1 398 ? 15.142 -25.842 -60.936 1.00 71.94 398 GLU A CA 1
ATOM 3087 C C . GLU A 1 398 ? 14.962 -24.502 -60.210 1.00 71.94 398 GLU A C 1
ATOM 3089 O O . GLU A 1 398 ? 15.796 -23.610 -60.318 1.00 71.94 398 GLU A O 1
ATOM 3094 N N . VAL A 1 399 ? 13.858 -24.339 -59.475 1.00 79.94 399 VAL A N 1
ATOM 3095 C CA . VAL A 1 399 ? 13.582 -23.098 -58.737 1.00 79.94 399 VAL A CA 1
ATOM 3096 C C . VAL A 1 399 ? 14.624 -22.910 -57.634 1.00 79.94 399 VAL A C 1
ATOM 3098 O O . VAL A 1 399 ? 14.735 -23.725 -56.709 1.00 79.94 399 VAL A O 1
ATOM 3101 N N . TYR A 1 400 ? 15.368 -21.808 -57.700 1.00 86.00 400 TYR A N 1
ATOM 3102 C CA . TYR A 1 400 ? 16.361 -21.462 -56.692 1.00 86.00 400 TYR A CA 1
ATOM 3103 C C . TYR A 1 400 ? 15.798 -20.498 -55.645 1.00 86.00 400 TYR A C 1
ATOM 3105 O O . TYR A 1 400 ? 14.876 -19.714 -55.864 1.00 86.00 400 TYR A O 1
ATOM 3113 N N . LEU A 1 401 ? 16.375 -20.577 -54.452 1.00 87.56 401 LEU A N 1
ATOM 3114 C CA . LEU A 1 401 ? 16.056 -19.750 -53.300 1.00 87.56 401 LEU A CA 1
ATOM 3115 C C . LEU A 1 401 ? 17.315 -19.006 -52.866 1.00 87.56 401 LEU A C 1
ATOM 3117 O O . LEU A 1 401 ? 18.370 -19.621 -52.697 1.00 87.56 401 LEU A O 1
ATOM 3121 N N . VAL A 1 402 ? 17.190 -17.702 -52.627 1.00 88.50 402 VAL A N 1
ATOM 3122 C CA . VAL A 1 402 ? 18.228 -16.893 -51.976 1.00 88.50 402 VAL A CA 1
ATOM 3123 C C . VAL A 1 402 ? 17.849 -16.648 -50.519 1.00 88.50 402 VAL A C 1
ATOM 3125 O O . VAL A 1 402 ? 16.731 -16.219 -50.217 1.00 88.50 402 VAL A O 1
ATOM 3128 N N . ILE A 1 403 ? 18.795 -16.890 -49.611 1.00 89.38 403 ILE A N 1
ATOM 3129 C CA . ILE A 1 403 ? 18.667 -16.554 -48.190 1.00 89.38 403 ILE A CA 1
ATOM 3130 C C . ILE A 1 403 ? 18.623 -15.026 -48.012 1.00 89.38 403 ILE A C 1
ATOM 3132 O O . ILE A 1 403 ? 19.568 -14.327 -48.381 1.00 89.38 403 ILE A O 1
ATOM 3136 N N . ASN A 1 404 ? 17.546 -14.494 -47.419 1.00 82.31 404 ASN A N 1
ATOM 3137 C CA . ASN A 1 404 ? 17.342 -13.043 -47.269 1.00 82.31 404 ASN A CA 1
ATOM 3138 C C . ASN A 1 404 ? 17.708 -12.499 -45.867 1.00 82.31 404 ASN A C 1
ATOM 3140 O O . ASN A 1 404 ? 18.026 -11.316 -45.717 1.00 82.31 404 ASN A O 1
ATOM 3144 N N . ALA A 1 405 ? 17.686 -13.350 -44.837 1.00 75.81 405 ALA A N 1
ATOM 3145 C CA . ALA A 1 405 ? 18.089 -13.000 -43.470 1.00 75.81 405 ALA A CA 1
ATOM 3146 C C . ALA A 1 405 ? 19.584 -13.284 -43.221 1.00 75.81 405 ALA A C 1
ATOM 3148 O O . ALA A 1 405 ? 20.175 -14.114 -43.902 1.00 75.81 405 ALA A O 1
ATOM 3149 N N . GLU A 1 406 ? 20.199 -12.607 -42.243 1.00 76.25 406 GLU A N 1
ATOM 3150 C CA . GLU A 1 406 ? 21.651 -12.681 -41.981 1.00 76.25 406 GLU A CA 1
ATOM 3151 C C . GLU A 1 406 ? 22.166 -14.101 -41.736 1.00 76.25 406 GLU A C 1
ATOM 3153 O O . GLU A 1 406 ? 23.205 -14.476 -42.282 1.00 76.25 406 GLU A O 1
ATOM 3158 N N . GLN A 1 407 ? 21.418 -14.887 -40.956 1.00 80.56 407 GLN A N 1
ATOM 3159 C CA . GLN A 1 407 ? 21.639 -16.315 -40.752 1.00 80.56 407 GLN A CA 1
ATOM 3160 C C . GLN A 1 407 ? 20.304 -17.068 -40.763 1.00 80.56 407 GLN A C 1
ATOM 3162 O O . GLN A 1 407 ? 19.325 -16.616 -40.165 1.00 80.56 407 GLN A O 1
ATOM 3167 N N . VAL A 1 408 ? 20.259 -18.227 -41.423 1.00 86.75 408 VAL A N 1
ATOM 3168 C CA . VAL A 1 408 ? 19.059 -19.067 -41.554 1.00 86.75 408 VAL A CA 1
ATOM 3169 C C . VAL A 1 408 ? 19.386 -20.525 -41.252 1.00 86.75 408 VAL A C 1
ATOM 3171 O O . VAL A 1 408 ? 20.243 -21.137 -41.884 1.00 86.75 408 VAL A O 1
ATOM 3174 N N . ASN A 1 409 ? 18.672 -21.091 -40.279 1.00 90.31 409 ASN A N 1
ATOM 3175 C CA . ASN A 1 409 ? 18.837 -22.476 -39.850 1.00 90.31 409 ASN A CA 1
ATOM 3176 C C . ASN A 1 409 ? 18.059 -23.438 -40.754 1.00 90.31 409 ASN A C 1
ATOM 3178 O O . ASN A 1 409 ? 16.838 -23.333 -40.869 1.00 90.31 409 ASN A O 1
ATOM 3182 N N . ILE A 1 410 ? 18.770 -24.411 -41.318 1.00 90.94 410 ILE A N 1
ATOM 3183 C CA . ILE A 1 410 ? 18.226 -25.509 -42.119 1.00 90.94 410 ILE A CA 1
ATOM 3184 C C . ILE A 1 410 ? 17.999 -26.706 -41.196 1.00 90.94 410 ILE A C 1
ATOM 3186 O O . ILE A 1 410 ? 18.899 -27.091 -40.446 1.00 90.94 410 ILE A O 1
ATOM 3190 N N . ARG A 1 411 ? 16.794 -27.277 -41.205 1.00 91.44 411 ARG A N 1
ATOM 3191 C CA . ARG A 1 411 ? 16.328 -28.243 -40.194 1.00 91.44 411 ARG A CA 1
ATOM 3192 C C . ARG A 1 411 ? 16.058 -29.639 -40.748 1.00 91.44 411 ARG A C 1
ATOM 3194 O O . ARG A 1 411 ? 15.909 -29.822 -41.950 1.00 91.44 411 ARG A O 1
ATOM 3201 N N . ALA A 1 412 ? 15.990 -30.623 -39.854 1.00 89.31 412 ALA A N 1
ATOM 3202 C CA . ALA A 1 412 ? 15.675 -32.010 -40.191 1.00 89.31 412 ALA A CA 1
ATOM 3203 C C . ALA A 1 412 ? 14.211 -32.224 -40.613 1.00 89.31 412 ALA A C 1
ATOM 3205 O O . ALA A 1 412 ? 13.937 -33.099 -41.427 1.00 89.31 412 ALA A O 1
ATOM 3206 N N . GLU A 1 413 ? 13.282 -31.411 -40.105 1.00 89.81 413 GLU A N 1
ATOM 3207 C CA . GLU A 1 413 ? 11.841 -31.532 -40.356 1.00 89.81 413 GLU A CA 1
ATOM 3208 C C . GLU A 1 413 ? 11.210 -30.147 -40.578 1.00 89.81 413 GLU A C 1
ATOM 3210 O O . GLU A 1 413 ? 11.768 -29.126 -40.164 1.00 89.81 413 GLU A O 1
ATOM 3215 N N . ALA A 1 414 ? 10.003 -30.119 -41.150 1.00 88.12 414 ALA A N 1
ATOM 3216 C CA . ALA A 1 414 ? 9.178 -28.929 -41.380 1.00 88.12 414 ALA A CA 1
ATOM 3217 C C . ALA A 1 414 ? 8.588 -28.309 -40.087 1.00 88.12 414 ALA A C 1
ATOM 3219 O O . ALA A 1 414 ? 7.401 -28.001 -40.000 1.00 88.12 414 ALA A O 1
ATOM 3220 N N . ASN A 1 415 ? 9.393 -28.159 -39.032 1.00 84.56 415 ASN A N 1
ATOM 3221 C CA . ASN A 1 415 ? 8.982 -27.503 -37.792 1.00 84.56 415 ASN A CA 1
ATOM 3222 C C . ASN A 1 415 ? 10.159 -26.826 -37.068 1.00 84.56 415 ASN A C 1
ATOM 3224 O O . ASN A 1 415 ? 11.315 -27.241 -37.164 1.00 84.56 415 ASN A O 1
ATOM 3228 N N . SER A 1 416 ? 9.846 -25.796 -36.278 1.00 80.12 416 SER A N 1
ATOM 3229 C CA . SER A 1 416 ? 10.818 -24.946 -35.576 1.00 80.12 416 SER A CA 1
ATOM 3230 C C . SER A 1 416 ? 11.499 -25.593 -34.361 1.00 80.12 416 SER A C 1
ATOM 3232 O O . SER A 1 416 ? 12.431 -25.001 -33.812 1.00 80.12 416 SER A O 1
ATOM 3234 N N . LYS A 1 417 ? 11.070 -26.791 -33.942 1.00 82.19 417 LYS A N 1
ATOM 3235 C CA . LYS A 1 417 ? 11.627 -27.529 -32.793 1.00 82.19 417 LYS A CA 1
ATOM 3236 C C . LYS A 1 417 ? 12.630 -28.611 -33.210 1.00 82.19 417 LYS A C 1
ATOM 3238 O O . LYS A 1 417 ? 13.477 -28.987 -32.406 1.00 82.19 417 LYS A O 1
ATOM 3243 N N . SER A 1 418 ? 12.561 -29.078 -34.456 1.00 87.19 418 SER A N 1
ATOM 3244 C CA . SER A 1 418 ? 13.421 -30.131 -35.001 1.00 87.19 418 SER A CA 1
ATOM 3245 C C . SER A 1 418 ? 14.900 -29.731 -35.081 1.00 87.19 418 SER A C 1
ATOM 3247 O O . SER A 1 418 ? 15.258 -28.546 -35.130 1.00 87.19 418 SER A O 1
ATOM 3249 N N . LYS A 1 419 ? 15.778 -30.742 -35.093 1.00 85.19 419 LYS A N 1
ATOM 3250 C CA . LYS A 1 419 ? 17.239 -30.579 -35.078 1.00 85.19 419 LYS A CA 1
ATOM 3251 C C . LYS A 1 419 ? 17.728 -29.738 -36.264 1.00 85.19 419 LYS A C 1
ATOM 3253 O O . LYS A 1 419 ? 17.334 -29.967 -37.406 1.00 85.19 419 LYS A O 1
ATOM 3258 N N . ILE A 1 420 ? 18.630 -28.797 -35.993 1.00 90.31 420 ILE A N 1
ATOM 3259 C CA . ILE A 1 420 ? 19.320 -28.008 -37.022 1.00 90.31 420 ILE A CA 1
ATOM 3260 C C . ILE A 1 420 ? 20.393 -28.893 -37.678 1.00 90.31 420 ILE A C 1
ATOM 3262 O O . ILE A 1 420 ? 21.189 -29.525 -36.984 1.00 90.31 420 ILE A O 1
ATOM 3266 N N . ILE A 1 421 ? 20.394 -28.949 -39.011 1.00 88.12 421 ILE A N 1
ATOM 3267 C CA . ILE A 1 421 ? 21.402 -29.633 -39.834 1.00 88.12 421 ILE A CA 1
ATOM 3268 C C . ILE A 1 421 ? 22.600 -28.708 -40.065 1.00 88.12 421 ILE A C 1
ATOM 3270 O O . ILE A 1 421 ? 23.747 -29.137 -39.952 1.00 88.12 421 ILE A O 1
ATOM 3274 N N . THR A 1 422 ? 22.333 -27.450 -40.425 1.00 85.31 422 THR A N 1
ATOM 3275 C CA . THR A 1 422 ? 23.346 -26.421 -40.691 1.00 85.31 422 THR A CA 1
ATOM 3276 C C . THR A 1 422 ? 22.717 -25.022 -40.679 1.00 85.31 422 THR A C 1
ATOM 3278 O O . THR A 1 422 ? 21.493 -24.890 -40.593 1.00 85.31 422 THR A O 1
ATOM 3281 N N . THR A 1 423 ? 23.543 -23.987 -40.799 1.00 89.12 423 THR A N 1
ATOM 3282 C CA . THR A 1 423 ? 23.131 -22.580 -40.838 1.00 89.12 423 THR A CA 1
ATOM 3283 C C . THR A 1 423 ? 23.764 -21.909 -42.053 1.00 89.12 423 THR A C 1
ATOM 3285 O O . THR A 1 423 ? 24.976 -21.987 -42.240 1.00 89.12 423 THR A O 1
ATOM 3288 N N . LEU A 1 424 ? 22.939 -21.262 -42.874 1.00 87.69 424 LEU A N 1
ATOM 3289 C CA . LEU A 1 424 ? 23.340 -20.514 -44.069 1.00 87.69 424 LEU A CA 1
ATOM 3290 C C . LEU A 1 424 ? 23.330 -19.009 -43.802 1.00 87.69 424 LEU A C 1
ATOM 3292 O O . LEU A 1 424 ? 22.697 -18.560 -42.845 1.00 87.69 424 LEU A O 1
ATOM 3296 N N . LYS A 1 425 ? 24.011 -18.232 -44.643 1.00 88.81 425 LYS A N 1
ATOM 3297 C CA . LYS A 1 425 ? 24.146 -16.772 -44.544 1.00 88.81 425 LYS A CA 1
ATOM 3298 C C . LYS A 1 425 ? 23.345 -16.050 -45.627 1.00 88.81 425 LYS A C 1
ATOM 3300 O O . LYS A 1 425 ? 23.003 -16.624 -46.659 1.00 88.81 425 LYS A O 1
ATOM 3305 N N . LYS A 1 426 ? 23.075 -14.759 -45.411 1.00 88.62 426 LYS A N 1
ATOM 3306 C CA . LYS A 1 426 ? 22.430 -13.892 -46.412 1.00 88.62 426 LYS A CA 1
ATOM 3307 C C . LYS A 1 426 ? 23.173 -13.926 -47.751 1.00 88.62 426 LYS A C 1
ATOM 3309 O O . LYS A 1 426 ? 24.376 -13.689 -47.793 1.00 88.62 426 LYS A O 1
ATOM 3314 N N . GLY A 1 427 ? 22.433 -14.163 -48.832 1.00 83.62 427 GLY A N 1
ATOM 3315 C CA . GLY A 1 427 ? 22.967 -14.291 -50.190 1.00 83.62 427 GLY A CA 1
ATOM 3316 C C . GLY A 1 427 ? 23.259 -15.727 -50.639 1.00 83.62 427 GLY A C 1
ATOM 3317 O O . GLY A 1 427 ? 23.377 -15.945 -51.844 1.00 83.62 427 GLY A O 1
ATOM 3318 N N . ASP A 1 428 ? 23.310 -16.707 -49.727 1.00 86.56 428 ASP A N 1
ATOM 3319 C CA . ASP A 1 428 ? 23.493 -18.115 -50.100 1.00 86.56 428 ASP A CA 1
ATOM 3320 C C . ASP A 1 428 ? 22.341 -18.597 -51.003 1.00 86.56 428 ASP A C 1
ATOM 3322 O O . ASP A 1 428 ? 21.170 -18.273 -50.770 1.00 86.56 428 ASP A O 1
ATOM 3326 N N . LYS A 1 429 ? 22.680 -19.391 -52.028 1.00 89.50 429 LYS A N 1
ATOM 3327 C CA . LYS A 1 429 ? 21.729 -20.019 -52.958 1.00 89.50 429 LYS A CA 1
ATOM 3328 C C . LYS A 1 429 ? 21.507 -21.490 -52.611 1.00 89.50 429 LYS A C 1
ATOM 3330 O O . LYS A 1 429 ? 22.470 -22.234 -52.423 1.00 89.50 429 LYS A O 1
ATOM 3335 N N . ILE A 1 430 ? 20.246 -21.916 -52.593 1.00 90.75 430 ILE A N 1
ATOM 3336 C CA . ILE A 1 430 ? 19.822 -23.313 -52.395 1.00 90.75 430 ILE A CA 1
ATOM 3337 C C . ILE A 1 430 ? 18.705 -23.682 -53.372 1.00 90.75 430 ILE A C 1
ATOM 3339 O O . ILE A 1 430 ? 17.957 -22.816 -53.816 1.00 90.75 430 ILE A O 1
ATOM 3343 N N . GLN A 1 431 ? 18.587 -24.962 -53.715 1.00 90.06 431 GLN A N 1
ATOM 3344 C CA . GLN A 1 431 ? 17.557 -25.454 -54.636 1.00 90.06 431 GLN A CA 1
ATOM 3345 C C . GLN A 1 431 ? 16.280 -25.808 -53.861 1.00 90.06 431 GLN A C 1
ATOM 3347 O O . GLN A 1 431 ? 16.355 -26.516 -52.853 1.00 90.06 431 GLN A O 1
ATOM 3352 N N . LYS A 1 432 ? 15.115 -25.350 -54.331 1.00 90.75 432 LYS A N 1
ATOM 3353 C CA . LYS A 1 432 ? 13.795 -25.756 -53.824 1.00 90.75 432 LYS A CA 1
ATOM 3354 C C . LYS A 1 432 ? 13.450 -27.144 -54.372 1.00 90.75 432 LYS A C 1
ATOM 3356 O O . LYS A 1 432 ? 13.591 -27.379 -55.567 1.00 90.75 432 LYS A O 1
ATOM 3361 N N . LEU A 1 433 ? 13.017 -28.056 -53.503 1.00 87.88 433 LEU A N 1
ATOM 3362 C CA . LEU A 1 433 ? 12.604 -29.414 -53.879 1.00 87.88 433 LEU A CA 1
ATOM 3363 C C . LEU A 1 433 ? 11.096 -29.625 -53.733 1.00 87.88 433 LEU A C 1
ATOM 3365 O O . LEU A 1 433 ? 10.471 -30.180 -54.628 1.00 87.88 433 LEU A O 1
ATOM 3369 N N . ASP A 1 434 ? 10.526 -29.215 -52.598 1.00 84.88 434 ASP A N 1
ATOM 3370 C CA . ASP A 1 434 ? 9.137 -29.518 -52.228 1.00 84.88 434 ASP A CA 1
ATOM 3371 C C . ASP A 1 434 ? 8.613 -28.520 -51.174 1.00 84.88 434 ASP A C 1
ATOM 3373 O O . ASP A 1 434 ? 9.367 -27.677 -50.673 1.00 84.88 434 ASP A O 1
ATOM 3377 N N . ILE A 1 435 ? 7.331 -28.606 -50.823 1.00 87.88 435 ILE A N 1
ATOM 3378 C CA . ILE A 1 435 ? 6.647 -27.757 -49.841 1.00 87.88 435 ILE A CA 1
ATOM 3379 C C . ILE A 1 435 ? 5.917 -28.649 -48.825 1.00 87.88 435 ILE A C 1
ATOM 3381 O O . ILE A 1 435 ? 5.278 -29.629 -49.190 1.00 87.88 435 ILE A O 1
ATOM 3385 N N . ASP A 1 436 ? 5.985 -28.311 -47.536 1.00 86.19 436 ASP A N 1
ATOM 3386 C CA . ASP A 1 436 ? 5.225 -29.026 -46.504 1.00 86.19 436 ASP A CA 1
ATOM 3387 C C . ASP A 1 436 ? 3.702 -28.844 -46.677 1.00 86.19 436 ASP A C 1
ATOM 3389 O O . ASP A 1 436 ? 3.233 -27.854 -47.240 1.00 86.19 436 ASP A O 1
ATOM 3393 N N . LYS A 1 437 ? 2.917 -29.759 -46.095 1.00 74.75 437 LYS A N 1
ATOM 3394 C CA . LYS A 1 437 ? 1.445 -29.729 -46.050 1.00 74.75 437 LYS A CA 1
ATOM 3395 C C . LYS A 1 437 ? 0.862 -28.414 -45.507 1.00 74.75 437 LYS A C 1
ATOM 3397 O O . LYS A 1 437 ? -0.276 -28.090 -45.829 1.00 74.75 437 LYS A O 1
ATOM 3402 N N . SER A 1 438 ? 1.611 -27.666 -44.692 1.00 74.38 438 SER A N 1
ATOM 3403 C CA . SER A 1 438 ? 1.233 -26.329 -44.205 1.00 74.38 438 SER A CA 1
ATOM 3404 C C . SER A 1 438 ? 1.415 -25.194 -45.224 1.00 74.38 438 SER A C 1
ATOM 3406 O O . SER A 1 438 ? 0.874 -24.110 -45.027 1.00 74.38 438 SER A O 1
ATOM 3408 N N . GLY A 1 439 ? 2.204 -25.390 -46.285 1.00 82.44 439 GLY A N 1
ATOM 3409 C CA . GLY A 1 439 ? 2.601 -24.334 -47.225 1.00 82.44 439 GLY A CA 1
ATOM 3410 C C . GLY A 1 439 ? 3.680 -23.365 -46.707 1.00 82.44 439 GLY A C 1
ATOM 3411 O O . GLY A 1 439 ? 4.128 -22.496 -47.466 1.00 82.44 439 GLY A O 1
ATOM 3412 N N . ASP A 1 440 ? 4.099 -23.507 -45.443 1.00 86.00 440 ASP A N 1
ATOM 3413 C CA . ASP A 1 440 ? 4.971 -22.576 -44.705 1.00 86.00 440 ASP A CA 1
ATOM 3414 C C . ASP A 1 440 ? 6.460 -22.983 -44.690 1.00 86.00 440 ASP A C 1
ATOM 3416 O O . ASP A 1 440 ? 7.330 -22.161 -44.386 1.00 86.00 440 ASP A O 1
ATOM 3420 N N . TRP A 1 441 ? 6.780 -24.233 -45.036 1.00 90.19 441 TRP A N 1
ATOM 3421 C CA . TRP A 1 441 ? 8.151 -24.755 -45.089 1.00 90.19 441 TRP A CA 1
ATOM 3422 C C . TRP A 1 441 ? 8.486 -25.292 -46.476 1.00 90.19 441 TRP A C 1
ATOM 3424 O O . TRP A 1 441 ? 7.672 -25.974 -47.095 1.00 90.19 441 TRP A O 1
ATOM 3434 N N . PHE A 1 442 ? 9.705 -25.022 -46.936 1.00 91.31 442 PHE A N 1
ATOM 3435 C CA . PHE A 1 442 ? 10.266 -25.581 -48.162 1.00 91.31 442 PHE A CA 1
ATOM 3436 C C . PHE A 1 442 ? 11.307 -26.648 -47.830 1.00 91.31 442 PHE A C 1
ATOM 3438 O O . PHE A 1 442 ? 12.193 -26.422 -47.001 1.00 91.31 442 PHE A O 1
ATOM 3445 N N . ASN A 1 443 ? 11.212 -27.791 -48.504 1.00 90.75 443 ASN A N 1
ATOM 3446 C CA . ASN A 1 443 ? 12.279 -28.779 -48.572 1.00 90.75 443 ASN A CA 1
ATOM 3447 C C . ASN A 1 443 ? 13.318 -28.269 -49.574 1.00 90.75 443 ASN A C 1
ATOM 3449 O O . ASN A 1 443 ? 12.965 -27.840 -50.676 1.00 90.75 443 ASN A O 1
ATOM 3453 N N . VAL A 1 444 ? 14.586 -28.270 -49.181 1.00 92.50 444 VAL A N 1
ATOM 3454 C CA . VAL A 1 444 ? 15.674 -27.624 -49.913 1.00 92.50 444 VAL A CA 1
ATOM 3455 C C . VAL A 1 444 ? 16.918 -28.495 -49.970 1.00 92.50 444 VAL A C 1
ATOM 3457 O O . VAL A 1 444 ? 17.280 -29.162 -48.998 1.00 92.50 444 VAL A O 1
ATOM 3460 N N . LYS A 1 445 ? 17.604 -28.451 -51.112 1.00 90.50 445 LYS A N 1
ATOM 3461 C CA . LYS A 1 445 ? 18.896 -29.105 -51.331 1.00 90.50 445 LYS A CA 1
ATOM 3462 C C . LYS A 1 445 ? 20.022 -28.093 -51.162 1.00 90.50 445 LYS A C 1
ATOM 3464 O O . LYS A 1 445 ? 20.016 -27.017 -51.764 1.00 90.50 445 LYS A O 1
ATOM 3469 N N . LEU A 1 446 ? 20.996 -28.457 -50.341 1.00 87.81 446 LEU A N 1
ATOM 3470 C CA . LEU A 1 446 ? 22.206 -27.687 -50.088 1.00 87.81 446 LEU A CA 1
ATOM 3471 C C . LEU A 1 446 ? 23.250 -27.954 -51.177 1.00 87.81 446 LEU A C 1
ATOM 3473 O O . LEU A 1 446 ? 23.288 -29.033 -51.769 1.00 87.81 446 LEU A O 1
ATOM 3477 N N . THR A 1 447 ? 24.183 -27.019 -51.357 1.00 79.81 447 THR A N 1
ATOM 3478 C CA . THR A 1 447 ? 25.379 -27.195 -52.206 1.00 79.81 447 THR A CA 1
ATOM 3479 C C . THR A 1 447 ? 26.247 -28.391 -51.788 1.00 79.81 447 THR A C 1
ATOM 3481 O O . THR A 1 447 ? 26.957 -28.957 -52.610 1.00 79.81 447 THR A O 1
ATOM 3484 N N . SER A 1 448 ? 26.139 -28.836 -50.531 1.00 78.56 448 SER A N 1
ATOM 3485 C CA . SER A 1 448 ? 26.759 -30.063 -50.003 1.00 78.56 448 SER A CA 1
ATOM 3486 C C . SER A 1 448 ? 25.980 -31.356 -50.309 1.00 78.56 448 SER A C 1
ATOM 3488 O O . SER A 1 448 ? 26.260 -32.398 -49.717 1.00 78.56 448 SER A O 1
ATOM 3490 N N . GLY A 1 449 ? 24.958 -31.302 -51.169 1.00 80.81 449 GLY A N 1
ATOM 3491 C CA . GLY A 1 449 ? 24.115 -32.437 -51.567 1.00 80.81 449 GLY A CA 1
ATOM 3492 C C . GLY A 1 449 ? 23.081 -32.885 -50.525 1.00 80.81 449 GLY A C 1
ATOM 3493 O O . GLY A 1 449 ? 22.132 -33.584 -50.875 1.00 80.81 449 GLY A O 1
ATOM 3494 N N . LYS A 1 450 ? 23.223 -32.468 -49.261 1.00 87.19 450 LYS A N 1
ATOM 3495 C CA . LYS A 1 450 ? 22.274 -32.762 -48.177 1.00 87.19 450 LYS A CA 1
ATOM 3496 C C . LYS A 1 450 ? 20.957 -32.003 -48.359 1.00 87.19 450 LYS A C 1
ATOM 3498 O O . LYS A 1 450 ? 20.959 -30.849 -48.783 1.00 87.19 450 LYS A O 1
ATOM 3503 N N . THR A 1 451 ? 19.851 -32.626 -47.972 1.00 91.25 451 THR A N 1
ATOM 3504 C CA . THR A 1 451 ? 18.519 -32.007 -47.927 1.00 91.25 451 THR A CA 1
ATOM 3505 C C . THR A 1 451 ? 18.158 -31.539 -46.516 1.00 91.25 451 THR A C 1
ATOM 3507 O O . THR A 1 451 ? 18.735 -31.997 -45.528 1.00 91.25 451 THR A O 1
ATOM 3510 N N . GLY A 1 452 ? 17.192 -30.630 -46.414 1.00 92.31 452 GLY A N 1
ATOM 3511 C CA . GLY A 1 452 ? 16.631 -30.161 -45.149 1.00 92.31 452 GLY A CA 1
ATOM 3512 C C . GLY A 1 452 ? 15.487 -29.177 -45.369 1.00 92.31 452 GLY A C 1
ATOM 3513 O O . GLY A 1 452 ? 15.093 -28.919 -46.500 1.00 92.31 452 GLY A O 1
ATOM 3514 N N . TRP A 1 453 ? 14.958 -28.614 -44.289 1.00 93.25 453 TRP A N 1
ATOM 3515 C CA . TRP A 1 453 ? 13.786 -27.741 -44.314 1.00 93.25 453 TRP A CA 1
ATOM 3516 C C . TRP A 1 453 ? 14.127 -26.304 -43.925 1.00 93.25 453 TRP A C 1
ATOM 3518 O O . TRP A 1 453 ? 14.852 -26.068 -42.955 1.00 93.25 453 TRP A O 1
ATOM 3528 N N . VAL A 1 454 ? 13.563 -25.342 -44.658 1.00 92.12 454 VAL A N 1
ATOM 3529 C CA . VAL A 1 454 ? 13.683 -23.901 -44.399 1.00 92.12 454 VAL A CA 1
ATOM 3530 C C . VAL A 1 454 ? 12.302 -23.247 -44.351 1.00 92.12 454 VAL A C 1
ATOM 3532 O O . VAL A 1 454 ? 11.392 -23.636 -45.080 1.00 92.12 454 VAL A O 1
ATOM 3535 N N . PHE A 1 455 ? 12.127 -22.257 -43.478 1.00 89.12 455 PHE A N 1
ATOM 3536 C CA . PHE A 1 455 ? 10.859 -21.540 -43.345 1.00 89.12 455 PHE A CA 1
ATOM 3537 C C . PHE A 1 455 ? 10.697 -20.509 -44.472 1.00 89.12 455 PHE A C 1
ATOM 3539 O O . PHE A 1 455 ? 11.579 -19.673 -44.686 1.00 89.12 455 PHE A O 1
ATOM 3546 N N . LYS A 1 456 ? 9.554 -20.542 -45.163 1.00 88.25 456 LYS A N 1
ATOM 3547 C CA . LYS A 1 456 ? 9.269 -19.798 -46.403 1.00 88.25 456 LYS A CA 1
ATOM 3548 C C . LYS A 1 456 ? 9.550 -18.297 -46.319 1.00 88.25 456 LYS A C 1
ATOM 3550 O O . LYS A 1 456 ? 10.032 -17.713 -47.280 1.00 88.25 456 LYS A O 1
ATOM 3555 N N . LYS A 1 457 ? 9.311 -17.663 -45.165 1.00 86.81 457 LYS A N 1
ATOM 3556 C CA . LYS A 1 457 ? 9.508 -16.210 -44.977 1.00 86.81 457 LYS A CA 1
ATOM 3557 C C . LYS A 1 457 ? 10.980 -15.770 -44.874 1.00 86.81 457 LYS A C 1
ATOM 3559 O O . LYS A 1 457 ? 11.242 -14.572 -44.852 1.00 86.81 457 LYS A O 1
ATOM 3564 N N . LEU A 1 458 ? 11.934 -16.702 -44.788 1.00 85.50 458 LEU A N 1
ATOM 3565 C CA . LEU A 1 458 ? 13.374 -16.407 -44.662 1.00 85.50 458 LEU A CA 1
ATOM 3566 C C . LEU A 1 458 ? 14.127 -16.437 -46.005 1.00 85.50 458 LEU A C 1
ATOM 3568 O O . LEU A 1 458 ? 15.313 -16.098 -46.067 1.00 85.50 458 LEU A O 1
ATOM 3572 N N . VAL A 1 459 ? 13.438 -16.844 -47.070 1.00 85.81 459 VAL A N 1
ATOM 3573 C CA . VAL A 1 459 ? 13.987 -17.087 -48.405 1.00 85.81 459 VAL A CA 1
ATOM 3574 C C . VAL A 1 459 ? 13.166 -16.360 -49.464 1.00 85.81 459 VAL A C 1
ATOM 3576 O O . VAL A 1 459 ? 11.967 -16.150 -49.293 1.00 85.81 459 VAL A O 1
ATOM 3579 N N . LYS A 1 460 ? 13.810 -15.971 -50.565 1.00 87.69 460 LYS A N 1
ATOM 3580 C CA . LYS A 1 460 ? 13.133 -15.431 -51.748 1.00 87.69 460 LYS A CA 1
ATOM 3581 C C . LYS A 1 460 ? 13.330 -16.389 -52.918 1.00 87.69 460 LYS A C 1
ATOM 3583 O O . LYS A 1 460 ? 14.464 -16.779 -53.184 1.00 87.69 460 LYS A O 1
ATOM 3588 N N . GLU A 1 461 ? 12.242 -16.745 -53.596 1.00 85.12 461 GLU A N 1
ATOM 3589 C CA . GLU A 1 461 ? 12.292 -17.476 -54.867 1.00 85.12 461 GLU A CA 1
ATOM 3590 C C . GLU A 1 461 ? 12.900 -16.589 -55.959 1.00 85.12 461 GLU A C 1
ATOM 3592 O O . GLU A 1 461 ? 12.628 -15.385 -56.031 1.00 85.12 461 GLU A O 1
ATOM 3597 N N . VAL A 1 462 ? 13.784 -17.192 -56.750 1.00 81.81 462 VAL A N 1
ATOM 3598 C CA . VAL A 1 462 ? 14.477 -16.580 -57.880 1.00 81.81 462 VAL A CA 1
ATOM 3599 C C . VAL A 1 462 ? 14.437 -17.593 -59.019 1.00 81.81 462 VAL A C 1
ATOM 3601 O O . VAL A 1 462 ? 14.882 -18.731 -58.843 1.00 81.81 462 VAL A O 1
ATOM 3604 N N . GLU A 1 463 ? 13.856 -17.170 -60.136 1.00 60.81 463 GLU A N 1
ATOM 3605 C CA . GLU A 1 463 ? 13.830 -17.905 -61.407 1.00 60.81 463 GLU A CA 1
ATOM 3606 C C . GLU A 1 463 ? 15.208 -17.858 -62.096 1.00 60.81 463 GLU A C 1
ATOM 3608 O O . GLU A 1 463 ? 15.934 -16.851 -61.899 1.00 60.81 463 GLU A O 1
#

Secondary structure (DSSP, 8-state):
----------------------EEEEEEEE--SS--TT--EEEEEEEESSSSHHHHHHHHHHHHHH-EETTEES-EEE-HHHHHHHHHHHHHHS-SS--HHHHHHHHHHHT-SEEEEEEEEEEEEEEEEEEEEEEEEETT-SSPEEEEEEEEEEEEEEEEEEEEEEEETTT--EEEEEEEEEEEEEEEESTTHHHHSPPHHHHHHHHHHHHHHHHHHHHS-EEEEEEEEPP-S-TT--TT-SS--HHHHHHHHHHHHHHHHHHTT-HHHHHHHHHHHHHHSS--HHHHHHHHHHHHHTT-HHHHHHHHHHHHHH---HHHHHHHHHHHHHHHHHHHHHHHTS---PPPPP-----PPPPPPPPPPP--------------------------PPPPP--EEEE-SSEEEEESSSSTTSPEEEEEETT-EEEEEEE-TTSSEEEEE-TTS-EEEEEGGGEEEE-